Protein AF-0000000077028485 (afdb_homodimer)

Nearest PDB structures (foldseek):
  5ebg-assembly1_B  TM=9.580E-01  e=1.112E-15  Bos taurus
  5edx-assembly1_B  TM=9.576E-01  e=3.047E-15  Sus scrofa
  3qzw-assembly2_I  TM=9.641E-01  e=6.310E-15  Homo sapiens
  2q3a-assembly1_B  TM=9.644E-01  e=1.828E-14  unclassified
  7ea6-assembly1_E  TM=8.596E-01  e=3.815E-07  Homo sapiens

Structure (mmCIF, N/CA/C/O backbone):
data_AF-0000000077028485-model_v1
#
loop_
_entity.id
_entity.type
_entity.pdbx_description
1 polymer 'T-cell surface glycoprotein CD8 alpha chain'
#
loop_
_atom_site.group_PDB
_atom_site.id
_atom_site.type_symbol
_atom_site.label_atom_id
_atom_site.label_alt_id
_atom_site.label_comp_id
_atom_site.label_asym_id
_atom_site.label_entity_id
_atom_site.label_seq_id
_atom_site.pdbx_PDB_ins_code
_atom_site.Cartn_x
_atom_site.Cartn_y
_atom_site.Cartn_z
_atom_site.occupancy
_atom_site.B_iso_or_equiv
_atom_site.auth_seq_id
_atom_site.auth_comp_id
_atom_site.auth_asym_id
_atom_site.auth_atom_id
_atom_site.pdbx_PDB_model_num
ATOM 1 N N . MET A 1 1 ? 3.605 41.531 -15.781 1 27.16 1 MET A N 1
ATOM 2 C CA . MET A 1 1 ? 2.82 41.125 -14.617 1 27.16 1 MET A CA 1
ATOM 3 C C . MET A 1 1 ? 2.281 39.719 -14.797 1 27.16 1 MET A C 1
ATOM 5 O O . MET A 1 1 ? 1.186 39.531 -15.328 1 27.16 1 MET A O 1
ATOM 9 N N . ALA A 1 2 ? 3.104 38.812 -15.25 1 45.09 2 ALA A N 1
ATOM 10 C CA . ALA A 1 2 ? 2.746 37.406 -15.398 1 45.09 2 ALA A CA 1
ATOM 11 C C . ALA A 1 2 ? 2.168 36.844 -14.102 1 45.09 2 ALA A C 1
ATOM 13 O O . ALA A 1 2 ? 2.809 36.906 -13.055 1 45.09 2 ALA A O 1
ATOM 14 N N . SER A 1 3 ? 0.741 36.906 -14 1 37.78 3 SER A N 1
ATOM 15 C CA . SER A 1 3 ? -0.081 36.781 -12.797 1 37.78 3 SER A CA 1
ATOM 16 C C . SER A 1 3 ? 0.205 35.469 -12.07 1 37.78 3 SER A C 1
ATOM 18 O O . SER A 1 3 ? 0.513 34.469 -12.695 1 37.78 3 SER A O 1
ATOM 20 N N . ARG A 1 4 ? 0.485 35.656 -10.703 1 41.34 4 ARG A N 1
ATOM 21 C CA . ARG A 1 4 ? 0.686 34.719 -9.602 1 41.34 4 ARG A CA 1
ATOM 22 C C . ARG A 1 4 ? -0.269 33.531 -9.719 1 41.34 4 ARG A C 1
ATOM 24 O O . ARG A 1 4 ? -0.133 32.562 -8.984 1 41.34 4 ARG A O 1
ATOM 31 N N . VAL A 1 5 ? -1.322 33.812 -10.453 1 44.69 5 VAL A N 1
ATOM 32 C CA . VAL A 1 5 ? -2.328 32.75 -10.57 1 44.69 5 VAL A CA 1
ATOM 33 C C . VAL A 1 5 ? -1.772 31.594 -11.391 1 44.69 5 VAL A C 1
ATOM 35 O O . VAL A 1 5 ? -2.191 30.453 -11.219 1 44.69 5 VAL A O 1
ATOM 38 N N . THR A 1 6 ? -0.863 31.859 -12.305 1 41.56 6 THR A N 1
ATOM 39 C CA . THR A 1 6 ? -0.408 30.75 -13.133 1 41.56 6 THR A CA 1
ATOM 40 C C . THR A 1 6 ? 0.453 29.797 -12.32 1 41.56 6 THR A C 1
ATOM 42 O O . THR A 1 6 ? 0.622 28.625 -12.695 1 41.56 6 THR A O 1
ATOM 45 N N . ALA A 1 7 ? 1.187 30.344 -11.297 1 41.59 7 ALA A N 1
ATOM 46 C CA . ALA A 1 7 ? 2.078 29.438 -10.57 1 41.59 7 ALA A CA 1
ATOM 47 C C . ALA A 1 7 ? 1.286 28.469 -9.711 1 41.59 7 ALA A C 1
ATOM 49 O O . ALA A 1 7 ? 1.739 27.344 -9.445 1 41.59 7 ALA A O 1
ATOM 50 N N . LEU A 1 8 ? 0.102 28.969 -9.125 1 40.41 8 LEU A N 1
ATOM 51 C CA . LEU A 1 8 ? -0.665 28.078 -8.258 1 40.41 8 LEU A CA 1
ATOM 52 C C . LEU A 1 8 ? -1.362 26.984 -9.062 1 40.41 8 LEU A C 1
ATOM 54 O O . LEU A 1 8 ? -1.737 25.953 -8.516 1 40.41 8 LEU A O 1
ATOM 58 N N . LEU A 1 9 ? -1.686 27.25 -10.336 1 40.25 9 LEU A N 1
ATOM 59 C CA . LEU A 1 9 ? -2.434 26.266 -11.102 1 40.25 9 LEU A CA 1
ATOM 60 C C . LEU A 1 9 ? -1.52 25.141 -11.57 1 40.25 9 LEU A C 1
ATOM 62 O O . LEU A 1 9 ? -1.995 24.094 -12.047 1 40.25 9 LEU A O 1
ATOM 66 N N . LEU A 1 10 ? -0.231 25.375 -11.5 1 39.97 10 LEU A N 1
ATOM 67 C CA . LEU A 1 10 ? 0.599 24.328 -12.102 1 39.97 10 LEU A CA 1
ATOM 68 C C . LEU A 1 10 ? 0.561 23.047 -11.273 1 39.97 10 LEU A C 1
ATOM 70 O O . LEU A 1 10 ? 0.641 21.953 -11.82 1 39.97 10 LEU A O 1
ATOM 74 N N . PRO A 1 11 ? 0.536 23.234 -9.922 1 43.41 11 PRO A N 1
ATOM 75 C CA . PRO A 1 11 ? 0.566 21.922 -9.273 1 43.41 11 PRO A CA 1
ATOM 76 C C . PRO A 1 11 ? -0.713 21.125 -9.5 1 43.41 11 PRO A C 1
ATOM 78 O O . PRO A 1 11 ? -0.703 19.891 -9.398 1 43.41 11 PRO A O 1
ATOM 81 N N . LEU A 1 12 ? -1.812 21.781 -9.773 1 37.16 12 LEU A N 1
ATOM 82 C CA . LEU A 1 12 ? -3.037 21 -9.961 1 37.16 12 LEU A CA 1
ATOM 83 C C . LEU A 1 12 ? -2.945 20.125 -11.203 1 37.16 12 LEU A C 1
ATOM 85 O O . LEU A 1 12 ? -3.439 19 -11.211 1 37.16 12 LEU A O 1
ATOM 89 N N . ALA A 1 13 ? -2.432 20.719 -12.266 1 40.06 13 ALA A N 1
ATOM 90 C CA . ALA A 1 13 ? -2.404 19.922 -13.492 1 40.06 13 ALA A CA 1
ATOM 91 C C . ALA A 1 13 ? -1.485 18.719 -13.352 1 40.06 13 ALA A C 1
ATOM 93 O O . ALA A 1 13 ? -1.684 17.703 -14.008 1 40.06 13 ALA A O 1
ATOM 94 N N . LEU A 1 14 ? -0.377 18.938 -12.625 1 36.25 14 LEU A N 1
ATOM 95 C CA . LEU A 1 14 ? 0.534 17.797 -12.555 1 36.25 14 LEU A CA 1
ATOM 96 C C . LEU A 1 14 ? -0.091 16.656 -11.766 1 36.25 14 LEU A C 1
ATOM 98 O O . LEU A 1 14 ? 0.325 15.5 -11.906 1 36.25 14 LEU A O 1
ATOM 102 N N . LEU A 1 15 ? -0.991 17.031 -10.852 1 35.88 15 LEU A N 1
ATOM 103 C CA . LEU A 1 15 ? -1.571 15.922 -10.109 1 35.88 15 LEU A CA 1
ATOM 104 C C . LEU A 1 15 ? -2.412 15.039 -11.023 1 35.88 15 LEU A C 1
ATOM 106 O O . LEU A 1 15 ? -2.576 13.844 -10.758 1 35.88 15 LEU A O 1
ATOM 110 N N . LEU A 1 16 ? -3.02 15.688 -12.055 1 34.44 16 LEU A N 1
ATOM 111 C CA . LEU A 1 16 ? -3.938 14.852 -12.82 1 34.44 16 LEU A CA 1
ATOM 112 C C . LEU A 1 16 ? -3.176 13.836 -13.664 1 34.44 16 LEU A C 1
ATOM 114 O O . LEU A 1 16 ? -3.773 12.922 -14.234 1 34.44 16 LEU A O 1
ATOM 118 N N . HIS A 1 17 ? -1.998 14.25 -14.055 1 37.72 17 HIS A N 1
ATOM 119 C CA . HIS A 1 17 ? -1.444 13.406 -15.109 1 37.72 17 HIS A CA 1
ATOM 120 C C . HIS A 1 17 ? -1.053 12.031 -14.57 1 37.72 17 HIS A C 1
ATOM 122 O O . HIS A 1 17 ? -0.786 11.109 -15.336 1 37.72 17 HIS A O 1
ATOM 128 N N . ALA A 1 18 ? -0.817 11.969 -13.281 1 37.88 18 ALA A N 1
ATOM 129 C CA . ALA A 1 18 ? -0.188 10.672 -13.016 1 37.88 18 ALA A CA 1
ATOM 130 C C . ALA A 1 18 ? -1.153 9.523 -13.289 1 37.88 18 ALA A C 1
ATOM 132 O O . ALA A 1 18 ? -0.832 8.359 -13.039 1 37.88 18 ALA A O 1
ATOM 133 N N . ALA A 1 19 ? -2.432 9.852 -13.555 1 35.38 19 ALA A N 1
ATOM 134 C CA . ALA A 1 19 ? -3.268 8.656 -13.547 1 35.38 19 ALA A CA 1
ATOM 135 C C . A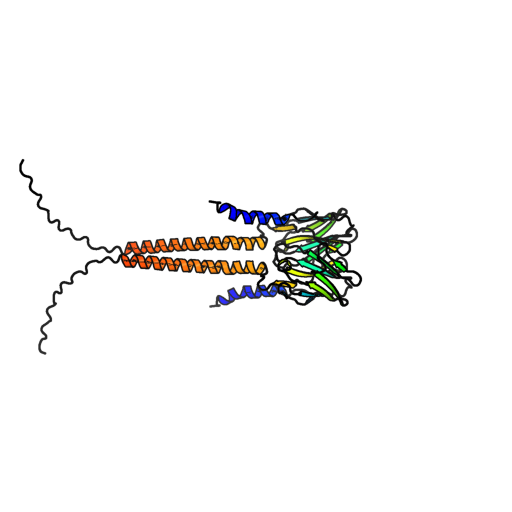LA A 1 19 ? -2.836 7.684 -14.648 1 35.38 19 ALA A C 1
ATOM 137 O O . ALA A 1 19 ? -2.869 6.469 -14.453 1 35.38 19 ALA A O 1
ATOM 138 N N . ALA A 1 20 ? -2.861 8.164 -15.969 1 36.38 20 ALA A N 1
ATOM 139 C CA . ALA A 1 20 ? -3.303 7.301 -17.062 1 36.38 20 ALA A CA 1
ATOM 140 C C . ALA A 1 20 ? -2.197 6.34 -17.484 1 36.38 20 ALA A C 1
ATOM 142 O O . ALA A 1 20 ? -2.316 5.652 -18.5 1 36.38 20 ALA A O 1
ATOM 143 N N . ALA A 1 21 ? -0.956 6.672 -17.234 1 38.91 21 ALA A N 1
ATOM 144 C CA . ALA A 1 21 ? -0.152 5.848 -18.141 1 38.91 21 ALA A CA 1
ATOM 145 C C . ALA A 1 21 ? -0.432 4.363 -17.922 1 38.91 21 ALA A C 1
ATOM 147 O O . ALA A 1 21 ? 0.438 3.625 -17.453 1 38.91 21 ALA A O 1
ATOM 148 N N . GLY A 1 22 ? -1.487 4.059 -17.25 1 40.03 22 GLY A N 1
ATOM 149 C CA . GLY A 1 22 ? -1.607 2.613 -17.156 1 40.03 22 GLY A CA 1
ATOM 150 C C . GLY A 1 22 ? -1.617 1.924 -18.5 1 40.03 22 GLY A C 1
ATOM 151 O O . GLY A 1 22 ? -2.225 2.42 -19.453 1 40.03 22 GLY A O 1
ATOM 152 N N . GLY A 1 23 ? -0.548 1.584 -19.125 1 43.97 23 GLY A N 1
ATOM 153 C CA . GLY A 1 23 ? -0.606 0.66 -20.25 1 43.97 23 GLY A CA 1
ATOM 154 C C . GLY A 1 23 ? -1.9 -0.13 -20.297 1 43.97 23 GLY A C 1
ATOM 155 O O . GLY A 1 23 ? -2.725 -0.045 -19.391 1 43.97 23 GLY A O 1
ATOM 156 N N . PRO A 1 24 ? -2.309 -0.626 -21.562 1 52.22 24 PRO A N 1
ATOM 157 C CA . PRO A 1 24 ? -3.559 -1.374 -21.719 1 52.22 24 PRO A CA 1
ATOM 158 C C . PRO A 1 24 ? -3.867 -2.258 -20.516 1 52.22 24 PRO A C 1
ATOM 160 O O . PRO A 1 24 ? -2.988 -2.977 -20.031 1 52.22 24 PRO A O 1
ATOM 163 N N . SER A 1 25 ? -4.836 -1.881 -19.703 1 68.31 25 SER A N 1
ATOM 164 C CA . SER A 1 25 ? -5.207 -2.469 -18.422 1 68.31 25 SER A CA 1
ATOM 165 C C . SER A 1 25 ? -5.531 -3.951 -18.562 1 68.31 25 SER A C 1
ATOM 167 O O . SER A 1 25 ? -6.27 -4.344 -19.469 1 68.31 25 SER A O 1
ATOM 169 N N . ARG A 1 26 ? -4.684 -4.918 -18.219 1 85 26 ARG A N 1
ATOM 170 C CA . ARG A 1 26 ? -4.871 -6.363 -18.156 1 85 26 ARG A CA 1
ATOM 171 C C . ARG A 1 26 ? -6.062 -6.723 -17.281 1 85 26 ARG A C 1
ATOM 173 O O . ARG A 1 26 ? -6.484 -7.883 -17.234 1 85 26 ARG A O 1
ATOM 180 N N . PHE A 1 27 ? -6.617 -5.602 -16.766 1 91.81 27 PHE A N 1
ATOM 181 C CA . PHE A 1 27 ? -7.754 -5.785 -15.867 1 91.81 27 PHE A CA 1
ATOM 182 C C . PHE A 1 27 ? -8.797 -4.695 -16.078 1 91.81 27 PHE A C 1
ATOM 184 O O . PHE A 1 27 ? -8.453 -3.562 -16.422 1 91.81 27 PHE A O 1
ATOM 191 N N . ARG A 1 28 ? -10.008 -5.074 -16 1 92.06 28 ARG A N 1
ATOM 192 C CA . ARG A 1 28 ? -11.102 -4.117 -15.914 1 92.06 28 ARG A CA 1
ATOM 193 C C . ARG A 1 28 ? -11.922 -4.324 -14.641 1 92.06 28 ARG A C 1
ATOM 195 O O . ARG A 1 28 ? -12.547 -5.371 -14.461 1 92.06 28 ARG A O 1
ATOM 202 N N . MET A 1 29 ? -11.812 -3.35 -13.797 1 94.5 29 MET A N 1
ATOM 203 C CA . MET A 1 29 ? -12.523 -3.432 -12.523 1 94.5 29 MET A CA 1
ATOM 204 C C . MET A 1 29 ? -13.844 -2.664 -12.586 1 94.5 29 MET A C 1
ATOM 206 O O . MET A 1 29 ? -13.883 -1.533 -13.078 1 94.5 29 MET A O 1
ATOM 210 N N . THR A 1 30 ? -14.898 -3.264 -12.078 1 95.25 30 THR A N 1
ATOM 211 C CA . THR A 1 30 ? -16.203 -2.607 -12.016 1 95.25 30 THR A CA 1
ATOM 212 C C . THR A 1 30 ? -16.875 -2.861 -10.664 1 95.25 30 THR A C 1
ATOM 214 O O . THR A 1 30 ? -17.031 -4.012 -10.25 1 95.25 30 THR A O 1
ATOM 217 N N . PRO A 1 31 ? -17.375 -1.892 -10.07 1 96.31 31 PRO A N 1
ATOM 218 C CA . PRO A 1 31 ? -17.156 -0.464 -10.305 1 96.31 31 PRO A CA 1
ATOM 219 C C . PRO A 1 31 ? -15.711 -0.04 -10.031 1 96.31 31 PRO A C 1
ATOM 221 O O . PRO A 1 31 ? -14.922 -0.825 -9.5 1 96.31 31 PRO A O 1
ATOM 224 N N . ARG A 1 32 ? -15.305 1.186 -10.484 1 93.75 32 ARG A N 1
ATOM 225 C CA . ARG A 1 32 ? -13.945 1.682 -10.281 1 93.75 32 ARG A CA 1
ATOM 226 C C . ARG A 1 32 ? -13.797 2.309 -8.898 1 93.75 32 ARG A C 1
ATOM 228 O O . ARG A 1 32 ? -12.68 2.506 -8.422 1 93.75 32 ARG A O 1
ATOM 235 N N . LYS A 1 33 ? -14.852 2.686 -8.367 1 92.94 33 LYS A N 1
ATOM 236 C CA . LYS A 1 33 ? -14.93 3.252 -7.02 1 92.94 33 LYS A CA 1
ATOM 237 C C . LYS A 1 33 ? -16.266 2.932 -6.363 1 92.94 33 LYS A C 1
ATOM 239 O O . LYS A 1 33 ? -17.312 2.93 -7.031 1 92.94 33 LYS A O 1
ATOM 244 N N . VAL A 1 34 ? -16.219 2.684 -5.047 1 95.38 34 VAL A N 1
ATOM 245 C CA . VAL A 1 34 ? -17.453 2.363 -4.355 1 95.38 34 VAL A CA 1
ATOM 246 C C . VAL A 1 34 ? -17.562 3.193 -3.078 1 95.38 34 VAL A C 1
ATOM 248 O O . VAL A 1 34 ? -16.625 3.242 -2.281 1 95.38 34 VAL A O 1
ATOM 251 N N . VAL A 1 35 ? -18.656 3.918 -2.928 1 93.88 35 VAL A N 1
ATOM 252 C CA . VAL A 1 35 ? -19.031 4.492 -1.644 1 93.88 35 VAL A CA 1
ATOM 253 C C . VAL A 1 35 ? -20.078 3.6 -0.968 1 93.88 35 VAL A C 1
ATOM 255 O O . VAL A 1 35 ? -21.25 3.631 -1.323 1 93.88 35 VAL A O 1
ATOM 258 N N . GLY A 1 36 ? -19.516 2.814 -0.048 1 93.19 36 GLY A N 1
ATOM 259 C CA . GLY A 1 36 ? -20.391 1.831 0.592 1 93.19 36 GLY A CA 1
ATOM 260 C C . GLY A 1 36 ? -21.234 2.416 1.709 1 93.19 36 GLY A C 1
ATOM 261 O O . GLY A 1 36 ? -21.016 3.555 2.127 1 93.19 36 GLY A O 1
ATOM 262 N N . GLN A 1 37 ? -22.281 1.635 2.064 1 93.69 37 GLN A N 1
ATOM 263 C CA . GLN A 1 37 ? -23.109 1.92 3.227 1 93.69 37 GLN A CA 1
ATOM 264 C C . GLN A 1 37 ? -22.953 0.84 4.293 1 93.69 37 GLN A C 1
ATOM 266 O O . GLN A 1 37 ? -22.812 -0.341 3.971 1 93.69 37 GLN A O 1
ATOM 271 N N . LEU A 1 38 ? -23.016 1.317 5.484 1 93.94 38 LEU A N 1
ATOM 272 C CA . LEU A 1 38 ? -22.844 0.375 6.586 1 93.94 38 LEU A CA 1
ATOM 273 C C . LEU A 1 38 ? -23.859 -0.761 6.492 1 93.94 38 LEU A C 1
ATOM 275 O O . LEU A 1 38 ? -25.047 -0.522 6.258 1 93.94 38 LEU A O 1
ATOM 279 N N . ASP A 1 39 ? -23.375 -1.981 6.613 1 95.38 39 ASP A N 1
ATOM 280 C CA . ASP A 1 39 ? -24.156 -3.211 6.695 1 95.38 39 ASP A CA 1
ATOM 281 C C . ASP A 1 39 ? -24.859 -3.508 5.371 1 95.38 39 ASP A C 1
ATOM 283 O O . ASP A 1 39 ? -25.812 -4.277 5.328 1 95.38 39 ASP A O 1
ATOM 287 N N . SER A 1 40 ? -24.375 -2.82 4.348 1 96.12 40 SER A N 1
ATOM 288 C CA . SER A 1 40 ? -24.922 -3.086 3.02 1 96.12 40 SER A CA 1
ATOM 289 C C . SER A 1 40 ? -24 -3.977 2.205 1 96.12 40 SER A C 1
ATOM 291 O O . SER A 1 40 ? -22.797 -4.051 2.482 1 96.12 40 SER A O 1
ATOM 293 N N . LYS A 1 41 ? -24.609 -4.547 1.242 1 97.12 41 LYS A N 1
ATOM 294 C CA . LYS A 1 41 ? -23.859 -5.449 0.365 1 97.12 41 LYS A CA 1
ATOM 295 C C . LYS A 1 41 ? -23.031 -4.672 -0.641 1 97.12 41 LYS A C 1
ATOM 297 O O . LYS A 1 41 ? -23.484 -3.664 -1.191 1 97.12 41 LYS A O 1
ATOM 302 N N . VAL A 1 42 ? -21.797 -5.066 -0.81 1 97.69 42 VAL A N 1
ATOM 303 C CA . VAL A 1 42 ? -20.906 -4.477 -1.81 1 97.69 42 VAL A CA 1
ATOM 304 C C . VAL A 1 42 ? -20.438 -5.555 -2.781 1 97.69 42 VAL A C 1
ATOM 306 O O . VAL A 1 42 ? -20 -6.629 -2.363 1 97.69 42 VAL A O 1
ATOM 309 N N . GLU A 1 43 ? -20.531 -5.301 -4.094 1 97.75 43 GLU A N 1
ATOM 310 C CA . GLU A 1 43 ? -20.125 -6.25 -5.121 1 97.75 43 GLU A CA 1
ATOM 311 C C . GLU A 1 43 ? -19.078 -5.629 -6.051 1 97.75 43 GLU A C 1
ATOM 313 O O . GLU A 1 43 ? -19.266 -4.512 -6.539 1 97.75 43 GLU A O 1
ATOM 318 N N . LEU A 1 44 ? -18.047 -6.352 -6.246 1 98.12 44 LEU A N 1
ATOM 319 C CA . LEU A 1 44 ? -16.969 -5.934 -7.141 1 98.12 44 LEU A CA 1
ATOM 320 C C . LEU A 1 44 ? -16.75 -6.965 -8.242 1 98.12 44 LEU A C 1
ATOM 322 O O . LEU A 1 44 ? -16.922 -8.164 -8.016 1 98.12 44 LEU A O 1
ATOM 326 N N . GLN A 1 45 ? -16.406 -6.527 -9.414 1 97.44 45 GLN A N 1
ATOM 327 C CA . GLN A 1 45 ? -16.125 -7.422 -10.531 1 97.44 45 GLN A CA 1
ATOM 328 C C . GLN A 1 45 ? -14.75 -7.129 -11.141 1 97.44 45 GLN A C 1
ATOM 330 O O . GLN A 1 45 ? -14.375 -5.969 -11.305 1 97.44 45 GLN A O 1
ATOM 335 N N . CYS A 1 46 ? -14.023 -8.133 -11.367 1 95.44 46 CYS A N 1
ATOM 336 C CA . CYS A 1 46 ? -12.727 -8.07 -12.023 1 95.44 46 CYS A CA 1
ATOM 337 C C . CYS A 1 46 ? -12.734 -8.867 -13.328 1 95.44 46 CYS A C 1
ATOM 339 O O . CYS A 1 46 ? -12.938 -10.078 -13.32 1 95.44 46 CYS A O 1
ATOM 341 N N . GLU A 1 47 ? -12.547 -8.203 -14.422 1 93.5 47 GLU A N 1
ATOM 342 C CA . GLU A 1 47 ? -12.43 -8.852 -15.727 1 93.5 47 GLU A CA 1
ATOM 343 C C . GLU A 1 47 ? -10.969 -8.945 -16.172 1 93.5 47 GLU A C 1
ATOM 345 O O . GLU A 1 47 ? -10.281 -7.93 -16.25 1 93.5 47 GLU A O 1
ATOM 350 N N . VAL A 1 48 ? -10.57 -10.148 -16.359 1 90.88 48 VAL A N 1
ATOM 351 C CA . VAL A 1 48 ? -9.195 -10.367 -16.797 1 90.88 48 VAL A CA 1
ATOM 352 C C . VAL A 1 48 ? -9.125 -10.352 -18.328 1 90.88 48 VAL A C 1
ATOM 354 O O . VAL A 1 48 ? -9.789 -11.156 -18.984 1 90.88 48 VAL A O 1
ATOM 357 N N . LEU A 1 49 ? -8.32 -9.43 -18.844 1 86.69 49 LEU A N 1
ATOM 358 C CA . LEU A 1 49 ? -8.258 -9.25 -20.297 1 86.69 49 LEU A CA 1
ATOM 359 C C . LEU A 1 49 ? -7.008 -9.891 -20.875 1 86.69 49 LEU A C 1
ATOM 361 O O . LEU A 1 49 ? -6.766 -9.812 -22.078 1 86.69 49 LEU A O 1
ATOM 365 N N . LEU A 1 50 ? -6.211 -10.484 -20.094 1 77.69 50 LEU A N 1
ATOM 366 C CA . LEU A 1 50 ? -4.996 -11.141 -20.578 1 77.69 50 LEU A CA 1
ATOM 367 C C . LEU A 1 50 ? -5.336 -12.375 -21.406 1 77.69 50 LEU A C 1
ATOM 369 O O . LEU A 1 50 ? -6.246 -13.133 -21.047 1 77.69 50 LEU A O 1
ATOM 373 N N . SER A 1 51 ? -4.91 -12.312 -22.641 1 65.56 51 SER A N 1
ATOM 374 C CA . SER A 1 51 ? -5.18 -13.406 -23.578 1 65.56 51 SER A CA 1
ATOM 375 C C . SER A 1 51 ? -4.656 -14.734 -23.031 1 65.56 51 SER A C 1
ATOM 377 O O . SER A 1 51 ? -5.242 -15.789 -23.281 1 65.56 51 SER A O 1
ATOM 379 N N . SER A 1 52 ? -3.418 -14.656 -22.516 1 62.25 52 SER A N 1
ATOM 380 C CA . SER A 1 52 ? -2.859 -15.922 -22.062 1 62.25 52 SER A CA 1
ATOM 381 C C . SER A 1 52 ? -3.611 -16.453 -20.844 1 62.25 52 SER A C 1
ATOM 383 O O . SER A 1 52 ? -4.023 -15.68 -19.984 1 62.25 52 SER A O 1
ATOM 385 N N . ALA A 1 53 ? -4.371 -17.547 -21.047 1 56.56 53 ALA A N 1
ATOM 386 C CA . ALA A 1 53 ? -5.328 -18.219 -20.172 1 56.56 53 ALA A CA 1
ATOM 387 C C . ALA A 1 53 ? -4.859 -18.188 -18.719 1 56.56 53 ALA A C 1
ATOM 389 O O . ALA A 1 53 ? -3.867 -18.844 -18.359 1 56.56 53 ALA A O 1
ATOM 390 N N . ALA A 1 54 ? -4.984 -17.078 -18 1 62.72 54 ALA A N 1
ATOM 391 C CA . ALA A 1 54 ? -4.711 -17.219 -16.562 1 62.72 54 ALA A CA 1
ATOM 392 C C . ALA A 1 54 ? -5.68 -18.203 -15.906 1 62.72 54 ALA A C 1
ATOM 394 O O . ALA A 1 54 ? -6.891 -18.125 -16.141 1 62.72 54 ALA A O 1
ATOM 395 N N . PRO A 1 55 ? -5.195 -19.375 -15.375 1 70.88 55 PRO A N 1
ATOM 396 C CA . PRO A 1 55 ? -6.102 -20.391 -14.82 1 70.88 55 PRO A CA 1
ATOM 397 C C . PRO A 1 55 ? -7.031 -19.828 -13.75 1 70.88 55 PRO A C 1
ATOM 399 O O . PRO A 1 55 ? -8.133 -20.344 -13.547 1 70.88 55 PRO A O 1
ATOM 402 N N . GLY A 1 56 ? -6.695 -18.703 -13.273 1 89.44 56 GLY A N 1
ATOM 403 C CA . GLY A 1 56 ? -7.496 -18.219 -12.164 1 89.44 56 GLY A CA 1
ATOM 404 C C . GLY A 1 56 ? -7.109 -16.812 -11.727 1 89.44 56 GLY A C 1
ATOM 405 O O . GLY A 1 56 ? -6.219 -16.203 -12.32 1 89.44 56 GLY A O 1
ATOM 406 N N . CYS A 1 57 ? -7.922 -16.391 -10.852 1 92.56 57 CYS A N 1
ATOM 407 C CA . CYS A 1 57 ? -7.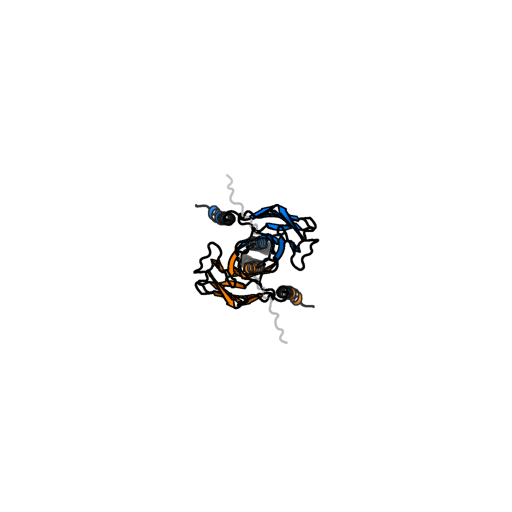758 -15.016 -10.375 1 92.56 57 CYS A CA 1
ATOM 408 C C . CYS A 1 57 ? -7.848 -14.953 -8.852 1 92.56 57 CYS A C 1
ATOM 410 O O . CYS A 1 57 ? -8.625 -15.695 -8.242 1 92.56 57 CYS A O 1
ATOM 412 N N . SER A 1 58 ? -6.961 -14.148 -8.328 1 95.88 58 SER A N 1
ATOM 413 C CA . SER A 1 58 ? -7.008 -13.945 -6.883 1 95.88 58 SER A CA 1
ATOM 414 C C . SER A 1 58 ? -7.523 -12.555 -6.535 1 95.88 58 SER A C 1
ATOM 416 O O . SER A 1 58 ? -7.18 -11.57 -7.203 1 95.88 58 SER A O 1
ATOM 418 N N . TRP A 1 59 ? -8.422 -12.5 -5.547 1 97.5 59 TRP A N 1
ATOM 419 C CA . TRP A 1 59 ? -8.836 -11.227 -4.961 1 97.5 59 TRP A CA 1
ATOM 420 C C . TRP A 1 59 ? -7.945 -10.859 -3.781 1 97.5 59 TRP A C 1
ATOM 422 O O . TRP A 1 59 ? -7.672 -11.695 -2.916 1 97.5 59 TRP A O 1
ATOM 432 N N . LEU A 1 60 ? -7.465 -9.625 -3.803 1 97.75 60 LEU A N 1
ATOM 433 C CA . LEU A 1 60 ? -6.598 -9.117 -2.746 1 97.75 60 LEU A CA 1
ATOM 434 C C . LEU A 1 60 ? -7.184 -7.863 -2.111 1 97.75 60 LEU A C 1
ATOM 436 O O . LEU A 1 60 ? -8.062 -7.223 -2.689 1 97.75 60 LEU A O 1
ATOM 440 N N . TYR A 1 61 ? -6.746 -7.625 -0.935 1 96.69 61 TYR A N 1
ATOM 441 C CA . TYR A 1 61 ? -7.207 -6.508 -0.121 1 96.69 61 TYR A CA 1
ATOM 442 C C . TYR A 1 61 ? -6.035 -5.758 0.496 1 96.69 61 TYR A C 1
ATOM 444 O O . TYR A 1 61 ? -5.043 -6.371 0.898 1 96.69 61 TYR A O 1
ATOM 452 N N . GLN A 1 62 ? -6.105 -4.414 0.424 1 95.06 62 GLN A N 1
ATOM 453 C CA . GLN A 1 62 ? -5.102 -3.586 1.087 1 95.06 62 GLN A CA 1
ATOM 454 C C . GLN A 1 62 ? -5.758 -2.48 1.911 1 95.06 62 GLN A C 1
ATOM 456 O O . GLN A 1 62 ? -6.594 -1.732 1.402 1 95.06 62 GLN A O 1
ATOM 461 N N . LYS A 1 63 ? -5.367 -2.459 3.129 1 90.75 63 LYS A N 1
ATOM 462 C CA . LYS A 1 63 ? -5.895 -1.428 4.016 1 90.75 63 LYS A CA 1
ATOM 463 C C . LYS A 1 63 ? -5.422 -0.041 3.592 1 90.75 63 LYS A C 1
ATOM 465 O O . LYS A 1 63 ? -4.375 0.095 2.953 1 90.75 63 LYS A O 1
ATOM 470 N N . ASN A 1 64 ? -6.254 0.892 4 1 85.69 64 ASN A N 1
ATOM 471 C CA . ASN A 1 64 ? -5.891 2.277 3.723 1 85.69 64 ASN A CA 1
ATOM 472 C C . ASN A 1 64 ? -4.973 2.844 4.805 1 85.69 64 ASN A C 1
ATOM 474 O O . ASN A 1 64 ? -5.352 3.77 5.523 1 85.69 64 ASN A O 1
ATOM 478 N N . GLU A 1 65 ? -3.885 2.283 4.965 1 77.38 65 GLU A N 1
ATOM 479 C CA . GLU A 1 65 ? -2.859 2.713 5.91 1 77.38 65 GLU A CA 1
ATOM 480 C C . GLU A 1 65 ? -1.49 2.793 5.238 1 77.38 65 GLU A C 1
ATOM 482 O O . GLU A 1 65 ? -1.24 2.107 4.246 1 77.38 65 GLU A O 1
ATOM 487 N N . PRO A 1 66 ? -0.73 3.639 5.824 1 74.38 66 PRO A N 1
ATOM 488 C CA . PRO A 1 66 ? 0.625 3.664 5.266 1 74.38 66 PRO A CA 1
ATOM 489 C C . PRO A 1 66 ? 1.333 2.316 5.375 1 74.38 66 PRO A C 1
ATOM 491 O O . PRO A 1 66 ? 1.166 1.605 6.371 1 74.38 66 PRO A O 1
ATOM 494 N N . ALA A 1 67 ? 2.041 1.985 4.461 1 79.69 67 ALA A N 1
ATOM 495 C CA . ALA A 1 67 ? 2.83 0.756 4.449 1 79.69 67 ALA A CA 1
ATOM 496 C C . ALA A 1 67 ? 1.942 -0.468 4.66 1 79.69 67 ALA A C 1
ATOM 498 O O . ALA A 1 67 ? 2.291 -1.371 5.422 1 79.69 67 ALA A O 1
ATOM 499 N N . ALA A 1 68 ? 0.755 -0.371 4.172 1 87.19 68 ALA A N 1
ATOM 500 C CA . ALA A 1 68 ? -0.121 -1.536 4.254 1 87.19 68 ALA A CA 1
ATOM 501 C C . ALA A 1 68 ? 0.28 -2.598 3.234 1 87.19 68 ALA A C 1
ATOM 503 O O . ALA A 1 68 ? 0.559 -2.279 2.074 1 87.19 68 ALA A O 1
ATOM 504 N N . ARG A 1 69 ? 0.337 -3.758 3.689 1 89.25 69 ARG A N 1
ATOM 505 C CA . ARG A 1 69 ? 0.657 -4.875 2.809 1 89.25 69 ARG A CA 1
ATOM 506 C C . ARG A 1 69 ? -0.609 -5.484 2.213 1 89.25 69 ARG A C 1
ATOM 508 O O . ARG A 1 69 ? -1.678 -5.426 2.822 1 89.25 69 ARG A O 1
ATOM 515 N N . PRO A 1 70 ? -0.453 -6.062 1.066 1 95.31 70 PRO A N 1
ATOM 516 C CA . PRO A 1 70 ? -1.614 -6.758 0.511 1 95.31 70 PRO A CA 1
ATOM 517 C C . PRO A 1 70 ? -1.983 -8.016 1.302 1 95.31 70 PRO A C 1
ATOM 519 O O . PRO A 1 70 ? -1.106 -8.664 1.872 1 95.31 70 PRO A O 1
ATOM 522 N N . VAL A 1 71 ? -3.238 -8.289 1.333 1 94.88 71 VAL A N 1
ATOM 523 C CA . VAL A 1 71 ? -3.775 -9.469 2 1 94.88 71 VAL A CA 1
ATOM 524 C C . VAL A 1 71 ? -4.531 -10.336 0.993 1 94.88 71 VAL A C 1
ATOM 526 O O . VAL A 1 71 ? -5.309 -9.82 0.185 1 94.88 71 VAL A O 1
ATOM 529 N N . PHE A 1 72 ? -4.281 -11.617 1.114 1 96.25 72 PHE A N 1
ATOM 530 C CA . PHE A 1 72 ? -4.969 -12.578 0.252 1 96.25 72 PHE A CA 1
ATOM 531 C C . PHE A 1 72 ? -6.387 -12.828 0.743 1 96.25 72 PHE A C 1
ATOM 533 O O . PHE A 1 72 ? -6.602 -13.102 1.927 1 96.25 72 PHE A O 1
ATOM 540 N N . LEU A 1 73 ? -7.383 -12.719 -0.201 1 97.44 73 LEU A N 1
ATOM 541 C CA . LEU A 1 73 ? -8.766 -12.984 0.18 1 97.44 73 LEU A CA 1
ATOM 542 C C . LEU A 1 73 ? -9.219 -14.344 -0.331 1 97.44 73 LEU A C 1
ATOM 544 O O . LEU A 1 73 ? -9.633 -15.203 0.455 1 97.44 73 LEU A O 1
ATOM 548 N N . MET A 1 74 ? -9.039 -14.516 -1.625 1 96.62 74 MET A N 1
ATOM 549 C CA . MET A 1 74 ? -9.469 -15.789 -2.199 1 96.62 74 MET A CA 1
ATOM 550 C C . MET A 1 74 ? -8.922 -15.961 -3.613 1 96.62 74 MET A C 1
ATOM 552 O O . MET A 1 74 ? -8.531 -14.984 -4.254 1 96.62 74 MET A O 1
ATOM 556 N N . TYR A 1 75 ? -8.828 -17.203 -3.973 1 95.94 75 TYR A N 1
ATOM 557 C CA . TYR A 1 75 ? -8.492 -17.609 -5.336 1 95.94 75 TYR A CA 1
ATOM 558 C C . TYR A 1 75 ? -9.68 -18.266 -6.02 1 95.94 75 TYR A C 1
ATOM 560 O O . TYR A 1 75 ? -10.375 -19.094 -5.414 1 95.94 75 TYR A O 1
ATOM 568 N N . LEU A 1 76 ? -9.914 -17.797 -7.289 1 95.44 76 LEU A N 1
ATOM 569 C CA . LEU A 1 76 ? -11.031 -18.328 -8.055 1 95.44 76 LEU A CA 1
ATOM 570 C C . LEU A 1 76 ? -10.562 -18.859 -9.414 1 95.44 76 LEU A C 1
ATOM 572 O O . LEU A 1 76 ? -9.844 -18.156 -10.133 1 95.44 76 LEU A O 1
ATOM 576 N N . SER A 1 77 ? -10.844 -20.031 -9.727 1 92.12 77 SER A N 1
ATOM 577 C CA . SER A 1 77 ? -10.617 -20.625 -11.039 1 92.12 77 SER A CA 1
ATOM 578 C C . SER A 1 77 ? -11.852 -21.359 -11.539 1 92.12 77 SER A C 1
ATOM 580 O O . SER A 1 77 ? -12.914 -21.281 -10.922 1 92.12 77 SER A O 1
ATOM 582 N N . GLN A 1 78 ? -11.711 -21.953 -12.68 1 87.56 78 GLN A N 1
ATOM 583 C CA . GLN A 1 78 ? -12.836 -22.703 -13.227 1 87.56 78 GLN A CA 1
ATOM 584 C C . GLN A 1 78 ? -13.156 -23.906 -12.352 1 87.56 78 GLN A C 1
ATOM 586 O O . GLN A 1 78 ? -14.328 -24.266 -12.18 1 87.56 78 GLN A O 1
ATOM 591 N N . THR A 1 79 ? -12.141 -24.453 -11.727 1 85.44 79 THR A N 1
ATOM 592 C CA . THR A 1 79 ? -12.336 -25.734 -11.07 1 85.44 79 THR A CA 1
ATOM 593 C C . THR A 1 79 ? -12.195 -25.609 -9.555 1 85.44 79 THR A C 1
ATOM 595 O O . THR A 1 79 ? -12.562 -26.516 -8.812 1 85.44 79 THR A O 1
ATOM 598 N N . ARG A 1 80 ? -11.648 -24.484 -9.109 1 87.12 80 ARG A N 1
ATOM 599 C CA . ARG A 1 80 ? -11.305 -24.453 -7.688 1 87.12 80 ARG A CA 1
ATOM 600 C C . ARG A 1 80 ? -11.492 -23.047 -7.121 1 87.12 80 ARG A C 1
ATOM 602 O O . ARG A 1 80 ? -11.273 -22.047 -7.82 1 87.12 80 ARG A O 1
ATOM 609 N N . ALA A 1 81 ? -12.039 -23.047 -5.844 1 91.25 81 ALA A N 1
ATOM 610 C CA . ALA A 1 81 ? -12.102 -21.828 -5.059 1 91.25 81 ALA A CA 1
ATOM 611 C C . ALA A 1 81 ? -11.414 -22 -3.705 1 91.25 81 ALA A C 1
ATOM 613 O O . ALA A 1 81 ? -11.672 -22.984 -2.998 1 91.25 81 ALA A O 1
ATOM 614 N N . LYS A 1 82 ? -10.414 -21.172 -3.514 1 93.94 82 LYS A N 1
ATOM 615 C CA . LYS A 1 82 ? -9.703 -21.219 -2.238 1 93.94 82 LYS A CA 1
ATOM 616 C C . LYS A 1 82 ? -9.875 -19.906 -1.47 1 93.94 82 LYS A C 1
ATOM 618 O O . LYS A 1 82 ? -9.594 -18.828 -1.995 1 93.94 82 LYS A O 1
ATOM 623 N N . VAL A 1 83 ? -10.32 -20.016 -0.261 1 94.19 83 VAL A N 1
ATOM 624 C CA . VAL A 1 83 ? -10.555 -18.844 0.577 1 94.19 83 VAL A CA 1
ATOM 625 C C . VAL A 1 83 ? -9.453 -18.734 1.628 1 94.19 83 VAL A C 1
ATOM 627 O O . VAL A 1 83 ? -8.992 -19.75 2.168 1 94.19 83 VAL A O 1
ATOM 630 N N . ALA A 1 84 ? -9.055 -17.484 1.851 1 94.38 84 ALA A N 1
ATOM 631 C CA . ALA A 1 84 ? -8.008 -17.25 2.842 1 94.38 84 ALA A CA 1
ATOM 632 C C . ALA A 1 84 ? -8.391 -17.844 4.195 1 94.38 84 ALA A C 1
ATOM 634 O O . ALA A 1 84 ? -9.578 -17.906 4.543 1 94.38 84 ALA A O 1
ATOM 635 N N . GLU A 1 85 ? -7.32 -18.172 4.883 1 87.31 85 GLU A N 1
ATOM 636 C CA . GLU A 1 85 ? -7.559 -18.672 6.234 1 87.31 85 GLU A CA 1
ATOM 637 C C . GLU A 1 85 ? -8.086 -17.562 7.148 1 87.31 85 GLU A C 1
ATOM 639 O O . GLU A 1 85 ? -7.582 -16.438 7.121 1 87.31 85 GLU A O 1
ATOM 644 N N . GLY A 1 86 ? -9.117 -17.812 7.855 1 87.31 86 GLY A N 1
ATOM 645 C CA . GLY A 1 86 ? -9.648 -16.859 8.812 1 87.31 86 GLY A CA 1
ATOM 646 C C . GLY A 1 86 ? -10.75 -15.984 8.234 1 87.31 86 GLY A C 1
ATOM 647 O O . GLY A 1 86 ? -11.383 -15.219 8.961 1 87.31 86 GLY A O 1
ATOM 648 N N . LEU A 1 87 ? -10.867 -16.062 6.941 1 91.25 87 LEU A N 1
ATOM 649 C CA . LEU A 1 87 ? -11.914 -15.273 6.305 1 91.25 87 LEU A CA 1
ATOM 650 C C . LEU A 1 87 ? -13.273 -15.945 6.453 1 91.25 87 LEU A C 1
ATOM 652 O O . LEU A 1 87 ? -13.398 -17.156 6.254 1 91.25 87 LEU A O 1
ATOM 656 N N . ASP A 1 88 ? -14.289 -15.25 6.855 1 91.38 88 ASP A N 1
ATOM 657 C CA . ASP A 1 88 ? -15.648 -15.758 6.98 1 91.38 88 ASP A CA 1
ATOM 658 C C . ASP A 1 88 ? -16.344 -15.805 5.621 1 91.38 88 ASP A C 1
ATOM 660 O O . ASP A 1 88 ? -16.688 -14.758 5.055 1 91.38 88 ASP A O 1
ATOM 664 N N . PRO A 1 89 ? -16.641 -17 5.172 1 90.25 89 PRO A N 1
ATOM 665 C CA . PRO A 1 89 ? -17.266 -17.125 3.85 1 90.25 89 PRO A CA 1
ATOM 666 C C . PRO A 1 89 ? -18.656 -16.5 3.787 1 90.25 89 PRO A C 1
ATOM 668 O O . PRO A 1 89 ? -19.156 -16.203 2.697 1 90.25 89 PRO A O 1
ATOM 671 N N . ASN A 1 90 ? -19.266 -16.344 4.945 1 91.62 90 ASN A N 1
ATOM 672 C CA . ASN A 1 90 ? -20.594 -15.727 4.961 1 91.62 90 ASN A CA 1
ATOM 673 C C . ASN A 1 90 ? -20.5 -14.211 4.793 1 91.62 90 ASN A C 1
ATOM 675 O O . ASN A 1 90 ? -21.484 -13.57 4.422 1 91.62 90 ASN A O 1
ATOM 679 N N . GLN A 1 91 ? -19.375 -13.672 5.062 1 94.75 91 GLN A N 1
ATOM 680 C CA . GLN A 1 91 ? -19.188 -12.227 4.961 1 94.75 91 GLN A CA 1
ATOM 681 C C . GLN A 1 91 ? -18.516 -11.852 3.648 1 94.75 91 GLN A C 1
ATOM 683 O O . GLN A 1 91 ? -18.859 -10.844 3.029 1 94.75 91 GLN A O 1
ATOM 688 N N . THR A 1 92 ? -17.531 -12.633 3.295 1 96.25 92 THR A N 1
ATOM 689 C CA . THR A 1 92 ? -16.797 -12.406 2.059 1 96.25 92 THR A CA 1
ATOM 690 C C . THR A 1 92 ? -16.844 -13.648 1.164 1 96.25 92 THR A C 1
ATOM 692 O O . THR A 1 92 ? -16.406 -14.727 1.569 1 96.25 92 THR A O 1
ATOM 695 N N . SER A 1 93 ? -17.422 -13.469 -0.009 1 95.81 93 SER A N 1
ATOM 696 C CA . SER A 1 93 ? -17.516 -14.578 -0.957 1 95.81 93 SER A CA 1
ATOM 697 C C . SER A 1 93 ? -17.188 -14.125 -2.373 1 95.81 93 SER A C 1
ATOM 699 O O . SER A 1 93 ? -17.141 -12.922 -2.65 1 95.81 93 SER A O 1
ATOM 701 N N . GLY A 1 94 ? -16.828 -15.055 -3.186 1 95.94 94 GLY A N 1
ATOM 702 C CA . GLY A 1 94 ? -16.484 -14.766 -4.57 1 95.94 94 GLY A CA 1
ATOM 703 C C . GLY A 1 94 ? -16.844 -15.898 -5.52 1 95.94 94 GLY A C 1
ATOM 704 O O . GLY A 1 94 ? -17.031 -17.031 -5.094 1 95.94 94 GLY A O 1
ATOM 705 N N . LYS A 1 95 ? -17.062 -15.539 -6.766 1 94 95 LYS A N 1
ATOM 706 C CA . LYS A 1 95 ? -17.391 -16.531 -7.785 1 94 95 LYS A CA 1
ATOM 707 C C . LYS A 1 95 ? -16.906 -16.094 -9.164 1 94 95 LYS A C 1
ATOM 709 O O . LYS A 1 95 ? -16.828 -14.891 -9.445 1 94 95 LYS A O 1
ATOM 714 N N . ARG A 1 96 ? -16.578 -17.109 -9.883 1 93.75 96 ARG A N 1
ATOM 715 C CA . ARG A 1 96 ? -16.328 -16.875 -11.297 1 93.75 96 ARG A CA 1
ATOM 716 C C . ARG A 1 96 ? -17.641 -16.797 -12.086 1 93.75 96 ARG A C 1
ATOM 718 O O . ARG A 1 96 ? -18.391 -17.766 -12.125 1 93.75 96 ARG A O 1
ATOM 725 N N . ILE A 1 97 ? -17.953 -15.664 -12.695 1 90.5 97 ILE A N 1
ATOM 726 C CA . ILE A 1 97 ? -19.203 -15.445 -13.391 1 90.5 97 ILE A CA 1
ATOM 727 C C . ILE A 1 97 ? -19.094 -15.93 -14.836 1 90.5 97 ILE A C 1
ATOM 729 O O . ILE A 1 97 ? -20.016 -16.562 -15.367 1 90.5 97 ILE A O 1
ATOM 733 N N . ARG A 1 98 ? -18.062 -15.562 -15.547 1 86.56 98 ARG A N 1
ATOM 734 C CA . ARG A 1 98 ? -17.75 -15.969 -16.906 1 86.56 98 ARG A CA 1
ATOM 735 C C . ARG A 1 98 ? -16.281 -16.344 -17.031 1 86.56 98 ARG A C 1
ATOM 737 O O . ARG A 1 98 ? -15.555 -16.406 -16.047 1 86.56 98 ARG A O 1
ATOM 744 N N . ASP A 1 99 ? -15.797 -16.625 -18.188 1 82.56 99 ASP A N 1
ATOM 745 C CA . ASP A 1 99 ? -14.453 -17.141 -18.406 1 82.56 99 ASP A CA 1
ATOM 746 C C . ASP A 1 99 ? -13.398 -16.188 -17.859 1 82.56 99 ASP A C 1
ATOM 748 O O . ASP A 1 99 ? -12.375 -16.609 -17.328 1 82.56 99 ASP A O 1
ATOM 752 N N . THR A 1 100 ? -13.727 -14.891 -17.922 1 88 100 THR A N 1
ATOM 753 C CA . THR A 1 100 ? -12.695 -13.945 -17.516 1 88 100 THR A CA 1
ATOM 754 C C . THR A 1 100 ? -13.234 -12.945 -16.5 1 88 100 THR A C 1
ATOM 756 O O . THR A 1 100 ? -12.633 -11.891 -16.266 1 88 100 THR A O 1
ATOM 759 N N . LEU A 1 101 ? -14.445 -13.305 -15.984 1 93.5 101 LEU A N 1
ATOM 760 C CA . LEU A 1 101 ? -15.086 -12.359 -15.078 1 93.5 101 LEU A CA 1
ATOM 761 C C . LEU A 1 101 ? -15.227 -12.961 -13.68 1 93.5 101 LEU A C 1
ATOM 763 O O . LEU A 1 101 ? -15.828 -14.023 -13.516 1 93.5 101 LEU A O 1
ATOM 767 N N . TYR A 1 102 ? -14.742 -12.25 -12.727 1 95.56 102 TYR A N 1
ATOM 768 C CA . TYR A 1 102 ? -14.734 -12.711 -11.344 1 95.56 102 TYR A CA 1
ATOM 769 C C . TYR A 1 102 ? -15.43 -11.711 -10.438 1 95.56 102 TYR A C 1
ATOM 771 O O . TYR A 1 102 ? -15.164 -10.508 -10.508 1 95.56 102 TYR A O 1
ATOM 779 N N . ASN A 1 103 ? -16.219 -12.281 -9.562 1 97.38 103 ASN A N 1
ATOM 780 C CA . ASN A 1 103 ? -17 -11.422 -8.68 1 97.38 103 ASN A CA 1
ATOM 781 C C . ASN A 1 103 ? -16.594 -11.602 -7.223 1 97.38 103 ASN A C 1
ATOM 783 O O . ASN A 1 103 ? -16.297 -12.719 -6.789 1 97.38 103 ASN A O 1
ATOM 787 N N . LEU A 1 104 ? -16.547 -10.547 -6.516 1 97.94 104 LEU A N 1
ATOM 788 C CA . LEU A 1 104 ? -16.375 -10.531 -5.07 1 97.94 104 LEU A CA 1
ATOM 789 C C . LEU A 1 104 ? -17.562 -9.859 -4.387 1 97.94 104 LEU A C 1
ATOM 791 O O . LEU A 1 104 ? -18 -8.789 -4.812 1 97.94 104 LEU A O 1
ATOM 795 N N . THR A 1 105 ? -18.062 -10.5 -3.367 1 97.94 105 THR A N 1
ATOM 796 C CA . THR A 1 105 ? -19.219 -9.961 -2.66 1 97.94 105 THR A CA 1
ATOM 797 C C . THR A 1 105 ? -18.906 -9.82 -1.17 1 97.94 105 THR A C 1
ATOM 799 O O . THR A 1 105 ? -18.516 -10.781 -0.515 1 97.94 105 THR A O 1
ATOM 802 N N . LEU A 1 106 ? -19.047 -8.648 -0.688 1 97.62 106 LEU A N 1
ATOM 803 C CA . LEU A 1 106 ? -19.078 -8.391 0.747 1 97.62 106 LEU A CA 1
ATOM 804 C C . LEU A 1 106 ? -20.516 -8.258 1.24 1 97.62 106 LEU A C 1
ATOM 806 O O . LEU A 1 106 ? -21.203 -7.289 0.906 1 97.62 106 LEU A O 1
ATOM 810 N N . GLN A 1 107 ? -20.953 -9.148 2.051 1 97.31 107 GLN A N 1
ATOM 811 C CA . GLN A 1 107 ? -22.359 -9.219 2.439 1 97.31 107 GLN A CA 1
ATOM 812 C C . GLN A 1 107 ? -22.734 -8.023 3.307 1 97.31 107 GLN A C 1
ATOM 814 O O . GLN A 1 107 ? -23.812 -7.434 3.119 1 97.31 107 GLN A O 1
ATOM 819 N N . ARG A 1 108 ? -21.875 -7.75 4.262 1 95.81 108 ARG A N 1
ATOM 820 C CA . ARG A 1 108 ? -22.062 -6.602 5.141 1 95.81 108 ARG A CA 1
ATOM 821 C C . ARG A 1 108 ? -20.812 -5.742 5.219 1 95.81 108 ARG A C 1
ATOM 823 O O . ARG A 1 108 ? -19.812 -6.145 5.828 1 95.81 108 ARG A O 1
ATOM 830 N N . PHE A 1 109 ? -20.969 -4.57 4.668 1 96.25 109 PHE A N 1
ATOM 831 C CA . PHE A 1 109 ? -19.812 -3.67 4.629 1 96.25 109 PHE A CA 1
ATOM 832 C C . PHE A 1 109 ? -19.641 -2.953 5.961 1 96.25 109 PHE A C 1
ATOM 834 O O . PHE A 1 109 ? -20.578 -2.316 6.457 1 96.25 109 PHE A O 1
ATOM 841 N N . ARG A 1 110 ? -18.562 -3.074 6.602 1 94.31 110 ARG A N 1
ATOM 842 C CA . ARG A 1 110 ? -18.234 -2.473 7.891 1 94.31 110 ARG A CA 1
ATOM 843 C C . ARG A 1 110 ? -17.062 -1.517 7.773 1 94.31 110 ARG A C 1
ATOM 845 O O . ARG A 1 110 ? -16.391 -1.479 6.738 1 94.31 110 ARG A O 1
ATOM 852 N N . LYS A 1 111 ? -16.766 -0.829 8.805 1 92 111 LYS A N 1
ATOM 853 C CA . LYS A 1 111 ? -15.664 0.128 8.836 1 92 111 LYS A CA 1
ATOM 854 C C . LYS A 1 111 ? -14.32 -0.575 8.664 1 92 111 LYS A C 1
ATOM 856 O O . LYS A 1 111 ? -13.422 -0.051 8 1 92 111 LYS A O 1
ATOM 861 N N . GLU A 1 112 ? -14.188 -1.842 9.211 1 90.44 112 GLU A N 1
ATOM 862 C CA . GLU A 1 112 ? -12.938 -2.592 9.141 1 90.44 112 GLU A CA 1
ATOM 863 C C . GLU A 1 112 ? -12.68 -3.107 7.727 1 90.44 112 GLU A C 1
ATOM 865 O O . GLU A 1 112 ? -11.555 -3.512 7.406 1 90.44 112 GLU A O 1
ATOM 870 N N . ASP A 1 113 ? -13.742 -3.027 6.844 1 94 113 ASP A N 1
ATOM 871 C CA . ASP A 1 113 ? -13.617 -3.539 5.48 1 94 113 ASP A CA 1
ATOM 872 C C . ASP A 1 113 ? -13.156 -2.445 4.523 1 94 113 ASP A C 1
ATOM 874 O O . ASP A 1 113 ? -12.914 -2.707 3.342 1 94 113 ASP A O 1
ATOM 878 N N . GLU A 1 114 ? -13.008 -1.239 5.039 1 94.19 114 GLU A N 1
ATOM 879 C CA . GLU A 1 114 ? -12.578 -0.135 4.184 1 94.19 114 GLU A CA 1
ATOM 880 C C . GLU A 1 114 ? -11.156 -0.348 3.68 1 94.19 114 GLU A C 1
ATOM 882 O O . GLU A 1 114 ? -10.281 -0.788 4.434 1 94.19 114 GLU A O 1
ATOM 887 N N . GLY A 1 115 ? -11.023 -0.037 2.385 1 94.62 115 GLY A N 1
ATOM 888 C CA . GLY A 1 115 ? -9.703 -0.161 1.802 1 94.62 115 GLY A CA 1
ATOM 889 C C . GLY A 1 115 ? -9.727 -0.321 0.293 1 94.62 115 GLY A C 1
ATOM 890 O O . GLY A 1 115 ? -10.617 0.198 -0.376 1 94.62 115 GLY A O 1
ATOM 891 N N . TYR A 1 116 ? -8.688 -0.917 -0.214 1 95.12 116 TYR A N 1
ATOM 892 C CA . TYR A 1 116 ? -8.523 -1.107 -1.65 1 95.12 116 TYR A CA 1
ATOM 893 C C . TYR A 1 116 ? -8.617 -2.582 -2.02 1 95.12 116 TYR A C 1
ATOM 895 O O . TYR A 1 116 ? -7.918 -3.42 -1.445 1 95.12 116 TYR A O 1
ATOM 903 N N . TYR A 1 117 ? -9.508 -2.865 -2.893 1 96.94 117 TYR A N 1
ATOM 904 C CA . TYR A 1 117 ? -9.656 -4.223 -3.412 1 96.94 117 TYR A CA 1
ATOM 905 C C . TYR A 1 117 ? -9.133 -4.316 -4.84 1 96.94 117 TYR A C 1
ATOM 907 O O . TYR A 1 117 ? -9.312 -3.393 -5.637 1 96.94 117 TYR A O 1
ATOM 915 N N . PHE A 1 118 ? -8.453 -5.41 -5.191 1 96.56 118 PHE A N 1
ATOM 916 C CA . PHE A 1 118 ? -7.906 -5.57 -6.531 1 96.56 118 PHE A CA 1
ATOM 917 C C . PHE A 1 118 ? -7.645 -7.043 -6.836 1 96.56 118 PHE A C 1
ATOM 919 O O . PHE A 1 118 ? -7.789 -7.898 -5.961 1 96.56 118 PHE A O 1
ATOM 926 N N . CYS A 1 119 ? -7.406 -7.305 -8.102 1 95.88 119 CYS A N 1
ATOM 927 C CA . CYS A 1 119 ? -7.195 -8.68 -8.547 1 95.88 119 CYS A CA 1
ATOM 928 C C . CYS A 1 119 ? -5.738 -8.906 -8.945 1 95.88 119 CYS A C 1
ATOM 930 O O . CYS A 1 119 ? -5 -7.945 -9.172 1 95.88 119 CYS A O 1
ATOM 932 N N . SER A 1 120 ? -5.363 -10.133 -8.852 1 94.88 120 SER A N 1
ATOM 933 C CA . SER A 1 120 ? -4.043 -10.539 -9.328 1 94.88 120 SER A CA 1
ATOM 934 C C . SER A 1 120 ? -4.113 -11.852 -10.102 1 94.88 120 SER A C 1
ATOM 936 O O . SER A 1 120 ? -4.918 -12.727 -9.773 1 94.88 120 SER A O 1
ATOM 938 N N . ILE A 1 121 ? -3.312 -11.953 -11.102 1 92.31 121 ILE A N 1
ATOM 939 C CA . ILE A 1 121 ? -3.238 -13.18 -11.883 1 92.31 121 ILE A CA 1
ATOM 940 C C . ILE A 1 121 ? -1.781 -13.617 -12.031 1 92.31 121 ILE A C 1
ATOM 942 O O . ILE A 1 121 ? -0.875 -12.781 -12.031 1 92.31 121 ILE A O 1
ATOM 946 N N . LEU A 1 122 ? -1.654 -14.914 -12.008 1 89.75 122 LEU A N 1
ATOM 947 C CA . LEU A 1 122 ? -0.353 -15.508 -12.289 1 89.75 122 LEU A CA 1
ATOM 948 C C . LEU A 1 122 ? -0.312 -16.078 -13.703 1 89.75 122 LEU A C 1
ATOM 950 O O . LEU A 1 122 ? -1.157 -16.891 -14.07 1 89.75 122 LEU A O 1
ATOM 954 N N . SER A 1 123 ? 0.574 -15.523 -14.523 1 87.69 123 SER A N 1
ATOM 955 C CA . SER A 1 123 ? 0.74 -16.031 -15.883 1 87.69 123 SER A CA 1
ATOM 956 C C . SER A 1 123 ? 2.215 -16.156 -16.25 1 87.69 123 SER A C 1
ATOM 958 O O . SER A 1 123 ? 2.955 -15.172 -16.203 1 87.69 123 SER A O 1
ATOM 960 N N . ASN A 1 124 ? 2.627 -17.359 -16.625 1 86.88 124 ASN A N 1
ATOM 961 C CA . ASN A 1 124 ? 4.008 -17.625 -17.016 1 86.88 124 ASN A CA 1
ATOM 962 C C . ASN A 1 124 ? 4.996 -17.094 -15.977 1 86.88 124 ASN A C 1
ATOM 964 O O . ASN A 1 124 ? 5.926 -16.359 -16.312 1 86.88 124 ASN A O 1
ATOM 968 N N . SER A 1 125 ? 4.738 -17.281 -14.75 1 88.81 125 SER A N 1
ATOM 969 C CA . SER A 1 125 ? 5.602 -16.984 -13.609 1 88.81 125 SER A CA 1
ATOM 970 C C . SER A 1 125 ? 5.648 -15.492 -13.32 1 88.81 125 SER A C 1
ATOM 972 O O . SER A 1 125 ? 6.52 -15.023 -12.578 1 88.81 125 SER A O 1
ATOM 974 N N . MET A 1 126 ? 4.711 -14.781 -13.969 1 90.31 126 MET A N 1
ATOM 975 C CA . MET A 1 126 ? 4.602 -13.352 -13.695 1 90.31 126 MET A CA 1
ATOM 976 C C . MET A 1 126 ? 3.299 -13.031 -12.969 1 90.31 126 MET A C 1
ATOM 978 O O . MET A 1 126 ? 2.244 -13.57 -13.305 1 90.31 126 MET A O 1
ATOM 982 N N . LEU A 1 127 ? 3.498 -12.219 -11.953 1 92 127 LEU A N 1
ATOM 983 C CA . LEU A 1 127 ? 2.33 -11.758 -11.211 1 92 127 LEU A CA 1
ATOM 984 C C . LEU A 1 127 ? 1.852 -10.406 -11.727 1 92 127 LEU A C 1
ATOM 986 O O . LEU A 1 127 ? 2.641 -9.469 -11.844 1 92 127 LEU A O 1
ATOM 990 N N . TYR A 1 128 ? 0.583 -10.367 -12.125 1 91.56 128 TYR A N 1
ATOM 991 C CA . TYR A 1 128 ? -0.036 -9.125 -12.562 1 91.56 128 TYR A CA 1
ATOM 992 C C . TYR A 1 128 ? -1.072 -8.648 -11.555 1 91.56 128 TYR A C 1
ATOM 994 O O . TYR A 1 128 ? -1.851 -9.445 -11.023 1 91.56 128 TYR A O 1
ATOM 1002 N N . PHE A 1 129 ? -1.039 -7.336 -11.273 1 93.5 129 PHE A N 1
ATOM 1003 C CA . PHE A 1 129 ? -1.991 -6.766 -10.328 1 93.5 129 PHE A CA 1
ATOM 1004 C C . PHE A 1 129 ? -2.932 -5.793 -11.023 1 93.5 129 PHE A C 1
ATOM 1006 O O . PHE A 1 129 ? -2.492 -4.949 -11.805 1 93.5 129 PHE A O 1
ATOM 1013 N N . GLY A 1 130 ? -4.23 -5.957 -10.727 1 92.94 130 GLY A N 1
ATOM 1014 C CA . GLY A 1 130 ? -5.219 -5.031 -11.25 1 92.94 130 GLY A CA 1
ATOM 1015 C C . GLY A 1 130 ? -5.242 -3.701 -10.523 1 92.94 130 GLY A C 1
ATOM 1016 O O . GLY A 1 130 ? -4.566 -3.537 -9.5 1 92.94 130 GLY A O 1
ATOM 1017 N N . PRO A 1 131 ? -5.984 -2.801 -11.094 1 93.31 131 PRO A N 1
ATOM 1018 C CA . PRO A 1 131 ? -6.09 -1.504 -10.422 1 93.31 131 PRO A CA 1
ATOM 1019 C C . PRO A 1 131 ? -6.836 -1.585 -9.094 1 93.31 131 PRO A C 1
ATOM 1021 O O . PRO A 1 131 ? -7.68 -2.467 -8.906 1 93.31 131 PRO A O 1
ATOM 1024 N N . PHE A 1 132 ? -6.504 -0.673 -8.219 1 94.31 132 PHE A N 1
ATOM 1025 C CA . PHE A 1 132 ? -7.164 -0.583 -6.918 1 94.31 132 PHE A CA 1
ATOM 1026 C C . PHE A 1 132 ? -8.586 -0.069 -7.07 1 94.31 132 PHE A C 1
ATOM 1028 O O . PHE A 1 132 ? -8.828 0.903 -7.789 1 94.31 132 PHE A O 1
ATOM 1035 N N . VAL A 1 133 ? -9.469 -0.688 -6.426 1 95.5 133 VAL A N 1
ATOM 1036 C CA . VAL A 1 133 ? -10.828 -0.171 -6.273 1 95.5 133 VAL A CA 1
ATOM 1037 C C . VAL A 1 133 ? -11.039 0.315 -4.844 1 95.5 133 VAL A C 1
ATOM 1039 O O . VAL A 1 133 ? -11.133 -0.492 -3.914 1 95.5 133 VAL A O 1
ATOM 1042 N N . PRO A 1 134 ? -11.047 1.6 -4.668 1 94.19 134 PRO A N 1
ATOM 1043 C CA . PRO A 1 134 ? -11.32 2.109 -3.322 1 94.19 134 PRO A CA 1
ATOM 1044 C C . PRO A 1 134 ? -12.758 1.858 -2.873 1 94.19 134 PRO A C 1
ATOM 1046 O O . PRO A 1 134 ? -13.695 2.207 -3.588 1 94.19 134 PRO A O 1
ATOM 1049 N N . VAL A 1 135 ? -12.891 1.193 -1.784 1 95.88 135 VAL A N 1
ATOM 1050 C CA . VAL A 1 135 ? -14.195 0.939 -1.179 1 95.88 135 VAL A CA 1
ATOM 1051 C C . VAL A 1 135 ? -14.242 1.555 0.219 1 95.88 135 VAL A C 1
ATOM 1053 O O . 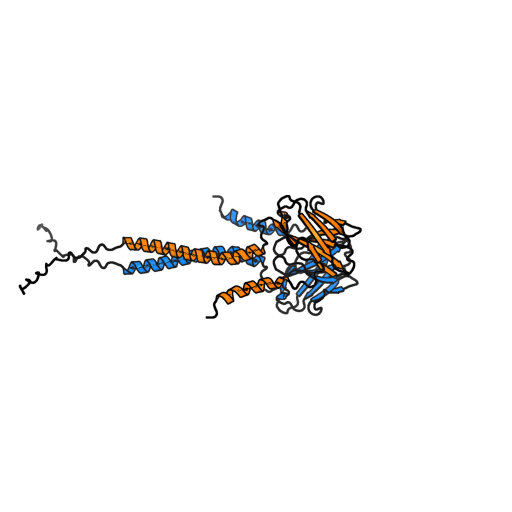VAL A 1 135 ? -13.633 1.031 1.155 1 95.88 135 VAL A O 1
ATOM 1056 N N . PHE A 1 136 ? -15 2.682 0.349 1 93.19 136 PHE A N 1
ATOM 1057 C CA . PHE A 1 136 ? -15 3.42 1.606 1 93.19 136 PHE A CA 1
ATOM 1058 C C . PHE A 1 136 ? -16.406 3.842 1.99 1 93.19 136 PHE A C 1
ATOM 1060 O O . PHE A 1 136 ? -17.297 3.92 1.135 1 93.19 136 PHE A O 1
ATOM 1067 N N . LEU A 1 137 ? -16.547 4 3.322 1 92.69 137 LEU A N 1
ATOM 1068 C CA . LEU A 1 137 ? -17.781 4.605 3.807 1 92.69 137 LEU A CA 1
ATOM 1069 C C . LEU A 1 137 ? -17.828 6.09 3.465 1 92.69 137 LEU A C 1
ATOM 1071 O O . LEU A 1 137 ? -16.797 6.703 3.191 1 92.69 137 LEU A O 1
ATOM 1075 N N . PRO A 1 138 ? -19.094 6.551 3.441 1 85.5 138 PRO A N 1
ATOM 1076 C CA . PRO A 1 138 ? -19.172 7.996 3.205 1 85.5 138 PRO A CA 1
ATOM 1077 C C . PRO A 1 138 ? -18.328 8.797 4.195 1 85.5 138 PRO A C 1
ATOM 1079 O O . PRO A 1 138 ? -18.359 8.531 5.398 1 85.5 138 PRO A O 1
ATOM 1082 N N . GLY A 1 139 ? -17.469 9.648 3.711 1 74.56 139 GLY A N 1
ATOM 1083 C CA . GLY A 1 139 ? -16.609 10.445 4.57 1 74.56 139 GLY A CA 1
ATOM 1084 C C . GLY A 1 139 ? -15.25 9.805 4.805 1 74.56 139 GLY A C 1
ATOM 1085 O O . GLY A 1 139 ? -14.375 10.406 5.422 1 74.56 139 GLY A O 1
ATOM 1086 N N . GLY A 1 140 ? -15.219 8.57 4.672 1 63.53 140 GLY A N 1
ATOM 1087 C CA . GLY A 1 140 ? -13.938 7.898 4.844 1 63.53 140 GLY A CA 1
ATOM 1088 C C . GLY A 1 140 ? -12.875 8.383 3.875 1 63.53 140 GLY A C 1
ATOM 1089 O O . GLY A 1 140 ? -13.141 8.531 2.682 1 63.53 140 GLY A O 1
ATOM 1090 N N . LYS A 1 141 ? -11.922 9.211 4.547 1 58.72 141 LYS A N 1
ATOM 1091 C CA . LYS A 1 141 ? -10.891 9.789 3.693 1 58.72 141 LYS A CA 1
ATOM 1092 C C . LYS A 1 141 ? -9.695 8.844 3.562 1 58.72 141 LYS A C 1
ATOM 1094 O O . LYS A 1 141 ? -9.383 8.102 4.492 1 58.72 141 LYS A O 1
ATOM 1099 N N . SER A 1 142 ? -9.25 8.68 2.391 1 57.75 142 SER A N 1
ATOM 1100 C CA . SER A 1 142 ? -7.949 8.031 2.246 1 57.75 142 SER A CA 1
ATOM 1101 C C . SER A 1 142 ? -6.871 8.789 3.018 1 57.75 142 SER A C 1
ATOM 1103 O O . SER A 1 142 ? -7.016 9.984 3.287 1 57.75 142 SER A O 1
ATOM 1105 N N . GLY A 1 143 ? -6.07 8.109 3.941 1 51.81 143 GLY A N 1
ATOM 1106 C CA . GLY A 1 143 ? -4.965 8.734 4.645 1 51.81 143 GLY A CA 1
ATOM 1107 C C . GLY A 1 143 ? -4.359 9.906 3.893 1 51.81 143 GLY A C 1
ATOM 1108 O O . GLY A 1 143 ? -3.943 10.891 4.5 1 51.81 143 GLY A O 1
ATOM 1109 N N . LEU A 1 144 ? -4.281 9.789 2.594 1 54.16 144 LEU A N 1
ATOM 1110 C CA . LEU A 1 144 ? -3.727 10.867 1.778 1 54.16 144 LEU A CA 1
ATOM 1111 C C . LEU A 1 144 ? -4.562 12.133 1.914 1 54.16 144 LEU A C 1
ATOM 1113 O O . LEU A 1 144 ? -4.016 13.234 2.014 1 54.16 144 LEU A O 1
ATOM 1117 N N . ASP A 1 145 ? -5.781 11.805 2.02 1 58.47 145 ASP A N 1
ATOM 1118 C CA . ASP A 1 145 ? -6.66 12.969 2.092 1 58.47 145 ASP A CA 1
ATOM 1119 C C . ASP A 1 145 ? -6.48 13.711 3.414 1 58.47 145 ASP A C 1
ATOM 1121 O O . ASP A 1 145 ? -6.469 14.945 3.441 1 58.47 145 ASP A O 1
ATOM 1125 N N . PHE A 1 146 ? -6.148 12.961 4.383 1 57.25 146 PHE A N 1
ATOM 1126 C CA . PHE A 1 146 ? -5.98 13.609 5.676 1 57.25 146 PHE A CA 1
ATOM 1127 C C . PHE A 1 146 ? -4.703 14.438 5.707 1 57.25 146 PHE A C 1
ATOM 1129 O O . PHE A 1 146 ? -4.699 15.562 6.211 1 57.25 146 PHE A O 1
ATOM 1136 N N . ALA A 1 147 ? -3.684 13.75 5.203 1 54.84 147 ALA A N 1
ATOM 1137 C CA . ALA A 1 147 ? -2.41 14.469 5.176 1 54.84 147 ALA A CA 1
ATOM 1138 C C . ALA A 1 147 ? -2.512 15.734 4.332 1 54.84 147 ALA A C 1
ATOM 1140 O O . ALA A 1 147 ? -2.061 16.812 4.75 1 54.84 147 ALA A O 1
ATOM 1141 N N . CYS A 1 148 ? -3.111 15.508 3.221 1 59.19 148 CYS A N 1
ATOM 1142 C CA 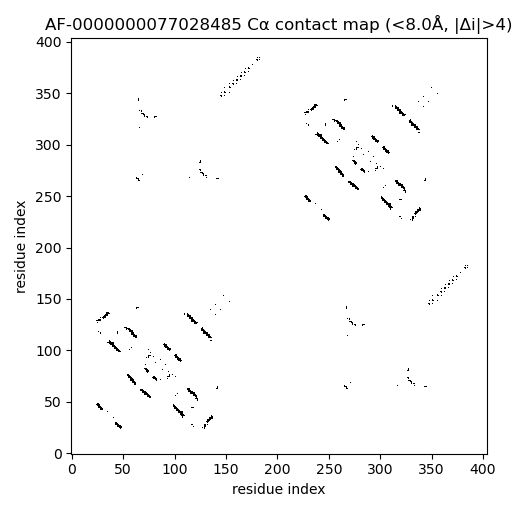. CYS A 1 148 ? -3.299 16.672 2.352 1 59.19 148 CYS A CA 1
ATOM 1143 C C . CYS A 1 148 ? -4.16 17.719 3.029 1 59.19 148 CYS A C 1
ATOM 1145 O O . CYS A 1 148 ? -3.875 18.922 2.934 1 59.19 148 CYS A O 1
ATOM 1147 N N . GLU A 1 149 ? -5.039 17.25 3.725 1 60.34 149 GLU A N 1
ATOM 1148 C CA . GLU A 1 149 ? -5.941 18.172 4.418 1 60.34 149 GLU A CA 1
ATOM 1149 C C . GLU A 1 149 ? -5.219 18.922 5.523 1 60.34 149 GLU A C 1
ATOM 1151 O O . GLU A 1 149 ? -5.414 20.141 5.684 1 60.34 149 GLU A O 1
ATOM 1156 N N . ILE A 1 150 ? -4.445 18.266 6.199 1 61.06 150 ILE A N 1
ATOM 1157 C CA . ILE A 1 150 ? -3.732 18.906 7.305 1 61.06 150 ILE A CA 1
ATOM 1158 C C . ILE A 1 150 ? -2.707 19.891 6.754 1 61.06 150 ILE A C 1
ATOM 1160 O O . ILE A 1 150 ? -2.549 21 7.293 1 61.06 150 ILE A O 1
ATOM 1164 N N . TYR A 1 151 ? -2.084 19.438 5.684 1 61.66 151 TYR A N 1
ATOM 1165 C CA . TYR A 1 151 ? -1.092 20.297 5.066 1 61.66 151 TYR A CA 1
ATOM 1166 C C . TYR A 1 151 ? -1.73 21.594 4.578 1 61.66 151 TYR A C 1
ATOM 1168 O O . TYR A 1 151 ? -1.103 22.656 4.613 1 61.66 151 TYR A O 1
ATOM 1176 N N . ILE A 1 152 ? -2.852 21.453 4.164 1 62.69 152 ILE A N 1
ATOM 1177 C CA . ILE A 1 152 ? -3.553 22.609 3.617 1 62.69 152 ILE A CA 1
ATOM 1178 C C . ILE A 1 152 ? -4.199 23.406 4.75 1 62.69 152 ILE A C 1
ATOM 1180 O O . ILE A 1 152 ? -4.066 24.625 4.809 1 62.69 152 ILE A O 1
ATOM 1184 N N . TRP A 1 153 ? -4.777 22.766 5.691 1 65.19 153 TRP A N 1
ATOM 1185 C CA . TRP A 1 153 ? -5.582 23.422 6.707 1 65.19 153 TRP A CA 1
ATOM 1186 C C . TRP A 1 153 ? -4.703 23.984 7.82 1 65.19 153 TRP A C 1
ATOM 1188 O O . TRP A 1 153 ? -5.039 25 8.445 1 65.19 153 TRP A O 1
ATOM 1198 N N . ALA A 1 154 ? -3.592 23.344 7.992 1 70.5 154 ALA A N 1
ATOM 1199 C CA . ALA A 1 154 ? -2.76 23.766 9.117 1 70.5 154 ALA A CA 1
ATOM 1200 C C . ALA A 1 154 ? -2.195 25.156 8.898 1 70.5 154 ALA A C 1
ATOM 1202 O O . ALA A 1 154 ? -2.324 26.031 9.758 1 70.5 154 ALA A O 1
ATOM 1203 N N . PRO A 1 155 ? -1.617 25.406 7.754 1 69.69 155 PRO A N 1
ATOM 1204 C CA . PRO A 1 155 ? -1.125 26.766 7.52 1 69.69 155 PRO A CA 1
ATOM 1205 C C . PRO A 1 155 ? -2.248 27.797 7.488 1 69.69 155 PRO A C 1
ATOM 1207 O O . PRO A 1 155 ? -2.074 28.922 7.977 1 69.69 155 PRO A O 1
ATOM 1210 N N . LEU A 1 156 ? -3.393 27.453 6.992 1 71.56 156 LEU A N 1
ATOM 1211 C CA . LEU A 1 156 ? -4.535 28.359 6.918 1 71.56 156 LEU A CA 1
ATOM 1212 C C . LEU A 1 156 ? -5.055 28.688 8.312 1 71.56 156 LEU A C 1
ATOM 1214 O O . LEU A 1 156 ? -5.316 29.859 8.617 1 71.56 156 LEU A O 1
ATOM 1218 N N . ALA A 1 157 ? -5.168 27.719 9.078 1 75.06 157 ALA A N 1
ATOM 1219 C CA . ALA A 1 157 ? -5.621 27.922 10.453 1 75.06 157 ALA A CA 1
ATOM 1220 C C . ALA A 1 157 ? -4.609 28.734 11.25 1 75.06 157 ALA A C 1
ATOM 1222 O O . ALA A 1 157 ? -4.988 29.578 12.07 1 75.06 157 ALA A O 1
ATOM 1223 N N . GLY A 1 158 ? -3.387 28.5 11.039 1 72.19 158 GLY A N 1
ATOM 1224 C CA . GLY A 1 158 ? -2.35 29.281 11.711 1 72.19 158 GLY A CA 1
ATOM 1225 C C . GLY A 1 158 ? -2.426 30.766 11.406 1 72.19 158 GLY A C 1
ATOM 1226 O O . GLY A 1 158 ? -2.334 31.594 12.32 1 72.19 158 GLY A O 1
ATOM 1227 N N . THR A 1 159 ? -2.584 31.078 10.195 1 80.62 159 THR A N 1
ATOM 1228 C CA . THR A 1 159 ? -2.689 32.469 9.789 1 80.62 159 THR A CA 1
ATOM 1229 C C . THR A 1 159 ? -3.908 33.125 10.422 1 80.62 159 THR A C 1
ATOM 1231 O O . THR A 1 159 ? -3.832 34.281 10.891 1 80.62 159 THR A O 1
ATOM 1234 N N . CYS A 1 160 ? -4.988 32.375 10.375 1 78.81 160 CYS A N 1
ATOM 1235 C CA . CYS A 1 160 ? -6.211 32.906 10.969 1 78.81 160 CYS A CA 1
ATOM 1236 C C . CYS A 1 160 ? -6.027 33.156 12.461 1 78.81 160 CYS A C 1
ATOM 1238 O O . CYS A 1 160 ? -6.488 34.188 12.977 1 78.81 160 CYS A O 1
ATOM 1240 N N . ALA A 1 161 ? -5.324 32.344 13.07 1 79.94 161 ALA A N 1
ATOM 1241 C CA . ALA A 1 161 ? -5.074 32.5 14.508 1 79.94 161 ALA A CA 1
ATOM 1242 C C . ALA A 1 161 ? -4.219 33.719 14.789 1 79.94 161 ALA A C 1
ATOM 1244 O O . ALA A 1 161 ? -4.488 34.469 15.727 1 79.94 161 ALA A O 1
ATOM 1245 N N . ILE A 1 162 ? -3.27 33.906 13.953 1 80.5 162 ILE A N 1
ATOM 1246 C CA . ILE A 1 162 ? -2.393 35.062 14.102 1 80.5 162 ILE A CA 1
ATOM 1247 C C . ILE A 1 162 ? -3.191 36.344 13.891 1 80.5 162 ILE A C 1
ATOM 1249 O O . ILE A 1 162 ? -3.027 37.312 14.641 1 80.5 162 ILE A O 1
ATOM 1253 N N . LEU A 1 163 ? -4.055 36.25 12.969 1 83.69 163 LEU A N 1
ATOM 1254 C CA . LEU A 1 163 ? -4.879 37.438 12.68 1 83.69 163 LEU A CA 1
ATOM 1255 C C . LEU A 1 163 ? -5.859 37.688 13.812 1 83.69 163 LEU A C 1
ATOM 1257 O O . LEU A 1 163 ? -6.062 38.844 14.203 1 83.69 163 LEU A O 1
ATOM 1261 N N . LEU A 1 164 ? -6.441 36.656 14.367 1 83.69 164 LEU A N 1
ATOM 1262 C CA . LEU A 1 164 ? -7.379 36.781 15.477 1 83.69 164 LEU A CA 1
ATOM 1263 C C . LEU A 1 164 ? -6.668 37.312 16.734 1 83.69 164 LEU A C 1
ATOM 1265 O O . LEU A 1 164 ? -7.184 38.188 17.422 1 83.69 164 LEU A O 1
ATOM 1269 N N . LEU A 1 165 ? -5.582 36.812 16.891 1 82.81 165 LEU A N 1
ATOM 1270 C CA . LEU A 1 165 ? -4.801 37.25 18.047 1 82.81 165 LEU A CA 1
ATOM 1271 C C . LEU A 1 165 ? -4.426 38.719 17.922 1 82.81 165 LEU A C 1
ATOM 1273 O O . LEU A 1 165 ? -4.512 39.469 18.891 1 82.81 165 LEU A O 1
ATOM 1277 N N . SER A 1 166 ? -4.02 39.125 16.797 1 81.06 166 SER A N 1
ATOM 1278 C CA . SER A 1 166 ? -3.68 40.5 16.531 1 81.06 166 SER A CA 1
ATOM 1279 C C . SER A 1 166 ? -4.887 41.406 16.75 1 81.06 166 SER A C 1
ATOM 1281 O O . SER A 1 166 ? -4.758 42.5 17.297 1 81.06 166 SER A O 1
ATOM 1283 N N . LEU A 1 167 ? -5.984 40.906 16.375 1 83.06 167 LEU A N 1
ATOM 1284 C CA . LEU A 1 167 ? -7.215 41.656 16.516 1 83.06 167 LEU A CA 1
ATOM 1285 C C . LEU A 1 167 ? -7.578 41.844 18 1 83.06 167 LEU A C 1
ATOM 1287 O O . LEU A 1 167 ? -7.926 42.938 18.438 1 83.06 167 LEU A O 1
ATOM 1291 N N . VAL A 1 168 ? -7.477 40.812 18.781 1 83.12 168 VAL A N 1
ATOM 1292 C CA . VAL A 1 168 ? -7.809 40.812 20.203 1 83.12 168 VAL A CA 1
ATOM 1293 C C . VAL A 1 168 ? -6.852 41.75 20.938 1 83.12 168 VAL A C 1
ATOM 1295 O O . VAL A 1 168 ? -7.277 42.531 21.781 1 83.12 168 VAL A O 1
ATOM 1298 N N . ILE A 1 169 ? -5.641 41.719 20.578 1 80.38 169 ILE A N 1
ATOM 1299 C CA . ILE A 1 169 ? -4.633 42.562 21.219 1 80.38 169 ILE A CA 1
ATOM 1300 C C . ILE A 1 169 ? -4.891 44 20.891 1 80.38 169 ILE A C 1
ATOM 1302 O O . ILE A 1 169 ? -4.797 44.875 21.766 1 80.38 169 ILE A O 1
ATOM 1306 N N . THR A 1 170 ? -5.281 44.312 19.672 1 79.62 170 THR A N 1
ATOM 1307 C CA . THR A 1 170 ? -5.586 45.688 19.266 1 79.62 170 THR A CA 1
ATOM 1308 C C . THR A 1 170 ? -6.801 46.219 20.016 1 79.62 170 THR A C 1
ATOM 1310 O O . THR A 1 170 ? -6.812 47.375 20.438 1 79.62 170 THR A O 1
ATOM 1313 N N . VAL A 1 171 ? -7.727 45.375 20.266 1 80.12 171 VAL A N 1
ATOM 1314 C CA . VAL A 1 171 ? -8.945 45.781 20.953 1 80.12 171 VAL A CA 1
ATOM 1315 C C . VAL A 1 171 ? -8.648 46.031 22.422 1 80.12 171 VAL A C 1
ATOM 1317 O O . VAL A 1 171 ? -9.117 47.031 22.984 1 80.12 171 VAL A O 1
ATOM 1320 N N . ILE A 1 172 ? -7.844 45.25 23.047 1 77.12 172 ILE A N 1
ATOM 1321 C CA . ILE A 1 172 ? -7.5 45.375 24.453 1 77.12 172 ILE A CA 1
ATOM 1322 C C . ILE A 1 172 ? -6.652 46.625 24.656 1 77.12 172 ILE A C 1
ATOM 1324 O O . ILE A 1 172 ? -6.887 47.406 25.594 1 77.12 172 ILE A O 1
ATOM 1328 N N . CYS A 1 173 ? -5.711 46.875 23.766 1 71.19 173 CYS A N 1
ATOM 1329 C CA . CYS A 1 173 ? -4.84 48.062 23.875 1 71.19 173 CYS A CA 1
ATOM 1330 C C . CYS A 1 173 ? -5.621 49.344 23.641 1 71.19 173 CYS A C 1
ATOM 1332 O O . CYS A 1 173 ? -5.387 50.344 24.328 1 71.19 173 CYS A O 1
ATOM 1334 N N . ASN A 1 174 ? -6.531 49.281 22.797 1 73.81 174 ASN A N 1
ATOM 1335 C CA . ASN A 1 174 ? -7.371 50.438 22.531 1 73.81 174 ASN A CA 1
ATOM 1336 C C . ASN A 1 174 ? -8.32 50.75 23.688 1 73.81 174 ASN A C 1
ATOM 1338 O O . ASN A 1 174 ? -8.578 51.906 24.016 1 73.81 174 ASN A O 1
ATOM 1342 N N . HIS A 1 175 ? -8.773 49.781 24.312 1 74.44 175 HIS A N 1
ATOM 1343 C CA . HIS A 1 175 ? -9.688 49.938 25.438 1 74.44 175 HIS A CA 1
ATOM 1344 C C . HIS A 1 175 ? -8.945 50.438 26.672 1 74.44 175 HIS A C 1
ATOM 1346 O O . HIS A 1 175 ? -9.477 51.25 2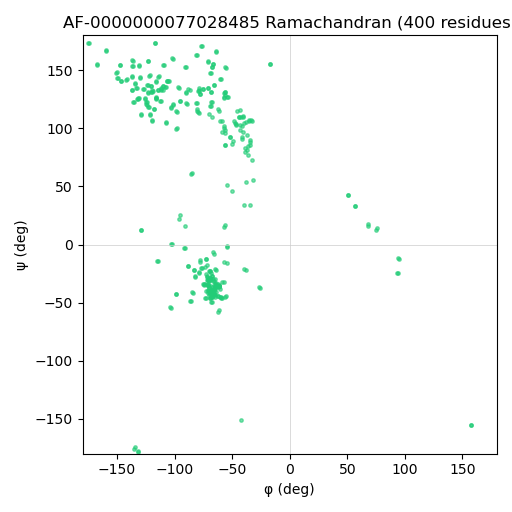7.438 1 74.44 175 HIS A O 1
ATOM 1352 N N . ARG A 1 176 ? -7.695 50.031 26.844 1 69.25 176 ARG A N 1
ATOM 1353 C CA . ARG A 1 176 ? -6.895 50.469 27.984 1 69.25 176 ARG A CA 1
ATOM 1354 C C . ARG A 1 176 ? -6.449 51.906 27.828 1 69.25 176 ARG A C 1
ATOM 1356 O O . ARG A 1 176 ? -6.371 52.656 28.797 1 69.25 176 ARG A O 1
ATOM 1363 N N . ASN A 1 177 ? -6.188 52.344 26.625 1 63.44 177 ASN A N 1
ATOM 1364 C CA . ASN A 1 177 ? -5.777 53.75 26.375 1 63.44 177 ASN A CA 1
ATOM 1365 C C . ASN A 1 177 ? -6.941 54.719 26.547 1 63.44 177 ASN A C 1
ATOM 1367 O O . ASN A 1 177 ? -6.738 55.875 26.906 1 63.44 177 ASN A O 1
ATOM 1371 N N . ARG A 1 178 ? -8.094 54.344 26.391 1 62.25 178 ARG A N 1
ATOM 1372 C CA . ARG A 1 178 ? -9.219 55.25 26.562 1 62.25 178 ARG A CA 1
ATOM 1373 C C . ARG A 1 178 ? -9.453 55.562 28.031 1 62.25 178 ARG A C 1
ATOM 1375 O O . ARG A 1 178 ? -9.961 56.625 28.375 1 62.25 178 ARG A O 1
ATOM 1382 N N . ARG A 1 179 ? -8.961 54.781 28.922 1 56.56 179 ARG A N 1
ATOM 1383 C CA . ARG A 1 179 ? -9.227 55.062 30.328 1 56.56 179 ARG A CA 1
ATOM 1384 C C . ARG A 1 179 ? -8.18 56 30.906 1 56.56 179 ARG A C 1
ATOM 1386 O O . ARG A 1 179 ? -8.391 56.625 31.969 1 56.56 179 ARG A O 1
ATOM 1393 N N . ARG A 1 180 ? -7.07 56.156 30.312 1 52.22 180 ARG A N 1
ATOM 1394 C CA . ARG A 1 180 ? -6.09 57.062 30.891 1 52.22 180 ARG A CA 1
ATOM 1395 C C . ARG A 1 180 ? -6.18 58.438 30.266 1 52.22 180 ARG A C 1
ATOM 1397 O O . ARG A 1 180 ? -5.328 58.812 29.469 1 52.22 180 ARG A O 1
ATOM 1404 N N . VAL A 1 181 ? -7.285 58.781 29.766 1 51.53 181 VAL A N 1
ATOM 1405 C CA . VAL A 1 181 ? -7.379 60.188 29.391 1 51.53 181 VAL A CA 1
ATOM 1406 C C . VAL A 1 181 ? -7.152 61.062 30.609 1 51.53 181 VAL A C 1
ATOM 1408 O O . VAL A 1 181 ? -7.824 60.906 31.641 1 51.53 181 VAL A O 1
ATOM 1411 N N . CYS A 1 182 ? -5.961 61.562 30.828 1 50.69 182 CYS A N 1
ATOM 1412 C CA . CYS A 1 182 ? -5.629 62.625 31.781 1 50.69 182 CYS A CA 1
ATOM 1413 C C . CYS A 1 182 ? -6.684 63.719 31.781 1 50.69 182 CYS A C 1
ATOM 1415 O O . CYS A 1 182 ? -7.074 64.188 30.719 1 50.69 182 CYS A O 1
ATOM 1417 N N . LYS A 1 183 ? -7.613 63.688 32.688 1 47.34 183 LYS A N 1
ATOM 1418 C CA . LYS A 1 183 ? -8.461 64.875 32.969 1 47.34 183 LYS A CA 1
ATOM 1419 C C . LYS A 1 183 ? -7.621 66.062 33.281 1 47.34 183 LYS A C 1
ATOM 1421 O O . LYS A 1 183 ? -7.293 66.375 34.438 1 47.34 183 LYS A O 1
ATOM 1426 N N . CYS A 1 184 ? -6.602 66.5 32.531 1 49.38 184 CYS A N 1
ATOM 1427 C CA . CYS A 1 184 ? -6.055 67.812 32.75 1 49.38 184 CYS A CA 1
ATOM 1428 C C . CYS A 1 184 ? -7.168 68.875 32.875 1 49.38 184 CYS A C 1
ATOM 1430 O O . CYS A 1 184 ? -8.086 68.875 32.031 1 49.38 184 CYS A O 1
ATOM 1432 N N . PRO A 1 185 ? -7.434 69.312 34.125 1 50.59 185 PRO A N 1
ATOM 1433 C CA . PRO A 1 185 ? -8.453 70.312 34.281 1 50.59 185 PRO A CA 1
ATOM 1434 C C . PRO A 1 185 ? -8.383 71.375 33.188 1 50.59 185 PRO A C 1
ATOM 1436 O O . PRO A 1 185 ? -7.293 71.688 32.688 1 50.59 185 PRO A O 1
ATOM 1439 N N . ARG A 1 186 ? -9.234 71.438 32.344 1 49.09 186 ARG A N 1
ATOM 1440 C CA . ARG A 1 186 ? -9.336 72.562 31.422 1 49.09 186 ARG A CA 1
ATOM 1441 C C . ARG A 1 186 ? -8.906 73.875 32.094 1 49.09 186 ARG A C 1
ATOM 1443 O O . ARG A 1 186 ? -9.234 74.125 33.25 1 49.09 186 ARG A O 1
ATOM 1450 N N . PRO A 1 187 ? -7.742 74.438 31.766 1 49.66 187 PRO A N 1
ATOM 1451 C CA . PRO A 1 187 ? -7.535 75.75 32.344 1 49.66 187 PRO A CA 1
ATOM 1452 C C . PRO A 1 187 ? -8.805 76.562 32.375 1 49.66 187 PRO A C 1
ATOM 1454 O O . PRO A 1 187 ? -9.625 76.5 31.453 1 49.66 187 PRO A O 1
ATOM 1457 N N . MET A 1 188 ? -9.445 76.75 33.5 1 43.03 188 MET A N 1
ATOM 1458 C CA . MET A 1 188 ? -10.5 77.75 33.562 1 43.03 188 MET A CA 1
ATOM 1459 C C . MET A 1 188 ? -10.117 78.938 32.719 1 43.03 188 MET A C 1
ATOM 1461 O O . MET A 1 188 ? -9.055 79.562 32.938 1 43.03 188 MET A O 1
ATOM 1465 N N . VAL A 1 189 ? -10.281 78.938 31.5 1 47.91 189 VAL A N 1
ATOM 1466 C CA . VAL A 1 189 ? -10.156 80.188 30.719 1 47.91 189 VAL A CA 1
ATOM 1467 C C . VAL A 1 189 ? -10.648 81.312 31.547 1 47.91 189 VAL A C 1
ATOM 1469 O O . VAL A 1 189 ? -11.773 81.312 32.062 1 47.91 189 VAL A O 1
ATOM 1472 N N . ARG A 1 190 ? -9.734 81.938 32.375 1 44.62 190 ARG A N 1
ATOM 1473 C CA . ARG A 1 190 ? -10.133 83.25 32.844 1 44.62 190 ARG A CA 1
ATOM 1474 C C . ARG A 1 190 ? -10.797 84.062 31.703 1 44.62 190 ARG A C 1
ATOM 1476 O O . ARG A 1 190 ? -10.258 84.125 30.609 1 44.62 190 ARG A O 1
ATOM 1483 N N . LEU A 1 191 ? -12.109 84 31.578 1 41.78 191 LEU A N 1
ATOM 1484 C CA . LEU A 1 191 ? -12.891 84.938 30.781 1 41.78 191 LEU A CA 1
ATOM 1485 C C . LEU A 1 191 ? -12.352 86.312 30.953 1 41.78 191 LEU A C 1
ATOM 1487 O O . LEU A 1 191 ? -12.641 87 31.953 1 41.78 191 LEU A O 1
ATOM 1491 N N . GLY A 1 192 ? -11 86.5 31.125 1 39.97 192 GLY A N 1
ATOM 1492 C CA . GLY A 1 192 ? -10.719 87.938 30.953 1 39.97 192 GLY A CA 1
ATOM 1493 C C . GLY A 1 192 ? -11.336 88.5 29.703 1 39.97 192 GLY A C 1
ATOM 1494 O O . GLY A 1 192 ? -11.203 87.938 28.609 1 39.97 192 GLY A O 1
ATOM 1495 N N . GLY A 1 193 ? -12.547 88.938 29.922 1 39.84 193 GLY A N 1
ATOM 1496 C CA . GLY A 1 193 ? -13.312 89.75 29 1 39.84 193 GLY A CA 1
ATOM 1497 C C . GLY A 1 193 ? -12.453 90.75 28.188 1 39.84 193 GLY A C 1
ATOM 1498 O O . GLY A 1 193 ? -11.648 91.5 28.766 1 39.84 193 GLY A O 1
ATOM 1499 N N . LYS A 1 194 ? -11.922 90.25 27.109 1 47.22 194 LYS A N 1
ATOM 1500 C CA . LYS A 1 194 ? -11.258 91.125 26.188 1 47.22 194 LYS A CA 1
ATOM 1501 C C . LYS A 1 194 ? -12.07 92.438 26.031 1 47.22 194 LYS A C 1
ATOM 1503 O O . LYS A 1 194 ? -13.289 92.375 25.828 1 47.22 194 LYS A O 1
ATOM 1508 N N . PRO A 1 195 ? -11.656 93.5 26.672 1 45.91 195 PRO A N 1
ATOM 1509 C CA . PRO A 1 195 ? -12.367 94.75 26.422 1 45.91 195 PRO A CA 1
ATOM 1510 C C . PRO A 1 195 ? -12.664 94.938 24.938 1 45.91 195 PRO A C 1
ATOM 1512 O O . PRO A 1 195 ? -11.93 94.5 24.078 1 45.91 195 PRO A O 1
ATOM 1515 N N . SER A 1 196 ? -13.938 94.688 24.547 1 39.75 196 SER A N 1
ATOM 1516 C CA . SER A 1 196 ? -14.438 95 23.219 1 39.75 196 SER A CA 1
ATOM 1517 C C . SER A 1 196 ? -13.898 96.375 22.734 1 39.75 196 SER A C 1
ATOM 1519 O O . SER A 1 196 ? -13.875 97.312 23.5 1 39.75 196 SER A O 1
ATOM 1521 N N . PRO A 1 197 ? -13.016 96.188 21.734 1 38.94 197 PRO A N 1
ATOM 1522 C CA . PRO A 1 197 ? -12.414 97.438 21.188 1 38.94 197 PRO A CA 1
ATOM 1523 C C . PRO A 1 197 ? -13.422 98.562 21 1 38.94 197 PRO A C 1
ATOM 1525 O O . PRO A 1 197 ? -14.633 98.312 21.109 1 38.94 197 PRO A O 1
ATOM 1528 N N . SER A 1 198 ? -13.141 99.312 20.125 1 39.25 198 SER A N 1
ATOM 1529 C CA . SER A 1 198 ? -13.031 100.688 19.672 1 39.25 198 SER A CA 1
ATOM 1530 C C . SER A 1 198 ? -14.312 101.188 19 1 39.25 198 SER A C 1
ATOM 1532 O O . SER A 1 198 ? -14.406 102.312 18.562 1 39.25 198 SER A O 1
ATOM 1534 N N . GLU A 1 199 ? -15.547 100.562 19.109 1 36.56 199 GLU A N 1
ATOM 1535 C CA . GLU A 1 199 ? -16.219 101.062 17.906 1 36.56 199 GLU A CA 1
ATOM 1536 C C . GLU A 1 199 ? -16.25 102.562 17.859 1 36.56 199 GLU A C 1
ATOM 1538 O O . GLU A 1 199 ? -16.734 103.188 18.812 1 36.56 199 GLU A O 1
ATOM 1543 N N . LYS A 1 200 ? -15.336 103.25 17.188 1 36.22 200 LYS A N 1
ATOM 1544 C CA . LYS A 1 200 ? -15.523 104.625 16.766 1 36.22 200 LYS A CA 1
ATOM 1545 C C . LYS A 1 200 ? -16.906 104.875 16.172 1 36.22 200 LYS A C 1
ATOM 1547 O O . LYS A 1 200 ? -17.422 104 15.453 1 36.22 200 LYS A O 1
ATOM 1552 N N . TYR A 1 201 ? -17.781 105.625 16.875 1 34.03 201 TYR A N 1
ATOM 1553 C CA . TYR A 1 201 ? -18.969 106.312 16.359 1 34.03 201 TYR A CA 1
ATOM 1554 C C . TYR A 1 201 ? -18.75 106.75 14.93 1 34.03 201 TYR A C 1
ATOM 1556 O O . TYR A 1 201 ? -17.938 107.688 14.68 1 34.03 201 TYR A O 1
ATOM 1564 N N . VAL A 1 202 ? -18.406 105.938 13.93 1 27.7 202 VAL A N 1
ATOM 1565 C CA . VAL A 1 202 ? -18.969 106.562 12.758 1 27.7 202 VAL A CA 1
ATOM 1566 C C . VAL A 1 202 ? -20.484 106.438 12.758 1 27.7 202 VAL A C 1
ATOM 1568 O O . VAL A 1 202 ? -21.016 105.375 13 1 27.7 202 VAL A O 1
ATOM 1571 N N . MET B 1 1 ? -4.941 13.695 42.719 1 27.2 1 MET B N 1
ATOM 1572 C CA . MET B 1 1 ? -4.297 14.438 41.625 1 27.2 1 MET B CA 1
ATOM 1573 C C . MET B 1 1 ? -3.652 13.484 40.625 1 27.2 1 MET B C 1
ATOM 1575 O O . MET B 1 1 ? -2.48 13.133 40.781 1 27.2 1 MET B O 1
ATOM 1579 N N . ALA B 1 2 ? -4.352 12.453 40.281 1 45.44 2 ALA B N 1
ATOM 1580 C CA . ALA B 1 2 ? -3.902 11.5 39.281 1 45.44 2 ALA B CA 1
ATOM 1581 C C . ALA B 1 2 ? -3.498 12.211 38 1 45.44 2 ALA B C 1
ATOM 1583 O O . ALA B 1 2 ? -4.293 12.953 37.406 1 45.44 2 ALA B O 1
ATOM 1584 N N . SER B 1 3 ? -2.113 12.562 37.875 1 37.22 3 SER B N 1
ATOM 1585 C CA . SER B 1 3 ? -1.469 13.516 37 1 37.22 3 SER B CA 1
ATOM 1586 C C . SER B 1 3 ? -1.776 13.203 35.531 1 37.22 3 SER B C 1
ATOM 1588 O O . SER B 1 3 ? -1.947 12.039 35.156 1 37.22 3 SER B O 1
ATOM 1590 N N . ARG B 1 4 ? -2.223 14.336 34.812 1 40.69 4 ARG B N 1
ATOM 1591 C CA . ARG B 1 4 ? -2.512 14.555 33.406 1 40.69 4 ARG B CA 1
ATOM 1592 C C . ARG B 1 4 ? -1.486 13.852 32.5 1 40.69 4 ARG B C 1
ATOM 1594 O O . ARG B 1 4 ? -1.646 13.797 31.297 1 40.69 4 ARG B O 1
ATOM 1601 N N . VAL B 1 5 ? -0.364 13.602 33.125 1 44.06 5 VAL B N 1
ATOM 1602 C CA . VAL B 1 5 ? 0.707 12.992 32.344 1 44.06 5 VAL B CA 1
ATOM 1603 C C . VAL B 1 5 ? 0.323 11.562 31.984 1 44.06 5 VAL B C 1
ATOM 1605 O O . VAL B 1 5 ? 0.787 11.031 30.969 1 44.06 5 VAL B O 1
ATOM 1608 N N . THR B 1 6 ? -0.471 10.883 32.781 1 40.84 6 THR B N 1
ATOM 1609 C CA . THR B 1 6 ? -0.753 9.492 32.469 1 40.84 6 THR B CA 1
ATOM 1610 C C . THR B 1 6 ? -1.644 9.414 31.219 1 40.84 6 THR B C 1
ATOM 1612 O O . THR B 1 6 ? -1.713 8.367 30.562 1 40.84 6 THR B O 1
ATOM 1615 N N . ALA B 1 7 ? -2.514 10.445 31.031 1 41 7 ALA B N 1
ATOM 1616 C CA . ALA B 1 7 ? -3.434 10.32 29.906 1 41 7 ALA B CA 1
ATOM 1617 C C . ALA B 1 7 ? -2.697 10.484 28.578 1 41 7 ALA B C 1
ATOM 1619 O O . ALA B 1 7 ? -3.131 9.945 27.547 1 41 7 ALA B O 1
ATOM 1620 N N . LEU B 1 8 ? -1.621 11.391 28.562 1 39.81 8 LEU B N 1
ATOM 1621 C CA . LEU B 1 8 ? -0.932 11.617 27.297 1 39.81 8 LEU B CA 1
ATOM 1622 C C . LEU B 1 8 ? -0.093 10.398 26.922 1 39.81 8 LEU B C 1
ATOM 1624 O O . LEU B 1 8 ? 0.264 10.227 25.75 1 39.81 8 LEU B O 1
ATOM 1628 N N . LEU B 1 9 ? 0.363 9.609 27.906 1 39.75 9 LEU B N 1
ATOM 1629 C CA . LEU B 1 9 ? 1.237 8.492 27.562 1 39.75 9 LEU B CA 1
ATOM 1630 C C . LEU B 1 9 ? 0.434 7.328 27 1 39.75 9 LEU B C 1
ATOM 1632 O O . LEU B 1 9 ? 1.009 6.344 26.531 1 39.75 9 LEU B O 1
ATOM 1636 N N . LEU B 1 10 ? -0.869 7.383 27.156 1 39 10 LEU B N 1
ATOM 1637 C CA . LEU B 1 10 ? -1.577 6.168 26.766 1 39 10 LEU B CA 1
ATOM 1638 C C . LEU B 1 10 ? -1.544 5.992 25.25 1 39 10 LEU B C 1
ATOM 1640 O O . LEU B 1 10 ? -1.589 4.863 24.75 1 39 10 LEU B O 1
ATOM 1644 N N . PRO B 1 11 ? -1.626 7.148 24.5 1 43.06 11 PRO B N 1
ATOM 1645 C CA . PRO B 1 11 ? -1.662 6.789 23.078 1 43.06 11 PRO B CA 1
ATOM 1646 C C . PRO B 1 11 ? -0.332 6.23 22.578 1 43.06 11 PRO B C 1
ATOM 1648 O O . PRO B 1 11 ? -0.289 5.57 21.547 1 43.06 11 PRO B O 1
ATOM 1651 N N . LEU B 1 12 ? 0.775 6.535 23.25 1 35.88 12 LEU B N 1
ATOM 1652 C CA . LEU B 1 12 ? 2.041 6.023 22.734 1 35.88 12 LEU B CA 1
ATOM 1653 C C . LEU B 1 12 ? 2.088 4.504 22.828 1 35.88 12 LEU B C 1
ATOM 1655 O O . LEU B 1 12 ? 2.627 3.842 21.938 1 35.88 12 LEU B O 1
ATOM 1659 N N . ALA B 1 13 ? 1.624 3.986 23.969 1 38.56 13 ALA B N 1
ATOM 1660 C CA . ALA B 1 13 ? 1.744 2.537 24.109 1 38.56 13 ALA B CA 1
ATOM 1661 C C . ALA B 1 13 ? 0.881 1.812 23.078 1 38.56 13 ALA B C 1
ATOM 1663 O O . ALA B 1 13 ? 1.176 0.676 22.703 1 38.56 13 ALA B O 1
ATOM 1664 N N . LEU B 1 14 ? -0.283 2.414 22.812 1 35.5 14 LEU B N 1
ATOM 1665 C CA . LEU B 1 14 ? -1.141 1.654 21.906 1 35.5 14 LEU B CA 1
ATOM 1666 C C . LEU B 1 14 ? -0.533 1.584 20.516 1 35.5 14 LEU B C 1
ATOM 1668 O O . LEU B 1 14 ? -0.913 0.731 19.719 1 35.5 14 LEU B O 1
ATOM 1672 N N . LEU B 1 15 ? 0.267 2.625 20.219 1 35.41 15 LEU B N 1
ATOM 1673 C CA . LEU B 1 15 ? 0.8 2.539 18.859 1 35.41 15 LEU B CA 1
ATOM 1674 C C . LEU B 1 15 ? 1.751 1.355 18.734 1 35.41 15 LEU B C 1
ATOM 1676 O O . LEU B 1 15 ? 1.982 0.865 17.625 1 35.41 15 LEU B O 1
ATOM 1680 N N . LEU B 1 16 ? 2.418 1.016 19.859 1 33.5 16 LEU B N 1
ATOM 1681 C CA . LEU B 1 16 ? 3.434 -0.014 19.656 1 33.5 16 LEU B CA 1
ATOM 1682 C C . LEU B 1 16 ? 2.787 -1.367 19.391 1 33.5 16 LEU B C 1
ATOM 1684 O O . LEU B 1 16 ? 3.475 -2.33 19.031 1 33.5 16 LEU B O 1
ATOM 1688 N N . HIS B 1 17 ? 1.618 -1.522 19.984 1 37.62 17 HIS B N 1
ATOM 1689 C CA . HIS B 1 17 ? 1.223 -2.926 20.016 1 37.62 17 HIS B CA 1
ATOM 1690 C C . HIS B 1 17 ? 0.88 -3.434 18.609 1 37.62 17 HIS B C 1
ATOM 1692 O O . HIS B 1 17 ? 0.749 -4.641 18.406 1 37.62 17 HIS B O 1
ATOM 1698 N N . ALA B 1 18 ? 0.529 -2.516 17.734 1 37.38 18 ALA B N 1
ATOM 1699 C CA . ALA B 1 18 ? -0.064 -3.225 16.609 1 37.38 18 ALA B CA 1
ATOM 1700 C C . ALA B 1 18 ? 0.979 -4.066 15.875 1 37.38 18 ALA B C 1
ATOM 1702 O O . ALA B 1 18 ? 0.702 -4.629 14.812 1 37.38 18 ALA B O 1
ATOM 1703 N N . ALA B 1 19 ? 2.258 -3.939 16.25 1 35.25 19 ALA B N 1
ATOM 1704 C CA . ALA B 1 19 ? 3.143 -4.617 15.312 1 35.25 19 ALA B CA 1
ATOM 1705 C C . ALA B 1 19 ? 2.852 -6.113 15.266 1 35.25 19 ALA B C 1
ATOM 1707 O O . ALA B 1 19 ? 2.967 -6.742 14.211 1 35.25 19 ALA B O 1
ATOM 1708 N N . ALA B 1 20 ? 2.918 -6.816 16.469 1 36.41 20 ALA B N 1
ATOM 1709 C CA . ALA B 1 20 ? 3.479 -8.164 16.5 1 36.41 20 ALA B CA 1
ATOM 1710 C C . ALA B 1 20 ? 2.461 -9.195 16 1 36.41 20 ALA B C 1
ATOM 1712 O O . ALA B 1 20 ? 2.678 -10.398 16.141 1 36.41 20 ALA B O 1
ATOM 1713 N N . ALA B 1 21 ? 1.193 -8.906 16.078 1 38.84 21 ALA B N 1
ATOM 1714 C CA . ALA B 1 21 ? 0.498 -10.188 15.984 1 38.84 21 ALA B CA 1
ATOM 1715 C C . ALA B 1 21 ? 0.891 -10.938 14.711 1 38.84 21 ALA B C 1
ATOM 1717 O O . ALA B 1 21 ? 0.069 -11.117 13.812 1 38.84 21 ALA B O 1
ATOM 1718 N N . GLY B 1 22 ? 1.95 -10.539 14.117 1 39.78 22 GLY B N 1
ATOM 1719 C CA . GLY B 1 22 ? 2.182 -11.375 12.945 1 39.78 22 GLY B CA 1
ATOM 1720 C C . GLY B 1 22 ? 2.271 -12.852 13.273 1 39.78 22 GLY B C 1
ATOM 1721 O O . GLY B 1 22 ? 2.881 -13.234 14.273 1 39.78 22 GLY B O 1
ATOM 1722 N N . GLY B 1 23 ? 1.242 -13.609 13.359 1 44 23 GLY B N 1
ATOM 1723 C CA . GLY B 1 23 ? 1.396 -15.055 13.359 1 44 23 GLY B CA 1
ATOM 1724 C C . GLY B 1 23 ? 2.746 -15.516 12.844 1 44 23 GLY B C 1
ATOM 1725 O O . GLY B 1 23 ? 3.541 -14.703 12.367 1 44 23 GLY B O 1
ATOM 1726 N N . PRO B 1 24 ? 3.227 -16.781 13.273 1 52.12 24 PRO B N 1
ATOM 1727 C CA . PRO B 1 24 ? 4.531 -17.297 12.844 1 52.12 24 PRO B CA 1
ATOM 1728 C C . PRO B 1 24 ? 4.875 -16.891 11.406 1 52.12 24 PRO B C 1
ATOM 1730 O O . PRO B 1 24 ? 4.035 -17.031 10.508 1 52.12 24 PRO B O 1
ATOM 1733 N N . SER B 1 25 ? 5.793 -15.977 11.227 1 68.38 25 SER B N 1
ATOM 1734 C CA . SER B 1 25 ? 6.18 -15.328 9.969 1 68.38 25 SER B CA 1
ATOM 1735 C C . SER B 1 25 ? 6.613 -16.359 8.93 1 68.38 25 SER B C 1
ATOM 1737 O O . SER B 1 25 ? 7.398 -17.266 9.234 1 68.38 25 SER B O 1
ATOM 1739 N N . ARG B 1 26 ? 5.824 -16.766 7.953 1 84.94 26 ARG B N 1
ATOM 1740 C CA . ARG B 1 26 ? 6.109 -17.625 6.805 1 84.94 26 ARG B CA 1
ATOM 1741 C C . ARG B 1 26 ? 7.293 -17.094 6.004 1 84.94 26 ARG B C 1
ATOM 1743 O O . ARG B 1 26 ? 7.797 -17.781 5.105 1 84.94 26 ARG B O 1
ATOM 1750 N N . PHE B 1 27 ? 7.746 -15.938 6.551 1 91.75 27 PHE B N 1
ATOM 1751 C CA . PHE B 1 27 ? 8.859 -15.289 5.875 1 91.75 27 PHE B CA 1
ATOM 1752 C C . PHE B 1 27 ? 9.836 -14.695 6.883 1 91.75 27 PHE B C 1
ATOM 1754 O O . PHE B 1 27 ? 9.43 -14.258 7.965 1 91.75 27 PHE B O 1
ATOM 1761 N N . ARG B 1 28 ? 11.07 -14.781 6.57 1 91.94 28 ARG B N 1
ATOM 1762 C CA . ARG B 1 28 ? 12.094 -14.031 7.289 1 91.94 28 ARG B CA 1
ATOM 1763 C C . ARG B 1 28 ? 12.875 -13.125 6.344 1 91.94 28 ARG B C 1
ATOM 1765 O O . ARG B 1 28 ? 13.57 -13.609 5.445 1 91.94 28 ARG B O 1
ATOM 1772 N N . MET B 1 29 ? 12.664 -11.859 6.531 1 94.31 29 MET B N 1
ATOM 1773 C CA . MET B 1 29 ? 13.336 -10.875 5.684 1 94.31 29 MET B CA 1
ATOM 1774 C C . MET B 1 29 ? 14.594 -10.352 6.355 1 94.31 29 MET B C 1
ATOM 1776 O O . MET B 1 29 ? 14.578 -10.008 7.539 1 94.31 29 MET B O 1
ATOM 1780 N N . THR B 1 30 ? 15.672 -10.266 5.613 1 95.19 30 THR B N 1
ATOM 1781 C CA . THR B 1 30 ? 16.922 -9.711 6.121 1 95.19 30 THR B CA 1
ATOM 1782 C C . THR B 1 30 ? 17.562 -8.789 5.09 1 95.19 30 THR B C 1
ATOM 1784 O O . THR B 1 30 ? 17.781 -9.188 3.943 1 95.19 30 THR B O 1
ATOM 1787 N N . PRO B 1 31 ? 17.984 -7.672 5.457 1 96.25 31 PRO B N 1
ATOM 1788 C CA . PRO B 1 31 ? 17.672 -6.961 6.699 1 96.25 31 PRO B CA 1
ATOM 1789 C C . PRO B 1 31 ? 16.203 -6.582 6.809 1 96.25 31 PRO B C 1
ATOM 1791 O O . PRO B 1 31 ? 15.445 -6.723 5.84 1 96.25 31 PRO B O 1
ATOM 1794 N N . ARG B 1 32 ? 15.734 -6.18 8.031 1 93.69 32 ARG B N 1
ATOM 1795 C CA . ARG B 1 32 ? 14.344 -5.805 8.242 1 93.69 32 ARG B CA 1
ATOM 1796 C C . ARG B 1 32 ? 14.094 -4.355 7.84 1 93.69 32 ARG B C 1
ATOM 1798 O O . ARG B 1 32 ? 12.953 -3.941 7.66 1 93.69 32 ARG B O 1
ATOM 1805 N N . LYS B 1 33 ? 15.094 -3.627 7.812 1 92.94 33 LYS B N 1
ATOM 1806 C CA . LYS B 1 33 ? 15.086 -2.229 7.391 1 92.94 33 LYS B CA 1
ATOM 1807 C C . LYS B 1 33 ? 16.422 -1.831 6.766 1 92.94 33 LYS B C 1
ATOM 1809 O O . LYS B 1 33 ? 17.484 -2.27 7.223 1 92.94 33 LYS B O 1
ATOM 1814 N N . VAL B 1 34 ? 16.344 -0.986 5.738 1 95.44 34 VAL B N 1
ATOM 1815 C CA . VAL B 1 34 ? 17.578 -0.567 5.086 1 95.44 34 VAL B CA 1
ATOM 1816 C C . VAL B 1 34 ? 17.578 0.95 4.914 1 95.44 34 VAL B C 1
ATOM 1818 O O . VAL B 1 34 ? 16.609 1.526 4.41 1 95.44 34 VAL B O 1
ATOM 1821 N N . VAL B 1 35 ? 18.609 1.6 5.406 1 93.94 35 VAL B N 1
ATOM 1822 C CA . VAL B 1 35 ? 18.906 2.98 5.039 1 93.94 35 VAL B CA 1
ATOM 1823 C C . VAL B 1 35 ? 19.984 3.006 3.953 1 93.94 35 VAL B C 1
ATOM 1825 O O . VAL B 1 35 ? 21.172 2.832 4.242 1 93.94 35 VAL B O 1
ATOM 1828 N N . GLY B 1 36 ? 19.469 3.186 2.75 1 93.25 36 GLY B N 1
ATOM 1829 C CA . GLY B 1 36 ? 20.375 3.113 1.615 1 93.25 36 GLY B CA 1
ATOM 1830 C C . GLY B 1 36 ? 21.141 4.402 1.376 1 93.25 36 GLY B C 1
ATOM 1831 O O . GLY B 1 36 ? 20.828 5.434 1.979 1 93.25 36 GLY B O 1
ATOM 1832 N N . GLN B 1 37 ? 22.219 4.246 0.579 1 93.75 37 GLN B N 1
ATOM 1833 C CA . GLN B 1 37 ? 23 5.379 0.081 1 93.75 37 GLN B CA 1
ATOM 1834 C C . GLN B 1 37 ? 22.875 5.496 -1.437 1 93.75 37 GLN B C 1
ATOM 1836 O O . GLN B 1 37 ? 22.812 4.488 -2.141 1 93.75 37 GLN B O 1
ATOM 1841 N N . LEU B 1 38 ? 22.859 6.723 -1.834 1 94 38 LEU B N 1
ATOM 1842 C CA . LEU B 1 38 ? 22.719 6.953 -3.268 1 94 38 LEU B CA 1
ATOM 1843 C C . LEU B 1 38 ? 23.812 6.227 -4.043 1 94 38 LEU B C 1
ATOM 1845 O O . LEU B 1 38 ? 24.984 6.281 -3.67 1 94 38 LEU B O 1
ATOM 1849 N N . ASP B 1 39 ? 23.422 5.516 -5.07 1 95.31 39 ASP B N 1
ATOM 1850 C CA . ASP B 1 39 ? 24.281 4.852 -6.043 1 95.31 39 ASP B CA 1
ATOM 1851 C C . ASP B 1 39 ? 25.047 3.697 -5.395 1 95.31 39 ASP B C 1
ATOM 1853 O O . ASP B 1 39 ? 26.078 3.258 -5.914 1 95.31 39 ASP B O 1
ATOM 1857 N N . SER B 1 40 ? 24.531 3.303 -4.234 1 96.12 40 SER B N 1
ATOM 1858 C CA . SER B 1 40 ? 25.141 2.154 -3.572 1 96.12 40 SER B CA 1
ATOM 1859 C C . SER B 1 40 ? 24.312 0.896 -3.768 1 96.12 40 SER B C 1
ATOM 1861 O O . SER B 1 40 ? 23.109 0.979 -4.047 1 96.12 40 SER B O 1
ATOM 1863 N N . LYS B 1 41 ? 25 -0.158 -3.559 1 97.19 41 LYS B N 1
ATOM 1864 C CA . LYS B 1 41 ? 24.359 -1.458 -3.717 1 97.19 41 LYS B CA 1
ATOM 1865 C C . LYS B 1 41 ? 23.5 -1.797 -2.504 1 97.19 41 LYS B C 1
ATOM 1867 O O . LYS B 1 41 ? 23.891 -1.551 -1.364 1 97.19 41 LYS B O 1
ATOM 1872 N N . VAL B 1 42 ? 22.297 -2.252 -2.746 1 97.69 42 VAL B N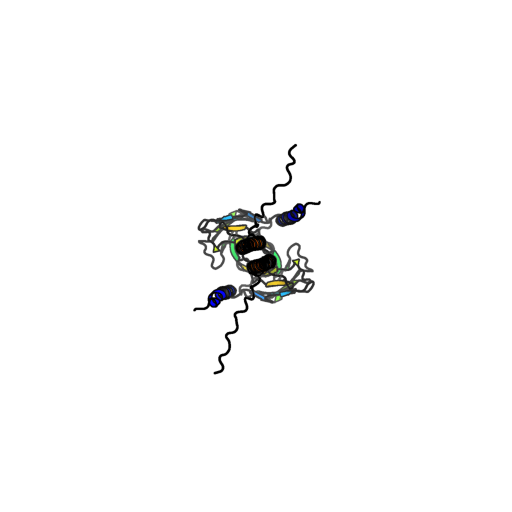 1
ATOM 1873 C CA . VAL B 1 42 ? 21.406 -2.711 -1.684 1 97.69 42 VAL B CA 1
ATOM 1874 C C . VAL B 1 42 ? 21.047 -4.176 -1.907 1 97.69 42 VAL B C 1
ATOM 1876 O O . VAL B 1 42 ? 20.672 -4.57 -3.016 1 97.69 42 VAL B O 1
ATOM 1879 N N . GLU B 1 43 ? 21.172 -5.023 -0.868 1 97.75 43 GLU B N 1
ATOM 1880 C CA . GLU B 1 43 ? 20.859 -6.449 -0.954 1 97.75 43 GLU B CA 1
ATOM 1881 C C . GLU B 1 43 ? 19.812 -6.844 0.082 1 97.75 43 GLU B C 1
ATOM 1883 O O . GLU B 1 43 ? 19.938 -6.504 1.261 1 97.75 43 GLU B O 1
ATOM 1888 N N . LEU B 1 44 ? 18.828 -7.516 -0.384 1 98.12 44 LEU B N 1
ATOM 1889 C CA . LEU B 1 44 ? 17.766 -8.016 0.474 1 98.12 44 LEU B CA 1
ATOM 1890 C C . LEU B 1 44 ? 17.656 -9.531 0.375 1 98.12 44 LEU B C 1
ATOM 1892 O O . LEU B 1 44 ? 17.891 -10.109 -0.689 1 98.12 44 LEU B O 1
ATOM 1896 N N . GLN B 1 45 ? 17.312 -10.18 1.451 1 97.38 45 GLN B N 1
ATOM 1897 C CA . GLN B 1 45 ? 17.141 -11.625 1.465 1 97.38 45 GLN B CA 1
ATOM 1898 C C . GLN B 1 45 ? 15.773 -12.008 2.037 1 97.38 45 GLN B C 1
ATOM 1900 O O . GLN B 1 45 ? 15.32 -11.422 3.023 1 97.38 45 GLN B O 1
ATOM 1905 N N . CYS B 1 46 ? 15.125 -12.875 1.389 1 95.31 46 CYS B N 1
ATOM 1906 C CA . CYS B 1 46 ? 13.844 -13.438 1.817 1 95.31 46 CYS B CA 1
ATOM 1907 C C . CYS B 1 46 ? 13.961 -14.938 2.041 1 95.31 46 CYS B C 1
ATOM 1909 O O . CYS B 1 46 ? 14.242 -15.688 1.107 1 95.31 46 CYS B O 1
ATOM 1911 N N . GLU B 1 47 ? 13.766 -15.367 3.238 1 93.38 47 GLU B N 1
ATOM 1912 C CA . GLU B 1 47 ? 13.742 -16.797 3.566 1 93.38 47 GLU B CA 1
ATOM 1913 C C . GLU B 1 47 ? 12.312 -17.297 3.734 1 93.38 47 GLU B C 1
ATOM 1915 O O . GLU B 1 47 ? 11.555 -16.766 4.551 1 93.38 47 GLU B O 1
ATOM 1920 N N . VAL B 1 48 ? 11.992 -18.234 2.932 1 90.81 48 VAL B N 1
ATOM 1921 C CA . VAL B 1 48 ? 10.648 -18.797 2.996 1 90.81 48 VAL B CA 1
ATOM 1922 C C . VAL B 1 48 ? 10.633 -19.969 3.979 1 90.81 48 VAL B C 1
ATOM 1924 O O . VAL B 1 48 ? 11.367 -20.953 3.807 1 90.81 48 VAL B O 1
ATOM 1927 N N . LEU B 1 49 ? 9.781 -19.859 4.98 1 86.62 49 LEU B N 1
ATOM 1928 C CA . LEU B 1 49 ? 9.75 -20.859 6.047 1 86.62 49 LEU B CA 1
ATOM 1929 C C . LEU B 1 49 ? 8.57 -21.797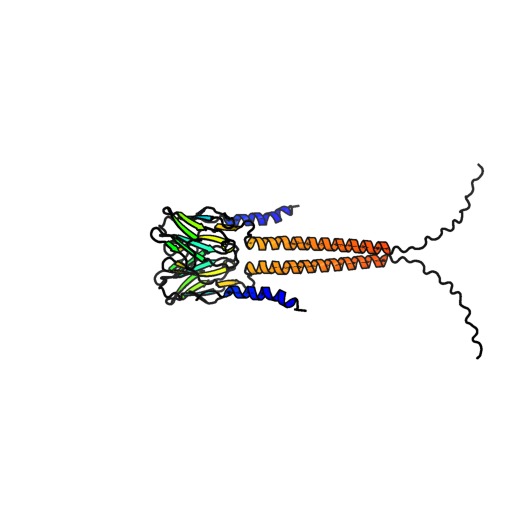 5.875 1 86.62 49 LEU B C 1
ATOM 1931 O O . LEU B 1 49 ? 8.344 -22.672 6.711 1 86.62 49 LEU B O 1
ATOM 1935 N N . LEU B 1 50 ? 7.801 -21.641 4.898 1 77.81 50 LEU B N 1
ATOM 1936 C CA . LEU B 1 50 ? 6.652 -22.516 4.66 1 77.81 50 LEU B CA 1
ATOM 1937 C C . LEU B 1 50 ? 7.102 -23.906 4.254 1 77.81 50 LEU B C 1
ATOM 1939 O O . LEU B 1 50 ? 8.062 -24.062 3.492 1 77.81 50 LEU B O 1
ATOM 1943 N N . SER B 1 51 ? 6.711 -24.859 5.078 1 65.5 51 SER B N 1
ATOM 1944 C CA . SER B 1 51 ? 7.09 -26.25 4.844 1 65.5 51 SER B CA 1
ATOM 1945 C C . SER B 1 51 ? 6.664 -26.703 3.453 1 65.5 51 SER B C 1
ATOM 1947 O O . SER B 1 51 ? 7.332 -27.531 2.84 1 65.5 51 SER B O 1
ATOM 1949 N N . SER B 1 52 ? 5.434 -26.328 3.137 1 61.72 52 SER B N 1
ATOM 1950 C CA . SER B 1 52 ? 4.949 -26.844 1.858 1 61.72 52 SER B CA 1
ATOM 1951 C C . SER B 1 52 ? 5.684 -26.188 0.69 1 61.72 52 SER B C 1
ATOM 1953 O O . SER B 1 52 ? 6.062 -25.016 0.759 1 61.72 52 SER B O 1
ATOM 1955 N N . ALA B 1 53 ? 6.484 -26.984 -0.01 1 55.84 53 ALA B N 1
ATOM 1956 C CA . ALA B 1 53 ? 7.422 -26.734 -1.1 1 55.84 53 ALA B CA 1
ATOM 1957 C C . ALA B 1 53 ? 6.938 -25.594 -1.992 1 55.84 53 ALA B C 1
ATOM 1959 O O . ALA B 1 53 ? 6 -25.766 -2.773 1 55.84 53 ALA B O 1
ATOM 1960 N N . ALA B 1 54 ? 6.969 -24.297 -1.577 1 61.97 54 ALA B N 1
ATOM 1961 C CA . ALA B 1 54 ? 6.676 -23.312 -2.605 1 61.97 54 ALA B CA 1
ATOM 1962 C C . ALA B 1 54 ? 7.711 -23.359 -3.729 1 61.97 54 ALA B C 1
ATOM 1964 O O . ALA B 1 54 ? 8.914 -23.422 -3.471 1 61.97 54 ALA B O 1
ATOM 1965 N N . PRO B 1 55 ? 7.273 -23.703 -4.984 1 70.69 55 PRO B N 1
ATOM 1966 C CA . PRO B 1 55 ? 8.234 -23.859 -6.078 1 70.69 55 PRO B CA 1
ATOM 1967 C C . PRO B 1 55 ? 9.078 -22.609 -6.309 1 70.69 55 PRO B C 1
ATOM 1969 O O . PRO B 1 55 ? 10.195 -22.688 -6.824 1 70.69 55 PRO B O 1
ATOM 1972 N N . GLY B 1 56 ? 8.648 -21.578 -5.762 1 89.12 56 GLY B N 1
ATOM 1973 C CA . GLY B 1 56 ? 9.359 -20.344 -6.07 1 89.12 56 GLY B CA 1
ATOM 1974 C C . GLY B 1 56 ? 8.867 -19.156 -5.281 1 89.12 56 GLY B C 1
ATOM 1975 O O . GLY B 1 56 ? 7.965 -19.281 -4.445 1 89.12 56 GLY B O 1
ATOM 1976 N N . CYS B 1 57 ? 9.609 -18.141 -5.488 1 92.5 57 CYS B N 1
ATOM 1977 C CA . CYS B 1 57 ? 9.328 -16.922 -4.742 1 92.5 57 CYS B CA 1
ATOM 1978 C C . CYS B 1 57 ? 9.367 -15.703 -5.66 1 92.5 57 CYS B C 1
ATOM 1980 O O . CYS B 1 57 ? 10.172 -15.648 -6.59 1 92.5 57 CYS B O 1
ATOM 1982 N N . SER B 1 58 ? 8.398 -14.852 -5.406 1 95.81 58 SER B N 1
ATOM 1983 C CA . SER B 1 58 ? 8.383 -13.609 -6.172 1 95.81 58 SER B CA 1
ATOM 1984 C C . SER B 1 58 ? 8.789 -12.422 -5.305 1 95.81 58 SER B C 1
ATOM 1986 O O . SER B 1 58 ? 8.391 -12.336 -4.141 1 95.81 58 SER B O 1
ATOM 1988 N N . TRP B 1 59 ? 9.648 -11.57 -5.867 1 97.5 59 TRP B N 1
ATOM 1989 C CA . TRP B 1 59 ? 9.945 -10.281 -5.246 1 97.5 59 TRP B CA 1
ATOM 1990 C C . TRP B 1 59 ? 8.992 -9.203 -5.75 1 97.5 59 TRP B C 1
ATOM 1992 O O . TRP B 1 59 ? 8.758 -9.086 -6.953 1 97.5 59 TRP B O 1
ATOM 2002 N N . LEU B 1 60 ? 8.43 -8.469 -4.809 1 97.69 60 LEU B N 1
ATOM 2003 C CA . LEU B 1 60 ? 7.496 -7.391 -5.125 1 97.69 60 LEU B CA 1
ATOM 2004 C C . LEU B 1 60 ? 7.973 -6.062 -4.543 1 97.69 60 LEU B C 1
ATOM 2006 O O . LEU B 1 60 ? 8.836 -6.043 -3.662 1 97.69 60 LEU B O 1
ATOM 2010 N N . TYR B 1 61 ? 7.477 -5.043 -5.121 1 96.69 61 TYR B N 1
ATOM 2011 C CA . TYR B 1 61 ? 7.836 -3.674 -4.766 1 96.69 61 TYR B CA 1
ATOM 2012 C C . TYR B 1 61 ? 6.594 -2.805 -4.617 1 96.69 61 TYR B C 1
ATOM 2014 O O . TYR B 1 61 ? 5.633 -2.953 -5.379 1 96.69 61 TYR B O 1
ATOM 2022 N N . GLN B 1 62 ? 6.566 -2.002 -3.535 1 95.06 62 GLN B N 1
ATOM 2023 C CA . GLN B 1 62 ? 5.488 -1.037 -3.354 1 95.06 62 GLN B CA 1
ATOM 2024 C C . GLN B 1 62 ? 6.035 0.344 -3.008 1 95.06 62 GLN B C 1
ATOM 2026 O O . GLN B 1 62 ? 6.836 0.486 -2.08 1 95.06 62 GLN B O 1
ATOM 2031 N N . LYS B 1 63 ? 5.609 1.267 -3.789 1 90.75 63 LYS B N 1
ATOM 2032 C CA . LYS B 1 63 ? 6.039 2.641 -3.545 1 90.75 63 LYS B CA 1
ATOM 2033 C C . LYS B 1 63 ? 5.48 3.164 -2.225 1 90.75 63 LYS B C 1
ATOM 2035 O O . LYS B 1 63 ? 4.449 2.686 -1.747 1 90.75 63 LYS B O 1
ATOM 2040 N N . ASN B 1 64 ? 6.23 4.133 -1.739 1 85.62 64 ASN B N 1
ATOM 2041 C CA . ASN B 1 64 ? 5.777 4.773 -0.509 1 85.62 64 ASN B CA 1
ATOM 2042 C C . ASN B 1 64 ? 4.781 5.895 -0.794 1 85.62 64 ASN B C 1
ATOM 2044 O O . ASN B 1 64 ? 5.07 7.062 -0.538 1 85.62 64 ASN B O 1
ATOM 2048 N N . GLU B 1 65 ? 3.734 5.586 -1.351 1 77.19 65 GLU B N 1
ATOM 2049 C CA . GLU B 1 65 ? 2.643 6.508 -1.653 1 77.19 65 GLU B CA 1
ATOM 2050 C C . GLU B 1 65 ? 1.3 5.941 -1.202 1 77.19 65 GLU B C 1
ATOM 2052 O O . GLU B 1 65 ? 1.139 4.723 -1.094 1 77.19 65 GLU B O 1
ATOM 2057 N N . PRO B 1 66 ? 0.455 6.883 -0.96 1 74.44 66 PRO B N 1
ATOM 2058 C CA . PRO B 1 66 ? -0.876 6.371 -0.624 1 74.44 66 PRO B CA 1
ATOM 2059 C C . PRO B 1 66 ? -1.494 5.551 -1.751 1 74.44 66 PRO B C 1
ATOM 2061 O O . PRO B 1 66 ? -1.317 5.875 -2.928 1 74.44 66 PRO B O 1
ATOM 2064 N N . ALA B 1 67 ? -2.137 4.578 -1.445 1 79.75 67 ALA B N 1
ATOM 2065 C CA . ALA B 1 67 ? -2.838 3.732 -2.406 1 79.75 67 ALA B CA 1
ATOM 2066 C C . ALA B 1 67 ? -1.878 3.186 -3.459 1 79.75 67 ALA B C 1
ATOM 2068 O O . ALA B 1 67 ? -2.189 3.184 -4.652 1 79.75 67 ALA B O 1
ATOM 2069 N N . ALA B 1 68 ? -0.682 2.945 -3.053 1 87.31 68 ALA B N 1
ATOM 2070 C CA . ALA B 1 68 ? 0.27 2.338 -3.979 1 87.31 68 ALA B CA 1
ATOM 2071 C C . ALA B 1 68 ? -0.018 0.851 -4.16 1 87.31 68 ALA B C 1
ATOM 2073 O O . ALA B 1 68 ? -0.264 0.135 -3.188 1 87.31 68 ALA B O 1
ATOM 2074 N N . ARG B 1 69 ? -0.01 0.469 -5.352 1 89.38 69 ARG B N 1
ATOM 2075 C CA . ARG B 1 69 ? -0.219 -0.941 -5.66 1 89.38 69 ARG B CA 1
ATOM 2076 C C . ARG B 1 69 ? 1.106 -1.695 -5.699 1 89.38 69 ARG B C 1
ATOM 2078 O O . ARG B 1 69 ? 2.148 -1.114 -6.012 1 89.38 69 ARG B O 1
ATOM 2085 N N . PRO B 1 70 ? 1.027 -2.953 -5.414 1 95.31 70 PRO B N 1
ATOM 2086 C CA . PRO B 1 70 ? 2.254 -3.742 -5.555 1 95.31 70 PRO B CA 1
ATOM 2087 C C . PRO B 1 70 ? 2.686 -3.906 -7.012 1 95.31 70 PRO B C 1
ATOM 2089 O O . PRO B 1 70 ? 1.841 -3.947 -7.91 1 95.31 70 PRO B O 1
ATOM 2092 N N . VAL B 1 71 ? 3.959 -3.967 -7.203 1 94.88 71 VAL B N 1
ATOM 2093 C CA . VAL B 1 71 ? 4.559 -4.168 -8.523 1 94.88 71 VAL B CA 1
ATOM 2094 C C . VAL B 1 71 ? 5.402 -5.438 -8.516 1 94.88 71 VAL B C 1
ATOM 2096 O O . VAL B 1 71 ? 6.168 -5.68 -7.582 1 94.88 71 VAL B O 1
ATOM 2099 N N . PHE B 1 72 ? 5.23 -6.184 -9.578 1 96.25 72 PHE B N 1
ATOM 2100 C CA . PHE B 1 72 ? 6.008 -7.406 -9.742 1 96.25 72 PHE B CA 1
ATOM 2101 C C . PHE B 1 72 ? 7.426 -7.09 -10.203 1 96.25 72 PHE B C 1
ATOM 2103 O O . PHE B 1 72 ? 7.621 -6.34 -11.164 1 96.25 72 PHE B O 1
ATOM 2110 N N . LEU B 1 73 ? 8.453 -7.664 -9.484 1 97.5 73 LEU B N 1
ATOM 2111 C CA . LEU B 1 73 ? 9.836 -7.441 -9.883 1 97.5 73 LEU B CA 1
ATOM 2112 C C . LEU B 1 73 ? 10.398 -8.664 -10.594 1 97.5 73 LEU B C 1
ATOM 2114 O O . LEU B 1 73 ? 10.852 -8.57 -11.734 1 97.5 73 LEU B O 1
ATOM 2118 N N . MET B 1 74 ? 10.281 -9.789 -9.898 1 96.62 74 MET B N 1
ATOM 2119 C CA . MET B 1 74 ? 10.82 -11.008 -10.5 1 96.62 74 MET B CA 1
ATOM 2120 C C . MET B 1 74 ? 10.336 -12.242 -9.742 1 96.62 74 MET B C 1
ATOM 2122 O O . MET B 1 74 ? 9.898 -12.141 -8.594 1 96.62 74 MET B O 1
ATOM 2126 N N . TYR B 1 75 ? 10.32 -13.328 -10.484 1 95.94 75 TYR B N 1
ATOM 2127 C CA . TYR B 1 75 ? 10.062 -14.656 -9.93 1 95.94 75 TYR B CA 1
ATOM 2128 C C . TYR B 1 75 ? 11.32 -15.516 -9.961 1 95.94 75 TYR B C 1
ATOM 2130 O O . TYR B 1 75 ? 12.047 -15.523 -10.953 1 95.94 75 TYR B O 1
ATOM 2138 N N . LEU B 1 76 ? 11.562 -16.172 -8.781 1 95.31 76 LEU B N 1
ATOM 2139 C CA . LEU B 1 76 ? 12.742 -17.016 -8.664 1 95.31 76 LEU B CA 1
ATOM 2140 C C . LEU B 1 76 ? 12.359 -18.422 -8.219 1 95.31 76 LEU B C 1
ATOM 2142 O O . LEU B 1 76 ? 11.617 -18.594 -7.25 1 95.31 76 LEU B O 1
ATOM 2146 N N . SER B 1 77 ? 12.734 -19.391 -8.922 1 92 77 SER B N 1
ATOM 2147 C CA . SER B 1 77 ? 12.594 -20.797 -8.547 1 92 77 SER B CA 1
ATOM 2148 C C . SER B 1 77 ? 13.891 -21.562 -8.758 1 92 77 SER B C 1
ATOM 2150 O O . SER B 1 77 ? 14.93 -20.953 -9.055 1 92 77 SER B O 1
ATOM 2152 N N . GLN B 1 78 ? 13.844 -22.828 -8.477 1 87.38 78 GLN B N 1
ATOM 2153 C CA . GLN B 1 78 ? 15.039 -23.641 -8.664 1 87.38 78 GLN B CA 1
ATOM 2154 C C . GLN B 1 78 ? 15.414 -23.719 -10.141 1 87.38 78 GLN B C 1
ATOM 2156 O O . GLN B 1 78 ? 16.609 -23.719 -10.484 1 87.38 78 GLN B O 1
ATOM 2161 N N . THR B 1 79 ? 14.43 -23.641 -10.992 1 85.06 79 THR B N 1
ATOM 2162 C CA . THR B 1 79 ? 14.695 -23.938 -12.391 1 85.06 79 THR B CA 1
ATOM 2163 C C . THR B 1 79 ? 14.492 -22.703 -13.258 1 85.06 79 THR B C 1
ATOM 2165 O O . THR B 1 79 ? 14.891 -22.672 -14.422 1 85.06 79 THR B O 1
ATOM 2168 N N . ARG B 1 80 ? 13.852 -21.672 -12.703 1 86.94 80 ARG B N 1
ATOM 2169 C CA . ARG B 1 80 ? 13.453 -20.594 -13.586 1 86.94 80 ARG B CA 1
ATOM 2170 C C . ARG B 1 80 ? 13.523 -19.25 -12.867 1 86.94 80 ARG B C 1
ATOM 2172 O O . ARG B 1 80 ? 13.258 -19.172 -11.664 1 86.94 80 ARG B O 1
ATOM 2179 N N . ALA B 1 81 ? 14.016 -18.234 -13.672 1 91.12 81 ALA B N 1
ATOM 2180 C CA . ALA B 1 81 ? 13.961 -16.844 -13.234 1 91.12 81 ALA B CA 1
ATOM 2181 C C . ALA B 1 81 ? 13.242 -15.977 -14.258 1 91.12 81 ALA B C 1
ATOM 2183 O O . ALA B 1 81 ? 13.547 -16.031 -15.453 1 91.12 81 ALA B O 1
ATOM 2184 N N . LYS B 1 82 ? 12.188 -15.367 -13.773 1 93.81 82 LYS B N 1
ATOM 2185 C CA . LYS B 1 82 ? 11.438 -14.461 -14.648 1 93.81 82 LYS B CA 1
ATOM 2186 C C . LYS B 1 82 ? 11.492 -13.031 -14.125 1 93.81 82 LYS B C 1
ATOM 2188 O O . LYS B 1 82 ? 11.156 -12.766 -12.969 1 93.81 82 LYS B O 1
ATOM 2193 N N . VAL B 1 83 ? 11.906 -12.141 -14.961 1 94.19 83 VAL B N 1
ATOM 2194 C CA . VAL B 1 83 ? 12.023 -10.734 -14.586 1 94.19 83 VAL B CA 1
ATOM 2195 C C . VAL B 1 83 ? 10.875 -9.938 -15.211 1 94.19 83 VAL B C 1
ATOM 2197 O O . VAL B 1 83 ? 10.477 -10.203 -16.344 1 94.19 83 VAL B O 1
ATOM 2200 N N . ALA B 1 84 ? 10.383 -9 -14.414 1 94.44 84 ALA B N 1
ATOM 2201 C CA . ALA B 1 84 ? 9.289 -8.172 -14.914 1 94.44 84 ALA B CA 1
ATOM 2202 C C . ALA B 1 84 ? 9.664 -7.477 -16.219 1 94.44 84 ALA B C 1
ATOM 2204 O O . ALA B 1 84 ? 10.836 -7.152 -16.438 1 94.44 84 ALA B O 1
ATOM 2205 N N . GLU B 1 85 ? 8.602 -7.23 -16.938 1 87.5 85 GLU B N 1
ATOM 2206 C CA . GLU B 1 85 ? 8.828 -6.492 -18.172 1 87.5 85 GLU B CA 1
ATOM 2207 C C . GLU B 1 85 ? 9.242 -5.051 -17.891 1 87.5 85 GLU B C 1
ATOM 2209 O O . GLU B 1 85 ? 8.664 -4.395 -17.031 1 87.5 85 GLU B O 1
ATOM 2214 N N . GLY B 1 86 ? 10.266 -4.59 -18.5 1 87.44 86 GLY B N 1
ATOM 2215 C CA . GLY B 1 86 ? 10.68 -3.207 -18.344 1 87.44 86 GLY B CA 1
ATOM 2216 C C . GLY B 1 86 ? 11.742 -3.018 -17.266 1 87.44 86 GLY B C 1
ATOM 2217 O O . GLY B 1 86 ? 12.297 -1.929 -17.125 1 87.44 86 GLY B O 1
ATOM 2218 N N . LEU B 1 87 ? 11.914 -4.07 -16.5 1 91.25 87 LEU B N 1
ATOM 2219 C CA . LEU B 1 87 ? 12.922 -3.98 -15.445 1 91.25 87 LEU B CA 1
ATOM 2220 C C . LEU B 1 87 ? 14.32 -4.199 -16.016 1 91.25 87 LEU B C 1
ATOM 2222 O O . LEU B 1 87 ? 14.539 -5.113 -16.812 1 91.25 87 LEU B O 1
ATOM 2226 N N . ASP B 1 88 ? 15.266 -3.365 -15.703 1 91.38 88 ASP B N 1
ATOM 2227 C CA . ASP B 1 88 ? 16.656 -3.496 -16.125 1 91.38 88 ASP B CA 1
ATOM 2228 C C . ASP B 1 88 ? 17.406 -4.52 -15.273 1 91.38 88 ASP B C 1
ATOM 2230 O O . ASP B 1 88 ? 17.672 -4.266 -14.094 1 91.38 88 ASP B O 1
ATOM 2234 N N . PRO B 1 89 ? 17.781 -5.605 -15.891 1 90.31 89 PRO B N 1
ATOM 2235 C CA . PRO B 1 89 ? 18.453 -6.664 -15.125 1 90.31 89 PRO B CA 1
ATOM 2236 C C . PRO B 1 89 ? 19.797 -6.219 -14.562 1 90.31 89 PRO B C 1
ATOM 2238 O O . PRO B 1 89 ? 20.312 -6.836 -13.625 1 90.31 89 PRO B O 1
ATOM 2241 N N . ASN B 1 90 ? 20.375 -5.191 -15.164 1 91.69 90 ASN B N 1
ATOM 2242 C CA . ASN B 1 90 ? 21.641 -4.695 -14.656 1 91.69 90 ASN B CA 1
ATOM 2243 C C . ASN B 1 90 ? 21.453 -3.867 -13.391 1 91.69 90 ASN B C 1
ATOM 2245 O O . ASN B 1 90 ? 22.406 -3.674 -12.625 1 91.69 90 ASN B O 1
ATOM 2249 N N . GLN B 1 91 ? 20.297 -3.391 -13.18 1 94.81 91 GLN B N 1
ATOM 2250 C CA . GLN B 1 91 ? 20.016 -2.562 -12.016 1 94.81 91 GLN B CA 1
ATOM 2251 C C . GLN B 1 91 ? 19.359 -3.379 -10.906 1 94.81 91 GLN B C 1
ATOM 2253 O O . GLN B 1 91 ? 19.656 -3.188 -9.727 1 94.81 91 GLN B O 1
ATOM 2258 N N . THR B 1 92 ? 18.438 -4.211 -11.32 1 96.31 92 THR B N 1
ATOM 2259 C CA . THR B 1 92 ? 17.719 -5.07 -10.375 1 96.31 92 THR B CA 1
ATOM 2260 C C . THR B 1 92 ? 17.891 -6.539 -10.758 1 96.31 92 THR B C 1
ATOM 2262 O O . THR B 1 92 ? 17.516 -6.949 -11.859 1 96.31 92 THR B O 1
ATOM 2265 N N . SER B 1 93 ? 18.5 -7.281 -9.852 1 95.88 93 SER B N 1
ATOM 2266 C CA . SER B 1 93 ? 18.719 -8.703 -10.094 1 95.88 93 SER B CA 1
ATOM 2267 C C . SER B 1 93 ? 18.391 -9.531 -8.852 1 95.88 93 SER B C 1
ATOM 2269 O O . SER B 1 93 ? 18.266 -8.984 -7.758 1 95.88 93 SER B O 1
ATOM 2271 N N . GLY B 1 94 ? 18.125 -10.766 -9.078 1 95.88 94 GLY B N 1
ATOM 2272 C CA . GLY B 1 94 ? 17.812 -11.672 -7.984 1 95.88 94 GLY B CA 1
ATOM 2273 C C . GLY B 1 94 ? 18.281 -13.094 -8.234 1 95.88 94 GLY B C 1
ATOM 2274 O O . GLY B 1 94 ? 18.547 -13.477 -9.375 1 95.88 94 GLY B O 1
ATOM 2275 N N . LYS B 1 95 ? 18.516 -13.812 -7.137 1 94 95 LYS B N 1
ATOM 2276 C CA . LYS B 1 95 ? 18.953 -15.203 -7.238 1 94 95 LYS B CA 1
ATOM 2277 C C . LYS B 1 95 ? 18.484 -16.016 -6.035 1 94 95 LYS B C 1
ATOM 2279 O O . LYS B 1 95 ? 18.328 -15.477 -4.938 1 94 95 LYS B O 1
ATOM 2284 N N . ARG B 1 96 ? 18.25 -17.234 -6.371 1 93.62 96 ARG B N 1
ATOM 2285 C CA . ARG B 1 96 ? 18.031 -18.203 -5.297 1 93.62 96 ARG B CA 1
ATOM 2286 C C . ARG B 1 96 ? 19.344 -18.672 -4.699 1 93.62 96 ARG B C 1
ATOM 2288 O O . ARG B 1 96 ? 20.172 -19.266 -5.387 1 93.62 96 ARG B O 1
ATOM 2295 N N . ILE B 1 97 ? 19.609 -18.375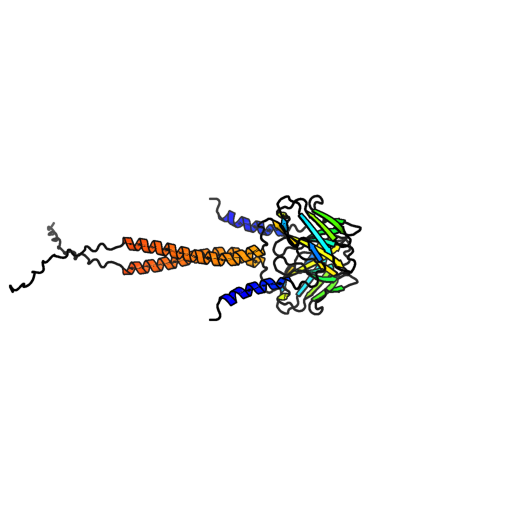 -3.438 1 90.5 97 ILE B N 1
ATOM 2296 C CA . ILE B 1 97 ? 20.875 -18.688 -2.785 1 90.5 97 ILE B CA 1
ATOM 2297 C C . ILE B 1 97 ? 20.844 -20.109 -2.242 1 90.5 97 ILE B C 1
ATOM 2299 O O . ILE B 1 97 ? 21.828 -20.859 -2.369 1 90.5 97 ILE B O 1
ATOM 2303 N N . ARG B 1 98 ? 19.828 -20.5 -1.537 1 86.56 98 ARG B N 1
ATOM 2304 C CA . ARG B 1 98 ? 19.578 -21.844 -0.998 1 86.56 98 ARG B CA 1
ATOM 2305 C C . ARG B 1 98 ? 18.125 -22.266 -1.233 1 86.56 98 ARG B C 1
ATOM 2307 O O . ARG B 1 98 ? 17.375 -21.578 -1.912 1 86.56 98 ARG B O 1
ATOM 2314 N N . ASP B 1 99 ? 17.719 -23.375 -0.762 1 82.31 99 ASP B N 1
ATOM 2315 C CA . ASP B 1 99 ? 16.406 -23.969 -1.057 1 82.31 99 ASP B CA 1
ATOM 2316 C C . ASP B 1 99 ? 15.281 -23.016 -0.683 1 82.31 99 ASP B C 1
ATOM 2318 O O . ASP B 1 99 ? 14.273 -22.922 -1.394 1 82.31 99 ASP B O 1
ATOM 2322 N N . THR B 1 100 ? 15.516 -22.219 0.364 1 87.94 100 THR B N 1
ATOM 2323 C CA . THR B 1 100 ? 14.406 -21.375 0.808 1 87.94 100 THR B CA 1
ATOM 2324 C C . THR B 1 100 ? 14.852 -19.922 0.939 1 87.94 100 THR B C 1
ATOM 2326 O O . THR B 1 100 ? 14.18 -19.125 1.598 1 87.94 100 THR B O 1
ATOM 2329 N N . LEU B 1 101 ? 16.062 -19.672 0.37 1 93.38 101 LEU B N 1
ATOM 2330 C CA . LEU B 1 101 ? 16.609 -18.328 0.536 1 93.38 101 LEU B CA 1
ATOM 2331 C C . LEU B 1 101 ? 16.734 -17.625 -0.811 1 93.38 101 LEU B C 1
ATOM 2333 O O . LEU B 1 101 ? 17.422 -18.141 -1.712 1 93.38 101 LEU B O 1
ATOM 2337 N N . TYR B 1 102 ? 16.156 -16.484 -0.892 1 95.5 102 TYR B N 1
ATOM 2338 C CA . TYR B 1 102 ? 16.141 -15.711 -2.127 1 95.5 102 TYR B CA 1
ATOM 2339 C C . TYR B 1 102 ? 16.734 -14.328 -1.912 1 95.5 102 TYR B C 1
ATOM 2341 O O . TYR B 1 102 ? 16.391 -13.641 -0.948 1 95.5 102 TYR B O 1
ATOM 2349 N N . ASN B 1 103 ? 17.531 -13.969 -2.881 1 97.31 103 ASN B N 1
ATOM 2350 C CA . ASN B 1 103 ? 18.219 -12.688 -2.756 1 97.31 103 ASN B CA 1
ATOM 2351 C C . ASN B 1 103 ? 17.781 -11.711 -3.842 1 97.31 103 ASN B C 1
ATOM 2353 O O . ASN B 1 103 ? 17.531 -12.109 -4.98 1 97.31 103 ASN B O 1
ATOM 2357 N N . LEU B 1 104 ? 17.625 -10.492 -3.496 1 97.88 104 LEU B N 1
ATOM 2358 C CA . LEU B 1 104 ? 17.406 -9.383 -4.41 1 97.88 104 LEU B CA 1
ATOM 2359 C C . LEU B 1 104 ? 18.531 -8.344 -4.293 1 97.88 104 LEU B C 1
ATOM 2361 O O . LEU B 1 104 ? 18.906 -7.957 -3.184 1 97.88 104 LEU B O 1
ATOM 2365 N N . THR B 1 105 ? 19.047 -7.941 -5.41 1 97.94 105 THR B N 1
ATOM 2366 C CA . THR B 1 105 ? 20.125 -6.969 -5.406 1 97.94 105 THR B CA 1
ATOM 2367 C C . THR B 1 105 ? 19.766 -5.754 -6.258 1 97.94 105 THR B C 1
ATOM 2369 O O . THR B 1 105 ? 19.422 -5.891 -7.434 1 97.94 105 THR B O 1
ATOM 2372 N N . LEU B 1 106 ? 19.797 -4.637 -5.664 1 97.62 106 LEU B N 1
ATOM 2373 C CA . LEU B 1 106 ? 19.766 -3.365 -6.379 1 97.62 106 LEU B CA 1
ATOM 2374 C C . LEU B 1 106 ? 21.172 -2.797 -6.547 1 97.62 106 LEU B C 1
ATOM 2376 O O . LEU B 1 106 ? 21.797 -2.396 -5.566 1 97.62 106 LEU B O 1
ATOM 2380 N N . GLN B 1 107 ? 21.641 -2.709 -7.738 1 97.31 107 GLN B N 1
ATOM 2381 C CA . GLN B 1 107 ? 23.031 -2.355 -7.992 1 97.31 107 GLN B CA 1
ATOM 2382 C C . GLN B 1 107 ? 23.297 -0.902 -7.617 1 97.31 107 GLN B C 1
ATOM 2384 O O . GLN B 1 107 ? 24.328 -0.599 -7 1 97.31 107 GLN B O 1
ATOM 2389 N N . ARG B 1 108 ? 22.391 -0.036 -8.055 1 95.81 108 ARG B N 1
ATOM 2390 C CA . ARG B 1 108 ? 22.484 1.382 -7.723 1 95.81 108 ARG B CA 1
ATOM 2391 C C . ARG B 1 108 ? 21.172 1.899 -7.156 1 95.81 108 ARG B C 1
ATOM 2393 O O . ARG B 1 108 ? 20.188 2.072 -7.895 1 95.81 108 ARG B O 1
ATOM 2400 N N . PHE B 1 109 ? 21.25 2.215 -5.898 1 96.31 109 PHE B N 1
ATOM 2401 C CA . PHE B 1 109 ? 20.047 2.676 -5.219 1 96.31 109 PHE B CA 1
ATOM 2402 C C . PHE B 1 109 ? 19.781 4.145 -5.523 1 96.31 109 PHE B C 1
ATOM 2404 O O . PHE B 1 109 ? 20.641 4.992 -5.32 1 96.31 109 PHE B O 1
ATOM 2411 N N . ARG B 1 110 ? 18.688 4.48 -6.062 1 94.5 110 ARG B N 1
ATOM 2412 C CA . ARG B 1 110 ? 18.281 5.832 -6.434 1 94.5 110 ARG B CA 1
ATOM 2413 C C . ARG B 1 110 ? 17.047 6.266 -5.656 1 94.5 110 ARG B C 1
ATOM 2415 O O . ARG B 1 110 ? 16.406 5.445 -4.996 1 94.5 110 ARG B O 1
ATOM 2422 N N . LYS B 1 111 ? 16.672 7.473 -5.789 1 92.19 111 LYS B N 1
ATOM 2423 C CA . LYS B 1 111 ? 15.508 8.023 -5.105 1 92.19 111 LYS B CA 1
ATOM 2424 C C . LYS B 1 111 ? 14.219 7.352 -5.574 1 92.19 111 LYS B C 1
ATOM 2426 O O . LYS B 1 111 ? 13.312 7.113 -4.777 1 92.19 111 LYS B O 1
ATOM 2431 N N . GLU B 1 112 ? 14.156 6.961 -6.902 1 90.5 112 GLU B N 1
ATOM 2432 C CA . GLU B 1 112 ? 12.961 6.344 -7.477 1 90.5 112 GLU B CA 1
ATOM 2433 C C . GLU B 1 112 ? 12.789 4.914 -6.98 1 90.5 112 GLU B C 1
ATOM 2435 O O . GLU B 1 112 ? 11.711 4.328 -7.117 1 90.5 112 GLU B O 1
ATOM 2440 N N . ASP B 1 113 ? 13.875 4.355 -6.324 1 94 113 ASP B N 1
ATOM 2441 C CA . ASP B 1 113 ? 13.836 2.975 -5.852 1 94 113 ASP B CA 1
ATOM 2442 C C . ASP B 1 113 ? 13.328 2.9 -4.414 1 94 113 ASP B C 1
ATOM 2444 O O . ASP B 1 113 ? 13.148 1.811 -3.869 1 94 113 ASP B O 1
ATOM 2448 N N . GLU B 1 114 ? 13.078 4.051 -3.816 1 94.31 114 GLU B N 1
ATOM 2449 C CA . GLU B 1 114 ? 12.602 4.066 -2.438 1 94.31 114 GLU B CA 1
ATOM 2450 C C . GLU B 1 114 ? 11.219 3.445 -2.326 1 94.31 114 GLU B C 1
ATOM 2452 O O . GLU B 1 114 ? 10.352 3.684 -3.174 1 94.31 114 GLU B O 1
ATOM 2457 N N . GLY B 1 115 ? 11.094 2.635 -1.258 1 94.62 115 GLY B N 1
ATOM 2458 C CA . GLY B 1 115 ? 9.805 2.014 -1.023 1 94.62 115 GLY B CA 1
ATOM 2459 C C . GLY B 1 115 ? 9.891 0.755 -0.182 1 94.62 115 GLY B C 1
ATOM 2460 O O . GLY B 1 115 ? 10.766 0.637 0.681 1 94.62 115 GLY B O 1
ATOM 2461 N N . TYR B 1 116 ? 8.914 -0.086 -0.357 1 95.06 116 TYR B N 1
ATOM 2462 C CA . TYR B 1 116 ? 8.812 -1.323 0.409 1 95.06 116 TYR B CA 1
ATOM 2463 C C . TYR B 1 116 ? 9.023 -2.537 -0.487 1 95.06 116 TYR B C 1
ATOM 2465 O O . TYR B 1 116 ? 8.367 -2.676 -1.521 1 95.06 116 TYR B O 1
ATOM 2473 N N . TYR B 1 117 ? 9.961 -3.33 -0.121 1 96.94 117 TYR B N 1
ATOM 2474 C CA . TYR B 1 117 ? 10.219 -4.582 -0.826 1 96.94 117 TYR B CA 1
ATOM 2475 C C . TYR B 1 117 ? 9.75 -5.777 -0.004 1 96.94 117 TYR B C 1
ATOM 2477 O O . TYR B 1 117 ? 9.891 -5.789 1.221 1 96.94 117 TYR B O 1
ATOM 2485 N N . PHE B 1 118 ? 9.164 -6.785 -0.648 1 96.5 118 PHE B N 1
ATOM 2486 C CA . PHE B 1 118 ? 8.672 -7.957 0.067 1 96.5 118 PHE B CA 1
ATOM 2487 C C . PHE B 1 118 ? 8.523 -9.141 -0.876 1 96.5 118 PHE B C 1
ATOM 2489 O O . PHE B 1 118 ? 8.695 -9.008 -2.088 1 96.5 118 PHE B O 1
ATOM 2496 N N . CYS B 1 119 ? 8.352 -10.305 -0.273 1 95.88 119 CYS B N 1
ATOM 2497 C CA . CYS B 1 119 ? 8.258 -11.531 -1.051 1 95.88 119 CYS B CA 1
ATOM 2498 C C . CYS B 1 119 ? 6.832 -12.086 -1.022 1 95.88 119 CYS B C 1
ATOM 2500 O O . CYS B 1 119 ? 6.035 -11.703 -0.162 1 95.88 119 CYS B O 1
ATOM 2502 N N . SER B 1 120 ? 6.543 -12.82 -2.045 1 94.88 120 SER B N 1
ATOM 2503 C CA . SER B 1 120 ? 5.27 -13.539 -2.09 1 94.88 120 SER B CA 1
ATOM 2504 C C . SER B 1 120 ? 5.457 -14.961 -2.598 1 94.88 120 SER B C 1
ATOM 2506 O O . SER B 1 120 ? 6.312 -15.219 -3.451 1 94.88 120 SER B O 1
ATOM 2508 N N . ILE B 1 121 ? 4.703 -15.852 -2.078 1 92.38 121 ILE B N 1
ATOM 2509 C CA . ILE B 1 121 ? 4.738 -17.25 -2.516 1 92.38 121 ILE B CA 1
ATOM 2510 C C . ILE B 1 121 ? 3.322 -17.734 -2.807 1 92.38 121 ILE B C 1
ATOM 2512 O O . ILE B 1 121 ? 2.359 -17.266 -2.191 1 92.38 121 ILE B O 1
ATOM 2516 N N . LEU B 1 122 ? 3.281 -18.547 -3.83 1 89.62 122 LEU B N 1
ATOM 2517 C CA . LEU B 1 122 ? 2.033 -19.234 -4.148 1 89.62 122 LEU B CA 1
ATOM 2518 C C . LEU B 1 122 ? 2.08 -20.688 -3.688 1 89.62 122 LEU B C 1
ATOM 2520 O O . LEU B 1 122 ? 2.988 -21.422 -4.062 1 89.62 122 LEU B O 1
ATOM 2524 N N . SER B 1 123 ? 1.184 -21.016 -2.777 1 87.56 123 SER B N 1
ATOM 2525 C CA . SER B 1 123 ? 1.1 -22.406 -2.305 1 87.56 123 SER B CA 1
ATOM 2526 C C . SER B 1 123 ? -0.349 -22.875 -2.223 1 87.56 123 SER B C 1
ATOM 2528 O O . SER B 1 123 ? -1.163 -22.266 -1.52 1 87.56 123 SER B O 1
ATOM 2530 N N . ASN B 1 124 ? -0.651 -23.953 -2.928 1 86.75 124 ASN B N 1
ATOM 2531 C CA . ASN B 1 124 ? -1.994 -24.531 -2.934 1 86.75 124 ASN B CA 1
ATOM 2532 C C . ASN B 1 124 ? -3.053 -23.469 -3.215 1 86.75 124 ASN B C 1
ATOM 2534 O O . ASN B 1 124 ? -4.023 -23.344 -2.465 1 86.75 124 ASN B O 1
ATOM 2538 N N . SER B 1 125 ? -2.814 -22.625 -4.105 1 88.88 125 SER B N 1
ATOM 2539 C CA . SER B 1 125 ? -3.73 -21.609 -4.641 1 88.88 125 SER B CA 1
ATOM 2540 C C . SER B 1 125 ? -3.898 -20.453 -3.67 1 88.88 125 SER B C 1
ATOM 2542 O O . SER B 1 125 ? -4.824 -19.656 -3.809 1 88.88 125 SER B O 1
ATOM 2544 N N . MET B 1 126 ? -2.998 -20.422 -2.688 1 90.38 126 MET B N 1
ATOM 2545 C CA . MET B 1 126 ? -2.998 -19.312 -1.751 1 90.38 126 MET B CA 1
ATOM 2546 C C . MET B 1 126 ? -1.748 -18.453 -1.926 1 90.38 126 MET B C 1
ATOM 2548 O O . MET B 1 126 ? -0.646 -18.984 -2.084 1 90.38 126 MET B O 1
ATOM 2552 N N . LEU B 1 127 ? -2.039 -17.156 -1.949 1 92.06 127 LEU B N 1
ATOM 2553 C CA . LEU B 1 127 ? -0.931 -16.219 -2.031 1 92.06 127 LEU B CA 1
ATOM 2554 C C . LEU B 1 127 ? -0.532 -15.727 -0.645 1 92.06 127 LEU B C 1
ATOM 2556 O O . LEU B 1 127 ? -1.382 -15.273 0.129 1 92.06 127 LEU B O 1
ATOM 2560 N N . TYR B 1 128 ? 0.742 -15.922 -0.322 1 91.56 128 TYR B N 1
ATOM 2561 C CA . TYR B 1 128 ? 1.286 -15.414 0.935 1 91.56 128 TYR B CA 1
ATOM 2562 C C . TYR B 1 128 ? 2.252 -14.266 0.69 1 91.56 128 TYR B C 1
ATOM 2564 O O . TYR B 1 128 ? 3.064 -14.312 -0.236 1 91.56 128 TYR B O 1
ATOM 2572 N N . PHE B 1 129 ? 2.119 -13.219 1.517 1 93.44 129 PHE B N 1
ATOM 2573 C CA . PHE B 1 129 ? 2.994 -12.062 1.382 1 93.44 129 PHE B CA 1
ATOM 2574 C C . PHE B 1 129 ? 3.889 -11.914 2.605 1 93.44 129 PHE B C 1
ATOM 2576 O O . PHE B 1 129 ? 3.418 -12.016 3.74 1 93.44 129 PHE B O 1
ATOM 2583 N N . GLY B 1 130 ? 5.184 -11.695 2.34 1 92.81 130 GLY B N 1
ATOM 2584 C CA . GLY B 1 130 ? 6.125 -11.438 3.422 1 92.81 130 GLY B CA 1
ATOM 2585 C C . GLY B 1 130 ? 6.027 -10.031 3.977 1 92.81 130 GLY B C 1
ATOM 2586 O O . GLY B 1 130 ? 5.309 -9.188 3.43 1 92.81 130 GLY B O 1
ATOM 2587 N N . PRO B 1 131 ? 6.715 -9.844 5.055 1 93.31 131 PRO B N 1
ATOM 2588 C CA . PRO B 1 131 ? 6.707 -8.5 5.625 1 93.31 131 PRO B CA 1
ATOM 2589 C C . PRO B 1 131 ? 7.414 -7.477 4.738 1 93.31 131 PRO B C 1
ATOM 2591 O O . PRO B 1 131 ? 8.305 -7.836 3.967 1 93.31 131 PRO B O 1
ATOM 2594 N N . PHE B 1 132 ? 6.992 -6.246 4.863 1 94.25 132 PHE B N 1
ATOM 2595 C CA . PHE B 1 132 ? 7.598 -5.145 4.125 1 94.25 132 PHE B CA 1
ATOM 2596 C C . PHE B 1 132 ? 8.992 -4.832 4.66 1 94.25 132 PHE B C 1
ATOM 2598 O O . PHE B 1 132 ? 9.188 -4.75 5.875 1 94.25 132 PHE B O 1
ATOM 2605 N N . VAL B 1 133 ? 9.898 -4.664 3.814 1 95.5 133 VAL B N 1
ATOM 2606 C CA . VAL B 1 133 ? 11.203 -4.125 4.16 1 95.5 133 VAL B CA 1
ATOM 2607 C C . VAL B 1 133 ? 11.336 -2.699 3.629 1 95.5 133 VAL B C 1
ATOM 2609 O O . VAL B 1 133 ? 11.453 -2.49 2.418 1 95.5 133 VAL B O 1
ATOM 2612 N N . PRO B 1 134 ? 11.242 -1.746 4.5 1 94.12 134 PRO B N 1
ATOM 2613 C CA . PRO B 1 134 ? 11.43 -0.367 4.043 1 94.12 134 PRO B CA 1
ATOM 2614 C C . PRO B 1 134 ? 12.867 -0.079 3.607 1 94.12 134 PRO B C 1
ATOM 2616 O O . PRO B 1 134 ? 13.805 -0.337 4.359 1 94.12 134 PRO B O 1
ATOM 2619 N N . VAL B 1 135 ? 13.016 0.347 2.408 1 95.94 135 VAL B N 1
ATOM 2620 C CA . VAL B 1 135 ? 14.312 0.742 1.866 1 95.94 135 VAL B CA 1
ATOM 2621 C C . VAL B 1 135 ? 14.273 2.211 1.447 1 95.94 135 VAL B C 1
ATOM 2623 O O . VAL B 1 135 ? 13.664 2.555 0.429 1 95.94 135 VAL B O 1
ATOM 2626 N N . PHE B 1 136 ? 14.945 3.074 2.258 1 93.19 136 PHE B N 1
ATOM 2627 C CA . PHE B 1 136 ? 14.844 4.512 2.025 1 93.19 136 PHE B CA 1
ATOM 2628 C C . PHE B 1 136 ? 16.219 5.176 2.146 1 93.19 136 PHE B C 1
ATOM 2630 O O . PHE B 1 136 ? 17.125 4.629 2.777 1 93.19 136 PHE B O 1
ATOM 2637 N N . LEU B 1 137 ? 16.297 6.305 1.429 1 92.81 137 LEU B N 1
ATOM 2638 C CA . LEU B 1 137 ? 17.469 7.152 1.624 1 92.81 137 LEU B CA 1
ATOM 2639 C C . LEU B 1 137 ? 17.422 7.832 2.988 1 92.81 137 LEU B C 1
ATOM 2641 O O . LEU B 1 137 ? 16.359 7.938 3.602 1 92.81 137 LEU B O 1
ATOM 2645 N N . PRO B 1 138 ? 18.656 8.203 3.385 1 85.38 138 PRO B N 1
ATOM 2646 C CA . PRO B 1 138 ? 18.641 8.945 4.648 1 85.38 138 PRO B CA 1
ATOM 2647 C C . PRO B 1 138 ? 17.719 10.156 4.613 1 85.38 138 PRO B C 1
ATOM 2649 O O . PRO B 1 138 ? 17.719 10.906 3.639 1 85.38 138 PRO B O 1
ATOM 2652 N N . GLY B 1 139 ? 16.828 10.258 5.562 1 74.94 139 GLY B N 1
ATOM 2653 C CA . GLY B 1 139 ? 15.875 11.359 5.598 1 74.94 139 GLY B CA 1
ATOM 2654 C C . GLY B 1 139 ? 14.555 11.039 4.914 1 74.94 139 GLY B C 1
ATOM 2655 O O . GLY B 1 139 ? 13.609 11.836 4.969 1 74.94 139 GLY B O 1
ATOM 2656 N N . GLY B 1 140 ? 14.617 10.148 4.051 1 63.59 140 GLY B N 1
ATOM 2657 C CA . GLY B 1 140 ? 13.375 9.766 3.389 1 63.59 140 GLY B CA 1
ATOM 2658 C C . GLY B 1 140 ? 12.328 9.234 4.348 1 63.59 140 GLY B C 1
ATOM 2659 O O . GLY B 1 140 ? 12.641 8.438 5.242 1 63.59 140 GLY B O 1
ATOM 2660 N N . LYS B 1 141 ? 11.289 10.188 4.555 1 58.81 141 LYS B N 1
ATOM 2661 C CA . LYS B 1 141 ? 10.266 9.812 5.52 1 58.81 141 LYS B CA 1
ATOM 2662 C C . LYS B 1 141 ? 9.156 9 4.855 1 58.81 141 LYS B C 1
ATOM 2664 O O . LYS B 1 141 ? 8.836 9.219 3.684 1 58.81 141 LYS B O 1
ATOM 2669 N N . SER B 1 142 ? 8.789 7.953 5.453 1 58.09 142 SER B N 1
ATOM 2670 C CA . SER B 1 142 ? 7.555 7.312 5.023 1 58.09 142 SER B CA 1
ATOM 2671 C C . SER B 1 142 ? 6.375 8.273 5.113 1 58.09 142 SER B C 1
ATOM 2673 O O . SER B 1 142 ? 6.406 9.234 5.883 1 58.09 142 SER B O 1
ATOM 2675 N N . GLY B 1 143 ? 5.574 8.5 4.004 1 51.78 143 GLY B N 1
ATOM 2676 C CA . GLY B 1 143 ? 4.387 9.344 4.02 1 51.78 143 GLY B CA 1
ATOM 2677 C C . GLY B 1 143 ? 3.74 9.438 5.391 1 51.78 143 GLY B C 1
ATOM 2678 O O . GLY B 1 143 ? 3.223 10.492 5.766 1 51.78 143 GLY B O 1
ATOM 2679 N N . LEU B 1 144 ? 3.762 8.359 6.121 1 54.19 144 LEU B N 1
ATOM 2680 C CA . LEU B 1 144 ? 3.178 8.352 7.457 1 54.19 144 LEU B CA 1
ATOM 2681 C C . LEU B 1 144 ? 3.908 9.328 8.375 1 54.19 144 LEU B C 1
ATOM 2683 O O . LEU B 1 144 ? 3.277 10.047 9.156 1 54.19 144 LEU B O 1
ATOM 2687 N N . ASP B 1 145 ? 5.137 9.312 8.102 1 58.62 145 ASP B N 1
ATOM 2688 C CA . ASP B 1 145 ? 5.922 10.172 8.984 1 58.62 145 ASP B CA 1
ATOM 2689 C C . ASP B 1 145 ? 5.625 11.648 8.727 1 58.62 145 ASP B C 1
ATOM 2691 O O . ASP B 1 145 ? 5.512 12.438 9.672 1 58.62 145 ASP B O 1
ATOM 2695 N N . PHE B 1 146 ? 5.289 11.914 7.535 1 57.25 146 PHE B N 1
ATOM 2696 C CA . PHE B 1 146 ? 5.02 13.312 7.223 1 57.25 146 PHE B CA 1
ATOM 2697 C C . PHE B 1 146 ? 3.684 13.75 7.812 1 57.25 146 PHE B C 1
ATOM 2699 O O . PHE B 1 146 ? 3.576 14.844 8.375 1 57.25 146 PHE B O 1
ATOM 2706 N N . ALA B 1 147 ? 2.736 12.852 7.574 1 54.91 147 ALA B N 1
ATOM 2707 C CA . ALA B 1 147 ? 1.419 13.18 8.109 1 54.91 147 ALA B CA 1
ATOM 2708 C C . ALA B 1 147 ? 1.466 13.32 9.633 1 54.91 147 ALA B C 1
ATOM 2710 O O . ALA B 1 147 ? 0.925 14.281 10.188 1 54.91 147 ALA B O 1
ATOM 2711 N N . CYS B 1 148 ? 2.131 12.367 10.172 1 59.25 148 CYS B N 1
ATOM 2712 C CA . CYS B 1 148 ? 2.275 12.43 11.617 1 59.25 148 CYS B CA 1
ATOM 2713 C C . CYS B 1 148 ? 3.027 13.688 12.039 1 59.25 148 CYS B C 1
ATOM 2715 O O . CYS B 1 148 ? 2.66 14.336 13.023 1 59.25 148 CYS B O 1
ATOM 2717 N N . GLU B 1 149 ? 3.891 14 11.258 1 60.62 149 GLU B N 1
ATOM 2718 C CA . GLU B 1 149 ? 4.695 15.188 11.555 1 60.62 149 GLU B CA 1
ATOM 2719 C C . GLU B 1 149 ? 3.867 16.453 11.445 1 60.62 149 GLU B C 1
ATOM 2721 O O . GLU B 1 149 ? 3.969 17.344 12.289 1 60.62 149 GLU B O 1
ATOM 2726 N N . ILE B 1 150 ? 3.107 16.5 10.484 1 61.16 150 ILE B N 1
ATOM 2727 C CA . ILE B 1 150 ? 2.301 17.703 10.266 1 61.16 150 ILE B CA 1
ATOM 2728 C C . ILE B 1 150 ? 1.234 17.812 11.352 1 61.16 150 ILE B C 1
ATOM 2730 O O . ILE B 1 150 ? 0.972 18.906 11.867 1 61.16 150 ILE B O 1
ATOM 2734 N N . TYR B 1 151 ? 0.697 16.641 11.656 1 61.97 151 TYR B N 1
ATOM 2735 C CA . TYR B 1 151 ? -0.33 16.625 12.695 1 61.97 151 TYR B CA 1
ATOM 2736 C C . TYR B 1 151 ? 0.235 17.094 14.031 1 61.97 151 TYR B C 1
ATOM 2738 O O . TYR B 1 151 ? -0.471 17.719 14.82 1 61.97 151 TYR B O 1
ATOM 2746 N N . ILE B 1 152 ? 1.384 16.781 14.195 1 62.75 152 ILE B N 1
ATOM 2747 C CA . ILE B 1 152 ? 2.023 17.125 15.461 1 62.75 152 ILE B CA 1
ATOM 2748 C C . ILE B 1 152 ? 2.555 18.547 15.398 1 62.75 152 ILE B C 1
ATOM 2750 O O . ILE B 1 152 ? 2.334 19.344 16.312 1 62.75 152 ILE B O 1
ATOM 2754 N N . TRP B 1 153 ? 3.129 18.938 14.312 1 64.94 153 TRP B N 1
ATOM 2755 C CA . TRP B 1 153 ? 3.826 20.219 14.211 1 64.94 153 TRP B CA 1
ATOM 2756 C C . TRP B 1 153 ? 2.848 21.359 13.945 1 64.94 153 TRP B C 1
ATOM 2758 O O . TRP B 1 153 ? 3.076 22.5 14.359 1 64.94 153 TRP B O 1
ATOM 2768 N N . ALA B 1 154 ? 1.772 20.984 13.32 1 70.56 154 ALA B N 1
ATOM 2769 C CA . ALA B 1 154 ? 0.854 22.047 12.93 1 70.56 154 ALA B CA 1
ATOM 2770 C C . ALA B 1 154 ? 0.207 22.688 14.156 1 70.56 154 ALA B C 1
ATOM 2772 O O . ALA B 1 154 ? 0.227 23.906 14.305 1 70.56 154 ALA B O 1
ATOM 2773 N N . PRO B 1 155 ? -0.329 21.906 15.047 1 69.69 155 PRO B N 1
ATOM 2774 C CA . PRO B 1 155 ? -0.902 22.516 16.25 1 69.69 155 PRO B CA 1
ATOM 2775 C C . PRO B 1 155 ? 0.145 23.219 17.109 1 69.69 155 PRO B C 1
ATOM 2777 O O . PRO B 1 155 ? -0.134 24.281 17.672 1 69.69 155 PRO B O 1
ATOM 2780 N N . LEU B 1 156 ? 1.331 22.734 17.156 1 71.75 156 LEU B N 1
ATOM 2781 C CA . LEU B 1 156 ? 2.41 23.328 17.938 1 71.75 156 LEU B CA 1
ATOM 2782 C C . LEU B 1 156 ? 2.828 24.672 17.359 1 71.75 156 LEU B C 1
ATOM 2784 O O . LEU B 1 156 ? 2.984 25.641 18.078 1 71.75 156 LEU B O 1
ATOM 2788 N N . ALA B 1 157 ? 2.963 24.688 16.125 1 74.81 157 ALA B N 1
ATOM 2789 C CA . ALA B 1 157 ? 3.326 25.938 15.445 1 74.81 157 ALA B CA 1
ATOM 2790 C C . ALA B 1 157 ? 2.215 26.969 15.562 1 74.81 157 ALA B C 1
ATOM 2792 O O . ALA B 1 157 ? 2.486 28.156 15.727 1 74.81 157 ALA B O 1
ATOM 2793 N N . GLY B 1 158 ? 1.026 26.547 15.477 1 72.12 158 GLY B N 1
ATOM 2794 C CA . GLY B 1 158 ? -0.099 27.453 15.648 1 72.12 158 GLY B CA 1
ATOM 2795 C C . GLY B 1 158 ? -0.113 28.141 17 1 72.12 158 GLY B C 1
ATOM 2796 O O . GLY B 1 158 ? -0.313 29.359 17.078 1 72.12 158 GLY B O 1
ATOM 2797 N N . THR B 1 159 ? 0.092 27.406 18 1 80.69 159 THR B N 1
ATOM 2798 C CA . THR B 1 159 ? 0.118 27.953 19.359 1 80.69 159 THR B CA 1
ATOM 2799 C C . THR B 1 159 ? 1.248 28.953 19.516 1 80.69 159 THR B C 1
ATOM 2801 O O . THR B 1 159 ? 1.062 30.016 20.109 1 80.69 159 THR B O 1
ATOM 2804 N N . CYS B 1 160 ? 2.389 28.562 18.984 1 78.75 160 CYS B N 1
ATOM 2805 C CA . CYS B 1 160 ? 3.535 29.469 19.062 1 78.75 160 CYS B CA 1
ATOM 2806 C C . CYS B 1 160 ? 3.252 30.766 18.328 1 78.75 160 CYS B C 1
ATOM 2808 O O . CYS B 1 160 ? 3.609 31.844 18.812 1 78.75 160 CYS B O 1
ATOM 2810 N N . ALA B 1 161 ? 2.562 30.688 17.281 1 79.94 161 ALA B N 1
ATOM 2811 C CA . ALA B 1 161 ? 2.221 31.875 16.516 1 79.94 161 ALA B CA 1
ATOM 2812 C C . ALA B 1 161 ? 1.266 32.781 17.297 1 79.94 161 ALA B C 1
ATOM 2814 O O . ALA B 1 161 ? 1.425 34 17.297 1 79.94 161 ALA B O 1
ATOM 2815 N N . ILE B 1 162 ? 0.354 32.156 17.938 1 80.44 162 ILE B N 1
ATOM 2816 C CA . ILE B 1 162 ? -0.612 32.906 18.734 1 80.44 162 ILE B CA 1
ATOM 2817 C C . ILE B 1 162 ? 0.104 33.594 19.891 1 80.44 162 ILE B C 1
ATOM 2819 O O . ILE B 1 162 ? -0.171 34.781 20.188 1 80.44 162 ILE B O 1
ATOM 2823 N N . LEU B 1 163 ? 1.021 32.906 20.406 1 83.38 163 LEU B N 1
ATOM 2824 C CA . LEU B 1 163 ? 1.771 33.469 21.531 1 83.38 163 LEU B CA 1
ATOM 2825 C C . LEU B 1 163 ? 2.668 34.594 21.062 1 83.38 163 LEU B C 1
ATOM 2827 O O . LEU B 1 163 ? 2.76 35.625 21.734 1 83.38 163 LEU B O 1
ATOM 2831 N N . LEU B 1 164 ? 3.277 34.469 19.922 1 83.69 164 LEU B N 1
ATOM 2832 C CA . LEU B 1 164 ? 4.137 35.5 19.359 1 83.69 164 LEU B CA 1
ATOM 2833 C C . LEU B 1 164 ? 3.324 36.75 18.969 1 83.69 164 LEU B C 1
ATOM 2835 O O . LEU B 1 164 ? 3.734 37.875 19.234 1 83.69 164 LEU B O 1
ATOM 2839 N N . LEU B 1 165 ? 2.283 36.469 18.469 1 82.88 165 LEU B N 1
ATOM 2840 C CA . LEU B 1 165 ? 1.41 37.562 18.078 1 82.88 165 LEU B CA 1
ATOM 2841 C C . LEU B 1 165 ? 0.936 38.344 19.312 1 82.88 165 LEU B C 1
ATOM 2843 O O . LEU B 1 165 ? 0.913 39.562 19.297 1 82.88 165 LEU B O 1
ATOM 2847 N N . SER B 1 166 ? 0.555 37.656 20.297 1 81.12 166 SER B N 1
ATOM 2848 C CA . SER B 1 166 ? 0.125 38.281 21.547 1 81.12 166 SER B CA 1
ATOM 2849 C C . SER B 1 166 ? 1.248 39.094 22.172 1 81.12 166 SER B C 1
ATOM 2851 O O . SER B 1 166 ? 1.012 40.188 22.688 1 81.12 166 SER B O 1
ATOM 2853 N N . LEU B 1 167 ? 2.398 38.594 22.016 1 83 167 LEU B N 1
ATOM 2854 C CA . LEU B 1 167 ? 3.559 39.281 22.562 1 83 167 LEU B CA 1
ATOM 2855 C C . LEU B 1 167 ? 3.834 40.562 21.797 1 83 167 LEU B C 1
ATOM 2857 O O . LEU B 1 167 ? 4.078 41.625 22.406 1 83 167 LEU B O 1
ATOM 2861 N N . VAL B 1 168 ? 3.76 40.562 20.516 1 83.06 168 VAL B N 1
ATOM 2862 C CA . VAL B 1 168 ? 4.016 41.719 19.656 1 83.06 168 VAL B CA 1
ATOM 2863 C C . VAL B 1 168 ? 2.957 42.781 19.906 1 83.06 168 VAL B C 1
ATOM 2865 O O . VAL B 1 168 ? 3.279 43.969 20.031 1 83.06 168 VAL B O 1
ATOM 2868 N N . ILE B 1 169 ? 1.772 42.375 20.078 1 80.38 169 ILE B N 1
ATOM 2869 C CA . ILE B 1 169 ? 0.672 43.312 20.312 1 80.38 169 ILE B CA 1
ATOM 2870 C C . ILE B 1 169 ? 0.837 43.969 21.688 1 80.38 169 ILE B C 1
ATOM 2872 O O . ILE B 1 169 ? 0.639 45.156 21.828 1 80.38 169 ILE B O 1
ATOM 2876 N N . THR B 1 170 ? 1.263 43.219 22.672 1 79.62 170 THR B N 1
ATOM 2877 C CA . THR B 1 170 ? 1.479 43.75 24 1 79.62 170 THR B CA 1
ATOM 2878 C C . THR B 1 170 ? 2.615 44.781 24 1 79.62 170 THR B C 1
ATOM 2880 O O . THR B 1 170 ? 2.52 45.812 24.656 1 79.62 170 THR B O 1
ATOM 2883 N N . VAL B 1 171 ? 3.58 44.531 23.234 1 80.31 171 VAL B N 1
ATOM 2884 C CA . VAL B 1 171 ? 4.734 45.438 23.156 1 80.31 171 VAL B CA 1
ATOM 2885 C C . VAL B 1 171 ? 4.34 46.719 22.469 1 80.31 171 VAL B C 1
ATOM 2887 O O . VAL B 1 171 ? 4.707 47.812 22.922 1 80.31 171 VAL B O 1
ATOM 2890 N N . ILE B 1 172 ? 3.574 46.656 21.422 1 77.19 172 ILE B N 1
ATOM 2891 C CA . ILE B 1 172 ? 3.152 47.844 20.656 1 77.19 172 ILE B CA 1
ATOM 2892 C C . ILE B 1 172 ? 2.205 48.688 21.5 1 77.19 172 ILE B C 1
ATOM 2894 O O . ILE B 1 172 ? 2.334 49.906 21.547 1 77.19 172 ILE B O 1
ATOM 2898 N N . CYS B 1 173 ? 1.287 48.031 22.219 1 71.31 173 CYS B N 1
ATOM 2899 C CA . CYS B 1 173 ? 0.327 48.75 23.047 1 71.31 173 CYS B CA 1
ATOM 2900 C C . CYS B 1 173 ? 1.022 49.438 24.234 1 71.31 173 CYS B C 1
ATOM 2902 O O . CYS B 1 173 ? 0.68 50.531 24.609 1 71.31 173 CYS B O 1
ATOM 2904 N N . ASN B 1 174 ? 1.987 48.812 24.75 1 74.25 174 ASN B N 1
ATOM 2905 C CA . ASN B 1 174 ? 2.752 49.375 25.859 1 74.25 174 ASN B CA 1
ATOM 2906 C C . ASN B 1 174 ? 3.611 50.531 25.406 1 74.25 174 ASN B C 1
ATOM 2908 O O . ASN B 1 174 ? 3.756 51.531 26.125 1 74.25 174 ASN B O 1
ATOM 2912 N N . HIS B 1 175 ? 4.086 50.5 24.281 1 74.56 175 HIS B N 1
ATOM 2913 C CA . HIS B 1 175 ? 4.918 51.562 23.75 1 74.56 175 HIS B CA 1
ATOM 2914 C C . HIS B 1 175 ? 4.07 52.781 23.375 1 74.56 175 HIS B C 1
ATOM 2916 O O . HIS B 1 175 ? 4.504 53.906 23.547 1 74.56 175 HIS B O 1
ATOM 2922 N N . ARG B 1 176 ? 2.855 52.562 22.922 1 69.62 176 ARG B N 1
ATOM 2923 C CA . ARG B 1 176 ? 1.962 53.656 22.562 1 69.62 176 ARG B CA 1
ATOM 2924 C C . ARG B 1 176 ? 1.416 54.344 23.797 1 69.62 176 ARG B C 1
ATOM 2926 O O . ARG B 1 176 ? 1.227 55.562 23.781 1 69.62 176 ARG B O 1
ATOM 2933 N N . ASN B 1 177 ? 1.172 53.656 24.859 1 63.91 177 ASN B N 1
ATOM 2934 C CA . ASN B 1 177 ? 0.665 54.219 26.094 1 63.91 177 ASN B CA 1
ATOM 2935 C C . ASN B 1 177 ? 1.737 55.062 26.812 1 63.91 177 ASN B C 1
ATOM 2937 O O . ASN B 1 177 ? 1.425 56.031 27.5 1 63.91 177 ASN B O 1
ATOM 2941 N N . ARG B 1 178 ? 2.924 54.781 26.656 1 62.62 178 ARG B N 1
ATOM 2942 C CA . ARG B 1 178 ? 3.961 55.562 27.328 1 62.62 178 ARG B CA 1
ATOM 2943 C C . ARG B 1 178 ? 4.094 56.938 26.688 1 62.62 178 ARG B C 1
ATOM 2945 O O . ARG B 1 178 ? 4.496 57.906 27.359 1 62.62 178 ARG B O 1
ATOM 2952 N N . ARG B 1 179 ? 3.613 57.156 25.531 1 56.5 179 ARG B N 1
ATOM 2953 C CA . ARG B 1 179 ? 3.783 58.469 24.922 1 56.5 179 ARG B CA 1
ATOM 2954 C C . ARG B 1 179 ? 2.641 59.406 25.312 1 56.5 179 ARG B C 1
ATOM 2956 O O . ARG B 1 179 ? 2.75 60.625 25.156 1 56.5 179 ARG B O 1
ATOM 2963 N N . ARG B 1 180 ? 1.555 58.875 25.766 1 52.09 180 ARG B N 1
ATOM 2964 C CA . ARG B 1 180 ? 0.483 59.812 26.109 1 52.09 180 ARG B CA 1
ATOM 2965 C C . ARG B 1 180 ? 0.491 60.156 27.594 1 52.09 180 ARG B C 1
ATOM 2967 O O . ARG B 1 180 ? -0.359 59.656 28.344 1 52.09 180 ARG B O 1
ATOM 2974 N N . VAL B 1 181 ? 1.563 60 28.25 1 51.47 181 VAL B N 1
ATOM 2975 C CA . VAL B 1 181 ? 1.561 60.531 29.609 1 51.47 181 VAL B CA 1
ATOM 2976 C C . VAL B 1 181 ? 1.209 62.031 29.594 1 51.47 181 VAL B C 1
ATOM 2978 O O . VAL B 1 181 ? 1.84 62.812 28.891 1 51.47 181 VAL B O 1
ATOM 2981 N N . CYS B 1 182 ? -0.033 62.375 29.859 1 50.84 182 CYS B N 1
ATOM 2982 C CA . CYS B 1 182 ? -0.497 63.719 30.141 1 50.84 182 CYS B CA 1
ATOM 2983 C C . CYS B 1 182 ? 0.461 64.438 31.094 1 50.84 182 CYS B C 1
ATOM 2985 O O . CYS B 1 182 ? 0.881 63.875 32.094 1 50.84 182 CYS B O 1
ATOM 2987 N N . LYS B 1 183 ? 1.343 65.25 30.625 1 47.28 183 LYS B N 1
ATOM 2988 C CA . LYS B 1 183 ? 2.094 66.25 31.438 1 47.28 183 LYS B CA 1
ATOM 2989 C C . LYS B 1 183 ? 1.158 67.062 32.281 1 47.28 183 LYS B C 1
ATOM 2991 O O . LYS B 1 183 ? 0.753 68.188 31.844 1 47.28 183 LYS B O 1
ATOM 2996 N N . CYS B 1 184 ? 0.136 66.625 33.031 1 49.53 184 CYS B N 1
ATOM 2997 C CA . CYS B 1 184 ? -0.517 67.5 33.969 1 49.53 184 CYS B CA 1
ATOM 2998 C C . CYS B 1 184 ? 0.51 68.25 34.844 1 49.53 184 CYS B C 1
ATOM 3000 O O . CYS B 1 184 ? 1.463 67.625 35.312 1 49.53 184 CYS B O 1
ATOM 3002 N N . PRO B 1 185 ? 0.675 69.562 34.562 1 50.88 185 PRO B N 1
ATOM 3003 C CA . PRO B 1 185 ? 1.622 70.312 35.375 1 50.88 185 PRO B CA 1
ATOM 3004 C C . PRO B 1 185 ? 1.537 70 36.844 1 50.88 185 PRO B C 1
ATOM 3006 O O . PRO B 1 185 ? 0.455 69.688 37.375 1 50.88 185 PRO B O 1
ATOM 3009 N N . ARG B 1 186 ? 2.439 69.375 37.406 1 49.47 186 ARG B N 1
ATOM 3010 C CA . ARG B 1 186 ? 2.531 69.188 38.844 1 49.47 186 ARG B CA 1
ATOM 3011 C C . ARG B 1 186 ? 1.982 70.375 39.594 1 49.47 186 ARG B C 1
ATOM 3013 O O . ARG B 1 186 ? 2.236 71.562 39.188 1 49.47 186 ARG B O 1
ATOM 3020 N N . PRO B 1 187 ? 0.806 70.312 40.219 1 50.06 187 PRO B N 1
ATOM 3021 C CA . PRO B 1 187 ? 0.485 71.5 41.031 1 50.06 187 PRO B CA 1
ATOM 3022 C C . PRO B 1 187 ? 1.698 72.062 41.781 1 50.06 187 PRO B C 1
ATOM 3024 O O . PRO B 1 187 ? 2.576 71.25 42.188 1 50.06 187 PRO B O 1
ATOM 3027 N N . MET B 1 188 ? 2.27 73.125 41.375 1 42.78 188 MET B N 1
ATOM 3028 C CA . MET B 1 188 ? 3.273 73.75 42.219 1 42.78 188 MET B CA 1
ATOM 3029 C C . MET B 1 188 ? 2.896 73.688 43.688 1 42.78 188 MET B C 1
ATOM 3031 O O . MET B 1 188 ? 1.806 74.125 44.062 1 42.78 188 MET B O 1
ATOM 3035 N N . VAL B 1 189 ? 3.086 72.625 44.312 1 48 189 VAL B N 1
ATOM 3036 C CA . VAL B 1 189 ? 2.955 72.562 45.75 1 48 189 VAL B CA 1
ATOM 3037 C C . VAL B 1 189 ? 3.422 73.875 46.344 1 48 189 VAL B C 1
ATOM 3039 O O . VAL B 1 189 ? 4.531 74.375 46.062 1 48 189 VAL B O 1
ATOM 3042 N N . ARG B 1 190 ? 2.479 74.875 46.5 1 44.53 190 ARG B N 1
ATOM 3043 C CA . ARG B 1 190 ? 2.84 76 47.406 1 44.53 190 ARG B CA 1
ATOM 3044 C C . ARG B 1 190 ? 3.553 75.438 48.656 1 44.53 190 ARG B C 1
ATOM 3046 O O . ARG B 1 190 ? 3.059 74.562 49.312 1 44.53 190 ARG B O 1
ATOM 3053 N N . LEU B 1 191 ? 4.871 75.312 48.656 1 42.09 191 LEU B N 1
ATOM 3054 C CA . LEU B 1 191 ? 5.703 75.188 49.844 1 42.09 191 LEU B CA 1
ATOM 3055 C C . LEU B 1 191 ? 5.172 76 51 1 42.09 191 LEU B C 1
ATOM 3057 O O . LEU B 1 191 ? 5.398 77.188 51.031 1 42.09 191 LEU B O 1
ATOM 3061 N N . GLY B 1 192 ? 3.807 76.125 51.125 1 40.38 192 GLY B N 1
ATOM 3062 C CA . GLY B 1 192 ? 3.553 76.75 52.438 1 40.38 192 GLY B CA 1
ATOM 3063 C C . GLY B 1 192 ? 4.27 76.062 53.562 1 40.38 192 GLY B C 1
ATOM 3064 O O . GLY B 1 192 ? 4.148 74.812 53.719 1 40.38 192 GLY B O 1
ATOM 3065 N N . GLY B 1 193 ? 5.488 76.5 53.75 1 40.06 193 GLY B N 1
ATOM 3066 C CA . GLY B 1 193 ? 6.375 76.188 54.875 1 40.06 193 GLY B CA 1
ATOM 3067 C C . GLY B 1 193 ? 5.648 76.062 56.219 1 40.06 193 GLY B C 1
ATOM 3068 O O . GLY B 1 193 ? 4.891 77 56.594 1 40.06 193 GLY B O 1
ATOM 3069 N N . LYS B 1 194 ? 5.121 74.875 56.469 1 47.56 194 LYS B N 1
ATOM 3070 C CA . LYS B 1 194 ? 4.574 74.688 57.812 1 47.56 194 LYS B CA 1
ATOM 3071 C C . LYS B 1 194 ? 5.516 75.25 58.875 1 47.56 194 LYS B C 1
ATOM 3073 O O . LYS B 1 194 ? 6.727 75 58.812 1 47.56 194 LYS B O 1
ATOM 3078 N N . PRO B 1 195 ? 5.152 76.312 59.5 1 46 195 PRO B N 1
ATOM 3079 C CA . PRO B 1 195 ? 5.992 76.875 60.562 1 46 195 PRO B CA 1
ATOM 3080 C C . PRO B 1 195 ? 6.477 75.812 61.562 1 46 195 PRO B C 1
ATOM 3082 O O . PRO B 1 195 ? 5.793 74.812 61.812 1 46 195 PRO B O 1
ATOM 3085 N N . SER B 1 196 ? 7.758 75.438 61.438 1 40.84 196 SER B N 1
ATOM 3086 C CA . SER B 1 196 ? 8.461 74.5 62.344 1 40.84 196 SER B CA 1
ATOM 3087 C C . SER B 1 196 ? 8.172 74.875 63.812 1 40.84 196 SER B C 1
ATOM 3089 O O . SER B 1 196 ? 8.195 76.062 64.188 1 40.84 196 SER B O 1
ATOM 3091 N N . PRO B 1 197 ? 7.266 74.062 64.375 1 42.94 197 PRO B N 1
ATOM 3092 C CA . PRO B 1 197 ? 6.973 74.312 65.812 1 42.94 197 PRO B CA 1
ATOM 3093 C C . PRO B 1 197 ? 8.234 74.5 66.625 1 42.94 197 PRO B C 1
ATOM 3095 O O . PRO B 1 197 ? 9.305 74.062 66.312 1 42.94 197 PRO B O 1
ATOM 3098 N N . SER B 1 198 ? 8.422 75.75 67.188 1 41.56 198 SER B N 1
ATOM 3099 C CA . SER B 1 198 ? 9.43 76.125 68.188 1 41.56 198 SER B CA 1
ATOM 3100 C C . SER B 1 198 ? 9.688 75.062 69.188 1 41.56 198 SER B C 1
ATOM 3102 O O . SER B 1 198 ? 8.75 74.5 69.75 1 41.56 198 SER B O 1
ATOM 3104 N N . GLU B 1 199 ? 10.695 74.25 68.938 1 37.03 199 GLU B N 1
ATOM 3105 C CA . GLU B 1 199 ? 11.195 73.312 69.938 1 37.03 199 GLU B CA 1
ATOM 3106 C C . GLU B 1 199 ? 11.211 73.875 71.312 1 37.03 199 GLU B C 1
ATOM 3108 O O . GLU B 1 199 ? 11.828 74.938 71.562 1 37.03 199 GLU B O 1
ATOM 3113 N N . LYS B 1 200 ? 10.133 73.875 72.062 1 38.19 200 LYS B N 1
ATOM 3114 C CA . LYS B 1 200 ? 10.242 74.125 73.5 1 38.19 200 LYS B CA 1
ATOM 3115 C C . LYS B 1 200 ? 11.414 73.375 74.125 1 38.19 200 LYS B C 1
ATOM 3117 O O . LYS B 1 200 ? 11.68 72.25 73.75 1 38.19 200 LYS B O 1
ATOM 3122 N N . TYR B 1 201 ? 12.492 74.062 74.688 1 35.84 201 TYR B N 1
ATOM 3123 C CA . TYR B 1 201 ? 13.578 73.688 75.625 1 35.84 201 TYR B CA 1
ATOM 3124 C C . TYR B 1 201 ? 13.086 72.75 76.688 1 35.84 201 TYR B C 1
ATOM 3126 O O . TYR B 1 201 ? 12.344 73.188 77.625 1 35.84 201 TYR B O 1
ATOM 3134 N N . VAL B 1 202 ? 12.461 71.625 76.375 1 30.36 202 VAL B N 1
ATOM 3135 C CA . VAL B 1 202 ? 12.609 70.812 77.562 1 30.36 202 VAL B CA 1
ATOM 3136 C C . VAL B 1 202 ? 14.047 70.312 77.688 1 30.36 202 VAL B C 1
ATOM 3138 O O . VAL B 1 202 ? 14.602 69.812 76.688 1 30.36 202 VAL B O 1
#

InterPro domains:
  IPR003599 Immunoglobulin domain subtype [SM00409] (31-138)
  IPR007110 Immunoglobulin-like domain [PS50835] (24-121)
  IPR013106 Immunoglobulin V-set domain [PF07686] (30-134)
  IPR013106 Immunoglobulin V-set domain [SM00406] (41-121)
  IPR013783 Immunoglobulin-like fold [G3DSA:2.60.40.10] (23-142)
  IPR015468 CD8 alpha subunit [PTHR10441] (1-139)
  IPR036179 Immunoglobulin-like domain superfamily [SSF48726] (24-133)

Radius of gyration: 37.09 Å; Cα contacts (8 Å, |Δi|>4): 628; chains: 2; bounding box: 50×133×101 Å

Secondary structure (DSSP, 8-state):
---THHHHHHHHHHHHHTT----S-SEEEESS-EE--TT--EEEEEEE--SS--SEEEEEEEESSTTPPEEEEEEEESS-EEE-TT--TTTEEEEEEETTEEEEEESS--GGG-EEEEEEEEETTEEEEPPPEEEE-TT---HHHHHHHHHHHHHHHHHHHHHHHHHHHHHHHHHHHHH-----------------------/---THHHHSHHHHHHHHTT----S-SEEEESS-EE--TT--EEEEEEE--SS--SEEEEEEEESSTTPPEEEEEEEESS-EEE-TT--TTTEEEEEEETTEEEEEESS--GGG-EEEEEEEEETTEEEEPPPEEEE-TT---HHHHHHHHHHHHHHHHHHHHHHHHHHHHHHHHHHHHH-----------------------

pLDDT: mean 75.27, std 21.74, range [27.16, 98.12]

Foldseek 3Di:
DPDPVVVVCVVVVVVPPVPPPPPPFQKDKPPQEAADDFFAKDKIKIFGNDPQQQQWKWKWWFALDPPTDIDTAWIEGPVDIGGDPPDDCVQWHKYDPDSGMIMIMGRGDDQVRFGWMWMWTADPNDIDIGDTYGYHHVPDDRPVVVVVVCVVVVVVVVVVVVVVVVVVVVVVVVVVVVVPPPPPPDPPPPCPPPPDDDPDPD/DPDPVVVVCVVVVVVPPVPPPPPPFQKDKPPQEAADDFFAKDKIKIFGNDPQQQQWKWKWWFALDPPTDIDTAWIEGPVDIGGDPPDDCVQWPKYDPDSGMIMIMGRGDDQVRFGWMWMWTADPNDIDIGDTYGYHHVPDDRPVVVVVVCVVVVVVVVVVVVVVVVVVVVVVVVVVVVVPPPPPPDPPPPCPPPPDPPPDPD

Solvent-accessible surface area (backbone atoms only — not comparable to full-atom values): 22927 Å² total; per-residue (Å²): 128,85,59,74,64,60,65,65,50,48,62,58,57,60,63,62,57,70,66,63,80,60,61,90,64,55,40,47,61,40,62,63,62,42,79,48,51,82,65,30,70,46,71,39,34,42,31,52,61,54,79,69,79,45,73,38,41,28,42,34,37,27,53,67,49,76,91,49,62,72,38,59,47,32,24,38,35,90,86,47,75,41,69,32,88,90,61,52,65,82,43,47,41,69,47,65,78,52,98,42,31,35,36,39,37,32,50,54,33,48,81,90,68,36,24,30,39,31,40,34,34,60,51,96,70,36,64,44,67,38,69,69,23,47,35,30,47,80,84,60,63,54,57,56,50,50,36,52,43,46,66,55,45,37,60,54,51,34,52,50,41,32,51,50,33,41,51,53,34,52,52,54,39,54,58,57,55,64,68,60,60,65,78,57,72,68,74,73,70,73,77,68,71,68,76,74,76,67,83,70,87,119,130,87,60,74,64,61,67,66,51,49,63,60,58,60,63,62,57,70,67,64,79,60,60,89,65,54,40,47,61,39,62,64,61,43,76,47,50,81,65,31,71,45,70,40,34,42,31,52,63,56,80,68,80,46,71,36,41,29,41,34,38,28,52,69,49,76,90,48,61,71,39,59,47,32,24,38,33,91,87,48,76,39,69,33,88,90,60,52,64,82,43,48,42,69,47,64,78,52,100,43,31,35,36,39,38,33,48,54,34,49,81,88,68,35,23,29,37,31,40,34,35,61,50,95,69,37,63,46,67,38,70,71,24,46,35,29,47,80,83,59,63,55,59,55,51,48,37,52,43,46,65,56,45,36,60,53,51,32,52,51,41,33,51,51,31,42,50,53,34,52,51,53,40,52,58,57,54,64,69,60,60,65,80,59,74,70,75,75,70,76,75,70,72,70,78,73,75,76,77,72,89,121

Organism: Ailuropoda melanoleuca (NCBI:txid9646)

Sequence (404 aa):
MASRVTALLLPLALLLHAAAAGGPSRFRMTPRKVVGQLDSKVELQCEVLLSSAAPGCSWLYQKNEPAARPVFLMYLSQTRAKVAEGLDPNQTSGKRIRDTLYNLTLQRFRKEDEGYYFCSILSNSMLYFGPFVPVFLPGGKSGLDFACEIYIWAPLAGTCAILLLSLVITVICNHRNRRRVCKCPRPMVRLGGKPSPSEKYVMASRVTALLLPLALLLHAAAAGGPSRFRMTPRKVVGQLDSKVELQCEVLLSSAAPGCSWLYQKNEPAARPVFLMYLSQTRAKVAEGLDPNQTSGKRIRDTLYNLTLQRFRKEDEGYYFCSILSNSMLYFGPFVPVFLPGGKSGLDFACEIYIWAPLAGTCAILLLSLVITVICNHRNRRRVCKCPRPMVRLGGKPSPSEKYV